Protein AF-W4HCH1-F1 (afdb_monomer)

Sequence (502 aa):
MLKAWDEATKHQRKALLDEFAGRYRDAHMFETTVDLDEDLGSSAGLYLSRIVSWLRLNCTDGDGLTQHIHAVAVFLRGHYVQEFVEMEGVPVLLYVLSFPTHAVTDADCAAVIHLLQTLGRCGRSFKEYISHCGGERSVVQCCIARSPRVSCDSELLLTSHAMLLEQCSGNPNSTTATFAALHLLLDSNHVSLVRMASQIVCELVSTKSPHYDARVIERIWDLVPTAITLLGNDSVKVQYDALELVHILLHDSSNHHALCTELLRWLRDAAVKPDHNLPKTADEFYEVECFMHAKSHVVRICHCLDSILLHCPPFAATIIGLHGVDALVYVVLASTEGSVKWQAACFTLLRLCVTHEGTYGVLAETCQHSTSFVRDILSDTAQLTTTKDTHEIELDTCMEMLVGDAAHQSTIWRHLYNQKWPLRPVVMLERDDEYDDHTLETLAAQVEATITPVRQDFAFEDGLLADETSPPQHGDHYYIQKLHTHFQKYRRPVQEAAHNHA

Radius of gyration: 29.83 Å; Cα contacts (8 Å, |Δi|>4): 568; chains: 1; bounding box: 70×62×85 Å

Nearest PDB structures (foldseek):
  4kzg-assembly7_G  TM=6.104E-01  e=8.241E-02  Danio rerio
  3zhp-assembly2_B  TM=6.450E-01  e=1.754E-01  Homo sapiens
  4kzg-assembly8_H  TM=5.974E-01  e=1.179E-01  Danio rerio
  4kzg-assembly4_D  TM=3.892E-01  e=1.976E-01  Danio rerio
  8uib-assembly1_T  TM=3.611E-01  e=1.976E-01  Homo sapiens

Mean predicted aligned error: 9.73 Å

InterPro domains:
  IPR011989 Armadillo-like helical [G3DSA:1.25.10.10] (49-387)
  IPR016024 Armadillo-type fold [SSF48371] (79-367)
  IPR041090 Protein of unknown function DUF5578 [PF17741] (1-263)
  IPR041090 Protein of unknown function DUF5578 [PTHR34258] (1-282)

Secondary structure (DSSP, 8-state):
-HHHHHH--HHHHHHHHHHHHHHTSGGGSSS----HHHHHTTHHHHHHHHHHHHHHHH-TT-TTHHHHHHHHHHHHHTTTHHHHHHTTHHHHHHHHHTS-TTTS-HHHHHHHHHHHHHHHHT-HHHHHHHHHTTHHHHHHHHHHHHTTSS-TTSHHHHHHHHHHHHHHTT-TTTHHHHHHHHHHHHT-S-HHHHHHHHHHHHHHH-TTSTT--HHHHHHT--HHHHHHHHHHSS-HHHHHHHHHHHHHHTTSTHHHHHHHHHHHHHHHHHHTS--B--BGGGTTSHHHHHHHHHH-HHHHHHHHHHHHHHH-TTHHHHHHHTTHHHHHHHHHHHSPTTBHHHHHHHHHHHHHHHH-THHHHHHHHHTTS-HHHHHHHHHHHHHHTTSS-GGG--HHHHHHHHH-SHHHHHHHHHHHHHTT--SS---PPP--S-HHHHHHHHHHHHHHHHHHHHHS-B---TTSS--TTSPPPHHHHHHHHHHHHHHHHTTS-GGGGGGS--

Organism: Aphanomyces astaci (NCBI:txid112090)

pLDDT: mean 82.39, std 16.44, range [30.38, 98.06]

Solvent-accessible surface area (backbone atoms only — not comparable to full-atom values): 27487 Å² total; per-residue (Å²): 108,66,70,60,51,76,74,39,51,78,69,53,43,41,52,52,28,45,52,54,31,56,74,60,57,64,47,75,84,45,97,52,76,54,61,46,55,81,79,46,38,89,49,42,66,58,46,50,52,50,52,52,52,44,53,70,74,63,27,85,71,29,68,55,41,64,35,50,53,46,35,51,54,53,41,57,64,39,71,41,51,65,63,39,50,78,67,50,39,60,59,47,52,48,50,58,42,68,48,56,76,89,34,51,53,62,65,52,46,26,52,48,48,50,52,53,41,57,47,34,70,75,34,54,72,45,35,45,50,41,41,73,70,40,42,47,49,37,54,47,52,36,51,58,72,45,53,82,79,55,53,62,85,33,63,42,47,50,46,47,47,54,40,53,50,51,42,57,49,80,22,85,80,28,43,68,52,46,48,57,31,37,48,58,26,53,73,40,95,43,67,46,44,26,36,47,32,42,50,49,51,40,36,30,67,26,86,87,35,97,50,44,38,72,64,51,66,77,72,75,48,74,59,55,66,49,29,52,53,32,48,65,42,72,45,57,65,34,26,44,44,16,52,54,38,47,59,50,46,62,75,42,74,84,44,49,61,61,44,47,51,53,52,51,52,48,41,57,65,37,50,59,43,62,50,79,50,47,59,62,84,54,57,84,37,74,66,42,47,49,46,40,44,47,68,28,65,46,30,35,49,29,55,50,50,41,35,44,41,64,76,39,44,75,54,41,60,52,36,55,76,67,48,41,59,58,53,33,52,48,34,42,72,37,34,46,84,62,21,53,56,21,47,32,30,51,52,38,51,29,46,39,43,65,57,30,74,67,41,34,50,55,48,8,61,49,47,74,49,52,42,66,59,46,38,73,60,38,52,67,60,16,52,41,64,57,39,91,58,67,85,76,58,69,57,66,67,47,47,48,72,51,47,52,54,76,71,50,37,51,52,30,51,51,47,42,45,74,72,69,50,61,94,63,89,76,87,80,80,93,83,68,92,72,44,67,66,57,50,47,53,52,46,51,52,50,52,46,69,46,27,53,61,27,51,46,73,44,73,74,60,90,68,73,61,71,56,89,89,53,78,74,59,74,69,56,58,54,37,47,51,48,44,51,48,48,53,51,63,44,48,51,59,74,78,67,69,72,73,80,76,122

Structure (mmCIF, N/CA/C/O backbone):
data_AF-W4HCH1-F1
#
_entry.id   AF-W4HCH1-F1
#
loop_
_atom_site.group_PDB
_atom_site.id
_atom_site.type_symbol
_atom_site.label_atom_id
_atom_site.label_alt_id
_atom_site.label_comp_id
_atom_site.label_asym_id
_atom_site.label_entity_id
_atom_site.label_seq_id
_atom_site.pdbx_PDB_ins_code
_atom_site.Cartn_x
_atom_site.Cartn_y
_atom_site.Cartn_z
_atom_site.occupancy
_atom_site.B_iso_or_equiv
_atom_site.auth_seq_id
_atom_site.auth_comp_id
_atom_site.auth_asym_id
_atom_site.auth_atom_id
_atom_site.pdbx_PDB_model_num
ATOM 1 N N . MET A 1 1 ? -29.973 1.447 40.983 1.00 81.12 1 MET A N 1
ATOM 2 C CA . MET A 1 1 ? -29.424 0.908 39.720 1.00 81.12 1 MET A CA 1
ATOM 3 C C . MET A 1 1 ? -29.035 -0.566 39.845 1.00 81.12 1 MET A C 1
ATOM 5 O O . MET A 1 1 ? -29.702 -1.381 39.229 1.00 81.12 1 MET A O 1
ATOM 9 N N . LEU A 1 2 ? -28.066 -0.943 40.694 1.00 88.19 2 LEU A N 1
ATOM 10 C CA . LEU A 1 2 ? -27.588 -2.339 40.819 1.00 88.19 2 LEU A CA 1
ATOM 11 C C . LEU A 1 2 ? -28.685 -3.374 41.113 1.00 88.19 2 LEU A C 1
ATOM 13 O O . LEU A 1 2 ? -28.795 -4.366 40.405 1.00 88.19 2 LEU A O 1
ATOM 17 N N . LYS A 1 3 ? -29.561 -3.107 42.091 1.00 89.19 3 LYS A N 1
ATOM 18 C CA . LYS A 1 3 ? -30.692 -4.001 42.393 1.00 89.19 3 LYS A CA 1
ATOM 19 C C . LYS A 1 3 ? -31.605 -4.220 41.178 1.00 89.19 3 LYS A C 1
ATOM 21 O O . LYS A 1 3 ? -31.991 -5.346 40.894 1.00 89.19 3 LYS A O 1
ATOM 26 N N . ALA A 1 4 ? -31.896 -3.148 40.437 1.00 89.94 4 ALA A N 1
ATOM 27 C CA . ALA A 1 4 ? -32.710 -3.226 39.226 1.00 89.94 4 ALA A CA 1
ATOM 28 C C . ALA A 1 4 ? -32.014 -4.040 38.125 1.00 89.94 4 ALA A C 1
ATOM 30 O O . ALA A 1 4 ? -32.678 -4.779 37.414 1.00 89.94 4 ALA A O 1
ATOM 31 N N . TRP A 1 5 ? -30.686 -3.951 38.009 1.00 93.19 5 TRP A N 1
ATOM 32 C CA . TRP A 1 5 ? -29.909 -4.770 37.079 1.00 93.19 5 TRP A CA 1
ATOM 33 C C . TRP A 1 5 ? -29.951 -6.263 37.420 1.00 93.19 5 TRP A C 1
ATOM 35 O O . TRP A 1 5 ? -30.164 -7.103 36.539 1.00 93.19 5 TRP A O 1
ATOM 45 N N . ASP A 1 6 ? -29.734 -6.604 38.690 1.00 91.88 6 ASP A N 1
ATOM 46 C CA . ASP A 1 6 ? -29.678 -7.996 39.137 1.00 91.88 6 ASP A CA 1
ATOM 47 C C . ASP A 1 6 ? -31.043 -8.690 38.984 1.00 91.88 6 ASP A C 1
ATOM 49 O O . ASP A 1 6 ? -31.094 -9.839 38.548 1.00 91.88 6 ASP A O 1
ATOM 53 N N . GLU A 1 7 ? -32.141 -7.971 39.237 1.00 94.12 7 GLU A N 1
ATOM 54 C CA . GLU A 1 7 ? -33.520 -8.468 39.101 1.00 94.12 7 GLU A CA 1
ATOM 55 C C . GLU A 1 7 ? -34.061 -8.410 37.653 1.00 94.12 7 GLU A C 1
ATOM 57 O O . GLU A 1 7 ? -35.110 -8.985 37.360 1.00 94.12 7 GLU A O 1
ATOM 62 N N . ALA A 1 8 ? -33.361 -7.737 36.733 1.00 92.31 8 ALA A N 1
ATOM 63 C CA . ALA A 1 8 ? -33.826 -7.514 35.365 1.00 92.31 8 ALA A CA 1
ATOM 64 C C . ALA A 1 8 ? -33.662 -8.729 34.433 1.00 92.31 8 ALA A C 1
ATOM 66 O O . ALA A 1 8 ? -32.647 -9.430 34.417 1.00 92.31 8 ALA A O 1
ATOM 67 N N . THR A 1 9 ? -34.648 -8.903 33.552 1.00 92.31 9 THR A N 1
ATOM 68 C CA . THR A 1 9 ? -34.584 -9.774 32.366 1.00 92.31 9 THR A CA 1
ATOM 69 C C . THR A 1 9 ? -33.605 -9.239 31.309 1.00 92.31 9 THR A C 1
ATOM 71 O O . THR A 1 9 ? -33.215 -8.071 31.345 1.00 92.31 9 THR A O 1
ATOM 74 N N . LYS A 1 10 ? -33.256 -10.059 30.297 1.00 89.00 10 LYS A N 1
ATOM 75 C CA . LYS A 1 10 ? -32.377 -9.658 29.170 1.00 89.00 10 LYS A CA 1
ATOM 76 C C . LYS A 1 10 ? -32.836 -8.340 28.523 1.00 89.00 10 LYS A C 1
ATOM 78 O O . LYS A 1 10 ? -32.034 -7.439 28.312 1.00 89.00 10 LYS A O 1
ATOM 83 N N . HIS A 1 11 ? -34.139 -8.210 28.262 1.00 90.94 11 HIS A N 1
ATOM 84 C CA . HIS A 1 11 ? -34.725 -7.016 27.640 1.00 90.94 11 HIS A CA 1
ATOM 85 C C . HIS A 1 11 ? -34.699 -5.797 28.569 1.00 90.94 11 HIS A C 1
ATOM 87 O O . HIS A 1 11 ? -34.380 -4.697 28.130 1.00 90.94 11 HIS A O 1
ATOM 93 N N . GLN A 1 12 ? -34.984 -5.986 29.860 1.00 94.12 12 GLN A N 1
ATOM 94 C CA . GLN A 1 12 ? -34.913 -4.897 30.837 1.00 94.12 12 GLN A CA 1
ATOM 95 C C . GLN A 1 12 ? -33.478 -4.389 31.012 1.00 94.12 12 GLN A C 1
ATOM 97 O O . GLN A 1 12 ? -33.278 -3.183 31.073 1.00 94.12 12 GLN A O 1
ATOM 102 N N . ARG A 1 13 ? -32.470 -5.272 31.019 1.00 94.00 13 ARG A N 1
ATOM 103 C CA . ARG A 1 13 ? -31.059 -4.854 31.086 1.00 94.00 13 ARG A CA 1
ATOM 104 C C . ARG A 1 13 ? -30.646 -4.016 29.882 1.00 94.00 13 ARG A C 1
ATOM 106 O O . ARG A 1 13 ? -29.982 -3.006 30.069 1.00 94.00 13 ARG A O 1
ATOM 113 N N . LYS A 1 14 ? -31.093 -4.365 28.672 1.00 93.19 14 LYS A N 1
ATOM 114 C CA . LYS A 1 14 ? -30.885 -3.521 27.481 1.00 93.19 14 LYS A CA 1
ATOM 115 C C . LYS A 1 14 ? -31.473 -2.123 27.662 1.00 93.19 14 LYS A C 1
ATOM 117 O O . LYS A 1 14 ? -30.768 -1.147 27.448 1.00 93.19 14 LYS A O 1
ATOM 122 N N . ALA A 1 15 ? -32.724 -2.035 28.117 1.00 94.31 15 ALA A N 1
ATOM 123 C CA . ALA A 1 15 ? -33.372 -0.750 28.371 1.00 94.31 15 ALA A CA 1
ATOM 124 C C . ALA A 1 15 ? -32.631 0.073 29.442 1.00 94.31 15 ALA A C 1
ATOM 126 O O . ALA A 1 15 ? -32.468 1.277 29.277 1.00 94.31 15 ALA A O 1
ATOM 127 N N . LEU A 1 16 ? -32.125 -0.577 30.498 1.00 95.25 16 LEU A N 1
ATOM 128 C CA . LEU A 1 16 ? -31.301 0.073 31.523 1.00 95.25 16 LEU A CA 1
ATOM 129 C C . LEU A 1 16 ? -29.974 0.606 30.959 1.00 95.25 16 LEU A C 1
ATOM 131 O O . LEU A 1 16 ? -29.537 1.683 31.357 1.00 95.25 16 LEU A O 1
ATOM 135 N N . LEU A 1 17 ? -29.329 -0.129 30.046 1.00 94.81 17 LEU A N 1
ATOM 136 C CA . LEU A 1 17 ? -28.116 0.334 29.365 1.00 94.81 17 LEU A CA 1
ATOM 137 C C . LEU A 1 17 ? -28.397 1.523 28.441 1.00 94.81 17 LEU A C 1
ATOM 139 O O . LEU A 1 17 ? -27.627 2.479 28.450 1.00 94.81 17 LEU A O 1
ATOM 143 N N . ASP A 1 18 ? -29.494 1.483 27.682 1.00 93.56 18 ASP A N 1
ATOM 144 C CA . ASP A 1 18 ? -29.909 2.589 26.812 1.00 93.56 18 ASP A CA 1
ATOM 145 C C . ASP A 1 18 ? -30.239 3.852 27.620 1.00 93.56 18 ASP A C 1
ATOM 147 O O . ASP A 1 18 ? -29.797 4.944 27.263 1.00 93.56 18 ASP A O 1
ATOM 151 N N . GLU A 1 19 ? -30.963 3.716 28.737 1.00 93.19 19 GLU A N 1
ATOM 152 C CA . GLU A 1 19 ? -31.255 4.830 29.647 1.00 93.19 19 GLU A CA 1
ATOM 153 C C . GLU A 1 19 ? -29.965 5.407 30.243 1.00 93.19 19 GLU A C 1
ATOM 155 O O . GLU A 1 19 ? -29.774 6.625 30.254 1.00 93.19 19 GLU A O 1
ATOM 160 N N . PHE A 1 20 ? -29.056 4.537 30.695 1.00 92.31 20 PHE A N 1
ATOM 161 C CA . PHE A 1 20 ? -27.763 4.941 31.238 1.00 92.31 20 PHE A CA 1
ATOM 162 C C . PHE A 1 20 ? -26.929 5.694 30.195 1.00 92.31 20 PHE A C 1
ATOM 164 O O . PHE A 1 20 ? -26.532 6.830 30.436 1.00 92.31 20 PHE A O 1
ATOM 171 N N . ALA A 1 21 ? -26.716 5.117 29.012 1.00 91.06 21 ALA A N 1
ATOM 172 C CA . ALA A 1 21 ? -25.963 5.770 27.945 1.00 91.06 21 ALA A CA 1
ATOM 173 C C . ALA A 1 21 ? -26.634 7.071 27.469 1.00 91.06 21 ALA A C 1
ATOM 175 O O . ALA A 1 21 ? -25.949 8.045 27.160 1.00 91.06 21 ALA A O 1
ATOM 176 N N . GLY A 1 22 ? -27.970 7.106 27.433 1.00 89.75 22 GLY A N 1
ATOM 177 C CA . GLY A 1 22 ? -28.753 8.294 27.104 1.00 89.75 22 GLY A CA 1
ATOM 178 C C . GLY A 1 22 ? -28.551 9.436 28.098 1.00 89.75 22 GLY A C 1
ATOM 179 O O . GLY A 1 22 ? -28.378 10.574 27.670 1.00 89.75 22 GLY A O 1
ATOM 180 N N . ARG A 1 23 ? -28.497 9.137 29.404 1.00 88.06 23 ARG A N 1
ATOM 181 C CA . ARG A 1 23 ? -28.284 10.139 30.463 1.00 88.06 23 ARG A CA 1
ATOM 182 C C . ARG A 1 23 ? -26.966 10.902 30.305 1.00 88.06 23 ARG A C 1
ATOM 184 O O . ARG A 1 23 ? -26.931 12.092 30.586 1.00 88.06 23 ARG A O 1
ATOM 191 N N . TYR A 1 24 ? -25.915 10.239 29.825 1.00 85.31 24 TYR A N 1
ATOM 192 C CA . TYR A 1 24 ? -24.573 10.824 29.692 1.00 85.31 24 TYR A CA 1
ATOM 193 C C . TYR A 1 24 ? -24.196 11.183 28.247 1.00 85.31 24 TYR A C 1
ATOM 195 O O . TYR A 1 24 ? -23.031 11.452 27.957 1.00 85.31 24 TYR A O 1
ATOM 203 N N . ARG A 1 25 ? -25.164 11.187 27.319 1.00 74.19 25 ARG A N 1
ATOM 204 C CA . ARG A 1 25 ? -24.916 11.439 25.891 1.00 74.19 25 ARG A CA 1
ATOM 205 C C . ARG A 1 25 ? -24.466 12.876 25.611 1.00 74.19 25 ARG A C 1
ATOM 207 O O . ARG A 1 25 ? -23.531 13.067 24.839 1.00 74.19 25 ARG A O 1
ATOM 214 N N . ASP A 1 26 ? -25.101 13.858 26.248 1.00 63.50 26 ASP A N 1
ATOM 215 C CA . ASP A 1 26 ? -24.908 15.290 25.957 1.00 63.50 26 ASP A CA 1
ATOM 216 C C . ASP A 1 26 ? -23.792 15.949 26.779 1.00 63.50 26 ASP A C 1
ATOM 218 O O . ASP A 1 26 ? -23.466 17.115 26.555 1.00 63.50 26 ASP A O 1
ATOM 222 N N . ALA A 1 27 ? -23.134 15.198 27.670 1.00 58.28 27 ALA A N 1
ATOM 223 C CA . ALA A 1 27 ? -21.950 15.658 28.400 1.00 58.28 27 ALA A CA 1
ATOM 224 C C . ALA A 1 27 ? -20.761 16.019 27.473 1.00 58.28 27 ALA A C 1
ATOM 226 O O . ALA A 1 27 ? -19.747 16.512 27.940 1.00 58.28 27 ALA A O 1
ATOM 227 N N . HIS A 1 28 ? -20.890 15.797 26.157 1.00 45.00 28 HIS A N 1
ATOM 228 C CA . HIS A 1 28 ? -19.959 16.254 25.114 1.00 45.00 28 HIS A CA 1
ATOM 229 C C . HIS A 1 28 ? -20.124 17.718 24.700 1.00 45.00 28 HIS A C 1
ATOM 231 O O . HIS A 1 28 ? -19.184 18.302 24.172 1.00 45.00 28 HIS A O 1
ATOM 237 N N . MET A 1 29 ? -21.311 18.306 24.866 1.00 44.91 29 MET A N 1
ATOM 238 C CA . MET A 1 29 ? -21.609 19.650 24.340 1.00 44.91 29 MET A CA 1
ATOM 239 C C . MET A 1 29 ? -21.152 20.778 25.270 1.00 44.91 29 MET A C 1
ATOM 241 O O . MET A 1 29 ? -21.073 21.936 24.865 1.00 44.91 29 MET A O 1
ATOM 245 N N . PHE A 1 30 ? -20.844 20.432 26.512 1.00 42.16 30 PHE A N 1
ATOM 246 C CA . PHE A 1 30 ? -20.340 21.318 27.546 1.00 42.16 30 PHE A CA 1
ATOM 247 C C . PHE A 1 30 ? -19.138 20.583 28.132 1.00 42.16 30 PHE A C 1
ATOM 249 O O . PHE A 1 30 ? -19.280 19.404 28.422 1.00 42.16 30 PHE A O 1
ATOM 256 N N . GLU A 1 31 ? -17.971 21.213 28.273 1.00 45.78 31 GLU A N 1
ATOM 257 C CA . GLU A 1 31 ? -16.690 20.623 28.732 1.00 45.78 31 GLU A CA 1
ATOM 258 C C . GLU A 1 31 ? -16.708 20.056 30.179 1.00 45.78 31 GLU A C 1
ATOM 260 O O . GLU A 1 31 ? -15.713 20.073 30.897 1.00 45.78 31 GLU A O 1
ATOM 265 N N . THR A 1 32 ? -17.851 19.572 30.649 1.00 52.59 32 THR A N 1
ATOM 266 C CA . THR A 1 32 ? -18.063 18.836 31.888 1.00 52.59 32 THR A CA 1
ATOM 267 C C . THR A 1 32 ? -17.662 17.376 31.708 1.00 52.59 32 THR A C 1
ATOM 269 O O . THR A 1 32 ? -18.321 16.608 31.008 1.00 52.59 32 THR A O 1
ATOM 272 N N . THR A 1 33 ? -16.580 16.980 32.376 1.00 60.12 33 THR A N 1
ATOM 273 C CA . THR A 1 33 ? -16.224 15.576 32.602 1.00 60.12 33 THR A CA 1
ATOM 274 C C . THR A 1 33 ? -17.406 14.823 33.213 1.00 60.12 33 THR A C 1
ATOM 276 O O . THR A 1 33 ? -18.056 15.331 34.125 1.00 60.12 33 THR A O 1
ATOM 279 N N . VAL A 1 34 ? -17.692 13.616 32.716 1.00 69.94 34 VAL A N 1
ATOM 280 C CA . VAL A 1 34 ? -18.748 12.755 33.267 1.00 69.94 34 VAL A CA 1
ATOM 281 C C . VAL A 1 34 ? -18.304 12.258 34.646 1.00 69.94 34 VAL A C 1
ATOM 283 O O . VAL A 1 34 ? -17.482 11.348 34.730 1.00 69.94 34 VAL A O 1
ATOM 286 N N . ASP A 1 35 ? -18.828 12.859 35.713 1.00 78.19 35 ASP A N 1
ATOM 287 C CA . ASP A 1 35 ? -18.553 12.448 37.093 1.00 78.19 35 ASP A CA 1
ATOM 288 C C . ASP A 1 35 ? -19.563 11.376 37.539 1.00 78.19 35 ASP A C 1
ATOM 290 O O . ASP A 1 35 ? -20.640 11.658 38.065 1.00 78.19 35 ASP A O 1
ATOM 294 N N . LEU A 1 36 ? -19.237 10.108 37.268 1.00 85.81 36 LEU A N 1
ATOM 295 C CA . LEU A 1 36 ? -20.080 8.987 37.700 1.00 85.81 36 LEU A CA 1
ATOM 296 C C . LEU A 1 36 ? -20.010 8.761 39.213 1.00 85.81 36 LEU A C 1
ATOM 298 O O . LEU A 1 36 ? -20.916 8.125 39.755 1.00 85.81 36 LEU A O 1
ATOM 302 N N . ASP A 1 37 ? -18.975 9.255 39.894 1.00 83.94 37 ASP A N 1
ATOM 303 C CA . ASP A 1 37 ? -18.867 9.133 41.345 1.00 83.94 37 ASP A CA 1
ATOM 304 C C . ASP A 1 37 ? -19.861 10.075 42.040 1.00 83.94 37 ASP A C 1
ATOM 306 O O . ASP A 1 37 ? -20.446 9.689 43.053 1.00 83.94 37 ASP A O 1
ATOM 310 N N . GLU A 1 38 ? -20.140 11.256 41.479 1.00 82.56 38 GLU A N 1
ATOM 311 C CA . GLU A 1 38 ? -21.216 12.130 41.969 1.00 82.56 38 GLU A CA 1
ATOM 312 C C . GLU A 1 38 ? -22.595 11.455 41.842 1.00 82.56 38 GLU A C 1
ATOM 314 O O . GLU A 1 38 ? -23.376 11.420 42.798 1.00 82.56 38 GLU A O 1
ATOM 319 N N . ASP A 1 39 ? -22.878 10.852 40.685 1.00 82.88 39 ASP A N 1
ATOM 320 C CA . ASP A 1 39 ? -24.202 10.300 40.378 1.00 82.88 39 ASP A CA 1
ATOM 321 C C . ASP A 1 39 ? -24.463 8.905 40.969 1.00 82.88 39 ASP A C 1
ATOM 323 O O . ASP A 1 39 ? -25.601 8.558 41.313 1.00 82.88 39 ASP A O 1
ATOM 327 N N . LEU A 1 40 ? -23.435 8.056 41.036 1.00 84.94 40 LEU A N 1
ATOM 328 C CA . LEU A 1 40 ? -23.552 6.640 41.406 1.00 84.94 40 LEU A CA 1
ATOM 329 C C . LEU A 1 40 ? -22.743 6.278 42.657 1.00 84.94 40 LEU A C 1
ATOM 331 O O . LEU A 1 40 ? -22.950 5.192 43.219 1.00 84.94 40 LEU A O 1
ATOM 335 N N . GLY A 1 41 ? -21.839 7.151 43.105 1.00 85.25 41 GLY A N 1
ATOM 336 C CA . GLY A 1 41 ? -20.917 6.881 44.202 1.00 85.25 41 GLY A CA 1
ATOM 337 C C . GLY A 1 41 ? -20.123 5.593 43.992 1.00 85.25 41 GLY A C 1
ATOM 338 O O . GLY A 1 41 ? -19.855 5.148 42.877 1.00 85.25 41 GLY A O 1
ATOM 339 N N . SER A 1 42 ? -19.856 4.890 45.093 1.00 81.50 42 SER A N 1
ATOM 340 C CA . SER A 1 42 ? -19.132 3.610 45.092 1.00 81.50 42 SER A CA 1
ATOM 341 C C . SER A 1 42 ? -19.806 2.478 44.297 1.00 81.50 42 SER A C 1
ATOM 343 O O . SER A 1 42 ? -19.224 1.405 44.133 1.00 81.50 42 SER A O 1
ATOM 345 N N . SER A 1 43 ? -21.030 2.682 43.797 1.00 88.50 43 SER A N 1
ATOM 346 C CA . SER A 1 43 ? -21.738 1.689 42.984 1.00 88.50 43 SER A CA 1
ATOM 347 C C . SER A 1 43 ? -21.327 1.701 41.510 1.00 88.50 43 SER A C 1
ATOM 349 O O . SER A 1 43 ? -21.641 0.738 40.809 1.00 88.50 43 SER A O 1
ATOM 351 N N . ALA A 1 44 ? -20.634 2.740 41.032 1.00 90.69 44 ALA A N 1
ATOM 352 C CA . ALA A 1 44 ? -20.236 2.868 39.631 1.00 90.69 44 ALA A CA 1
ATOM 353 C C . ALA A 1 44 ? -19.349 1.700 39.165 1.00 90.69 44 ALA A C 1
ATOM 355 O O . ALA A 1 44 ? -19.700 0.999 38.215 1.00 90.69 44 ALA A O 1
ATOM 356 N N . GLY A 1 45 ? -18.265 1.409 39.894 1.00 91.12 45 GLY A N 1
ATOM 357 C CA . GLY A 1 45 ? -17.360 0.298 39.570 1.00 91.12 45 GLY A CA 1
ATOM 358 C C . GLY A 1 45 ? -18.040 -1.077 39.627 1.00 91.12 45 GLY A C 1
ATOM 359 O O . GLY A 1 45 ? -17.786 -1.946 38.792 1.00 91.12 45 GLY A O 1
ATOM 360 N N . LEU A 1 46 ? -18.982 -1.275 40.558 1.00 92.75 46 LEU A N 1
ATOM 361 C CA . LEU A 1 46 ? -19.789 -2.500 40.611 1.00 92.75 46 LEU A CA 1
ATOM 362 C C . LEU A 1 46 ? -20.709 -2.622 39.395 1.00 92.75 46 LEU A C 1
ATOM 364 O O . LEU A 1 46 ? -20.890 -3.724 38.873 1.00 92.75 46 LEU A O 1
ATOM 368 N N . TYR A 1 47 ? -21.286 -1.509 38.939 1.00 93.88 47 TYR A N 1
ATOM 369 C CA . TYR A 1 47 ? -22.124 -1.505 37.749 1.00 93.88 47 TYR A CA 1
ATOM 370 C C . TYR A 1 47 ? -21.305 -1.834 36.501 1.00 93.88 47 TYR A C 1
ATOM 372 O O . TYR A 1 47 ? -21.685 -2.745 35.764 1.00 93.88 47 TYR A O 1
ATOM 380 N N . LEU A 1 48 ? -20.132 -1.213 36.339 1.00 95.00 48 LEU A N 1
ATOM 381 C CA . LEU A 1 48 ? -19.177 -1.552 35.284 1.00 95.00 48 LEU A CA 1
ATOM 382 C C . LEU A 1 48 ? -18.838 -3.049 35.285 1.00 95.00 48 LEU A C 1
ATOM 384 O O . LEU A 1 48 ? -18.954 -3.709 34.253 1.00 95.00 48 LEU A O 1
ATOM 388 N N . SER A 1 49 ? -18.525 -3.617 36.453 1.00 94.75 49 SER A N 1
ATOM 389 C CA . SER A 1 49 ? -18.241 -5.050 36.597 1.00 94.75 49 SER A CA 1
ATOM 390 C C . SER A 1 49 ? -19.383 -5.936 36.089 1.00 94.75 49 SER A C 1
ATOM 392 O O . SER A 1 49 ? -19.142 -6.953 35.425 1.00 94.75 49 SER A O 1
ATOM 394 N N . ARG A 1 50 ? -20.644 -5.554 36.340 1.00 94.62 50 ARG A N 1
ATOM 395 C CA . ARG A 1 50 ? -21.804 -6.312 35.847 1.00 94.62 50 ARG A CA 1
ATOM 396 C C . ARG A 1 50 ? -22.017 -6.165 34.348 1.00 94.62 50 ARG A C 1
ATOM 398 O O . ARG A 1 50 ? -22.373 -7.158 33.714 1.00 94.62 50 ARG A O 1
ATOM 405 N N . ILE A 1 51 ? -21.750 -4.989 33.787 1.00 94.31 51 ILE A N 1
ATOM 406 C CA . ILE A 1 51 ? -21.807 -4.746 32.340 1.00 94.31 51 ILE A CA 1
ATOM 407 C C . ILE A 1 51 ? -20.749 -5.592 31.621 1.00 94.31 51 ILE A C 1
ATOM 409 O O . ILE A 1 51 ? -21.090 -6.335 30.703 1.00 94.31 51 ILE A O 1
ATOM 413 N N . VAL A 1 52 ? -19.492 -5.559 32.077 1.00 94.44 52 VAL A N 1
ATOM 414 C CA . VAL A 1 52 ? -18.390 -6.338 31.479 1.00 94.44 52 VAL A CA 1
ATOM 415 C C . VAL A 1 52 ? -18.647 -7.842 31.592 1.00 94.44 52 VAL A C 1
ATOM 417 O O . VAL A 1 52 ? -18.496 -8.581 30.617 1.00 94.44 52 VAL A O 1
ATOM 420 N N . SER A 1 53 ? -19.111 -8.308 32.756 1.00 93.56 53 SER A N 1
ATOM 421 C CA . SER A 1 53 ? -19.452 -9.722 32.961 1.00 93.56 53 SER A CA 1
ATOM 422 C C . SER A 1 53 ? -20.592 -10.183 32.049 1.00 93.56 53 SER A C 1
ATOM 424 O O . SER A 1 53 ? -20.562 -11.300 31.529 1.00 93.56 53 SER A O 1
ATOM 426 N N . TRP A 1 54 ? -21.605 -9.335 31.839 1.00 92.38 54 TRP A N 1
ATOM 427 C CA . TRP A 1 54 ? -22.731 -9.668 30.972 1.00 92.38 54 TRP A CA 1
ATOM 428 C C . TRP A 1 54 ? -22.316 -9.693 29.497 1.00 92.38 54 TRP A C 1
ATOM 430 O O . TRP A 1 54 ? -22.629 -10.673 28.813 1.00 92.38 54 TRP A O 1
ATOM 440 N N . LEU A 1 55 ? -21.520 -8.713 29.052 1.00 91.12 55 LEU A N 1
ATOM 441 C CA . LEU A 1 55 ? -20.924 -8.671 27.713 1.00 91.12 55 LEU A CA 1
ATOM 442 C C . LEU A 1 55 ? -20.145 -9.957 27.405 1.00 91.12 55 LEU A C 1
ATOM 444 O O . LEU A 1 55 ? -20.380 -10.595 26.380 1.00 91.12 55 LEU A O 1
ATOM 448 N N . ARG A 1 56 ? -19.286 -10.386 28.338 1.00 89.81 56 ARG A N 1
ATOM 449 C CA . ARG A 1 56 ? -18.461 -11.596 28.207 1.00 89.81 56 ARG A CA 1
ATOM 450 C C . ARG A 1 56 ? -19.278 -12.880 28.042 1.00 89.81 56 ARG A C 1
ATOM 452 O O . ARG A 1 56 ? -18.853 -13.783 27.328 1.00 89.81 56 ARG A O 1
ATOM 459 N N . LEU A 1 57 ? -20.405 -12.993 28.743 1.00 88.44 57 LEU A N 1
ATOM 460 C CA . LEU A 1 57 ? -21.131 -14.260 28.883 1.00 88.44 57 LEU A CA 1
ATOM 461 C C . LEU A 1 57 ? -22.381 -14.377 28.001 1.00 88.44 57 LEU A C 1
ATOM 463 O O . LEU A 1 57 ? -22.837 -15.492 27.772 1.00 88.44 57 LEU A O 1
ATOM 467 N N . ASN A 1 58 ? -22.978 -13.263 27.564 1.00 83.12 58 ASN A N 1
ATOM 468 C CA . ASN A 1 58 ? -24.355 -13.276 27.045 1.00 83.12 58 ASN A CA 1
ATOM 469 C C . ASN A 1 58 ? -24.576 -12.497 25.744 1.00 83.12 58 ASN A C 1
ATOM 471 O O . ASN A 1 58 ? -25.708 -12.482 25.266 1.00 83.12 58 ASN A O 1
ATOM 475 N N . CYS A 1 59 ? -23.546 -11.855 25.187 1.00 79.44 59 CYS A N 1
ATOM 476 C CA . CYS A 1 59 ? -23.670 -11.075 23.949 1.00 79.44 59 CYS A CA 1
ATOM 477 C C . CYS A 1 59 ? -23.063 -11.772 22.724 1.00 79.44 59 CYS A C 1
ATOM 479 O O . CYS A 1 59 ? -22.865 -11.129 21.701 1.00 79.44 59 CYS A O 1
ATOM 481 N N . THR A 1 60 ? -22.754 -13.070 22.798 1.00 78.56 60 THR A N 1
ATOM 482 C CA . THR A 1 60 ? -22.130 -13.821 21.690 1.00 78.56 60 THR A CA 1
ATOM 483 C C . THR A 1 60 ? -23.025 -13.960 20.456 1.00 78.56 60 THR A C 1
ATOM 485 O O . THR A 1 60 ? -22.526 -14.241 19.371 1.00 78.56 60 THR A O 1
ATOM 488 N N . ASP A 1 61 ? -24.333 -13.748 20.612 1.00 82.44 61 ASP A N 1
ATOM 489 C CA . ASP A 1 61 ? -25.334 -13.674 19.544 1.00 82.44 61 ASP A CA 1
ATOM 490 C C . ASP A 1 61 ? -25.529 -12.245 18.998 1.00 82.44 61 ASP A C 1
ATOM 492 O O . ASP A 1 61 ? -26.372 -12.040 18.127 1.00 82.44 61 ASP A O 1
ATOM 496 N N . GLY A 1 62 ? -24.776 -11.261 19.508 1.00 83.19 62 GLY A N 1
ATOM 497 C CA . GLY A 1 62 ? -24.910 -9.843 19.159 1.00 83.19 62 GLY A CA 1
ATOM 498 C C . GLY A 1 62 ? -25.997 -9.088 19.914 1.00 83.19 62 GLY A C 1
ATOM 499 O O . GLY A 1 62 ? -26.090 -7.860 19.839 1.00 83.19 62 GLY A O 1
ATOM 500 N N . ASP A 1 63 ? -26.847 -9.796 20.651 1.00 87.75 63 ASP A N 1
ATOM 501 C CA . ASP A 1 63 ? -28.089 -9.237 21.150 1.00 87.75 63 ASP A CA 1
ATOM 502 C C . ASP A 1 63 ? -27.850 -8.288 22.333 1.00 87.75 63 ASP A C 1
ATOM 504 O O . ASP A 1 63 ? -27.692 -8.699 23.482 1.00 87.75 63 ASP A O 1
ATOM 508 N N . GLY A 1 64 ? -27.896 -6.984 22.055 1.00 88.31 64 GLY A N 1
ATOM 509 C CA . GLY A 1 64 ? -27.630 -5.931 23.041 1.00 88.31 64 GLY A CA 1
ATOM 510 C C . GLY A 1 64 ? -26.204 -5.416 23.045 1.00 88.31 64 GLY A C 1
ATOM 511 O O . GLY A 1 64 ? -25.834 -4.677 23.955 1.00 88.31 64 GLY A O 1
ATOM 512 N N . LEU A 1 65 ? -25.402 -5.802 22.056 1.00 92.38 65 LEU A N 1
ATOM 513 C CA . LEU A 1 65 ? -24.008 -5.405 21.969 1.00 92.38 65 LEU A CA 1
ATOM 514 C C . LEU A 1 65 ? -23.841 -3.880 21.873 1.00 92.38 65 LEU A C 1
ATOM 516 O O . LEU A 1 65 ? -23.086 -3.309 22.657 1.00 92.38 65 LEU A O 1
ATOM 520 N N . THR A 1 66 ? -24.607 -3.214 21.006 1.00 92.88 66 THR A N 1
ATOM 521 C CA . THR A 1 66 ? -24.589 -1.749 20.851 1.00 92.88 66 THR A CA 1
ATOM 522 C C . THR A 1 66 ? -24.824 -1.028 22.182 1.00 92.88 66 THR A C 1
ATOM 524 O O . THR A 1 66 ? -24.086 -0.112 22.544 1.00 92.88 66 THR A O 1
ATOM 527 N N . GLN A 1 67 ? -25.804 -1.486 22.968 1.00 93.94 67 GLN A N 1
ATOM 528 C CA . GLN A 1 67 ? -26.094 -0.948 24.299 1.00 93.94 67 GLN A CA 1
ATOM 529 C C . GLN A 1 67 ? -24.903 -1.072 25.253 1.00 93.94 67 GLN A C 1
ATOM 531 O O . GLN A 1 67 ? -24.596 -0.136 25.993 1.00 93.94 67 GLN A O 1
ATOM 536 N N . HIS A 1 68 ? -24.221 -2.220 25.241 1.00 94.38 68 HIS A N 1
ATOM 537 C CA . HIS A 1 68 ? -23.040 -2.429 26.077 1.00 94.38 68 HIS A CA 1
ATOM 538 C C . HIS A 1 68 ? -21.890 -1.527 25.659 1.00 94.38 68 HIS A C 1
ATOM 540 O O . HIS A 1 68 ? -21.268 -0.916 26.522 1.00 94.38 68 HIS A O 1
ATOM 546 N N . ILE A 1 69 ? -21.624 -1.423 24.356 1.00 94.81 69 ILE A N 1
ATOM 547 C CA . ILE A 1 69 ? -20.554 -0.580 23.820 1.00 94.81 69 ILE A CA 1
ATOM 548 C C . ILE A 1 69 ? -20.774 0.874 24.245 1.00 94.81 69 ILE A C 1
ATOM 550 O O . ILE A 1 69 ? -19.860 1.501 24.780 1.00 94.81 69 ILE A O 1
ATOM 554 N N . HIS A 1 70 ? -21.996 1.392 24.095 1.00 93.75 70 HIS A N 1
ATOM 555 C CA . HIS A 1 70 ? -22.327 2.749 24.526 1.00 93.75 70 HIS A CA 1
ATOM 556 C C . HIS A 1 70 ? -22.167 2.947 26.036 1.00 93.75 70 HIS A C 1
ATOM 558 O O . HIS A 1 70 ? -21.618 3.962 26.460 1.00 93.75 70 HIS A O 1
ATOM 564 N N . ALA A 1 71 ? -22.603 1.989 26.855 1.00 93.62 71 ALA A N 1
ATOM 565 C CA . ALA A 1 71 ? -22.441 2.086 28.301 1.00 93.62 71 ALA A CA 1
ATOM 566 C C . ALA A 1 71 ? -20.962 2.040 28.722 1.00 93.62 71 ALA A C 1
ATOM 568 O O . ALA A 1 71 ? -20.536 2.865 29.527 1.00 93.62 71 ALA A O 1
ATOM 569 N N . VAL A 1 72 ? -20.155 1.143 28.144 1.00 94.69 72 VAL A N 1
ATOM 570 C CA . VAL A 1 72 ? -18.701 1.088 28.381 1.00 94.69 72 VAL A CA 1
ATOM 571 C C . VAL A 1 72 ? -18.036 2.402 27.966 1.00 94.69 72 VAL A C 1
ATOM 573 O O . VAL A 1 72 ? -17.192 2.911 28.700 1.00 94.69 72 VAL A O 1
ATOM 576 N N . ALA A 1 73 ? -18.458 3.008 26.851 1.00 92.88 73 ALA A N 1
ATOM 577 C CA . ALA A 1 73 ? -17.947 4.305 26.411 1.00 92.88 73 ALA A CA 1
ATOM 578 C C . ALA A 1 73 ? -18.131 5.408 27.465 1.00 92.88 73 ALA A C 1
ATOM 580 O O . ALA A 1 73 ? -17.255 6.256 27.615 1.00 92.88 73 ALA A O 1
ATOM 581 N N . VAL A 1 74 ? -19.245 5.403 28.205 1.00 91.69 74 VAL A N 1
ATOM 582 C CA . VAL A 1 74 ? -19.482 6.353 29.305 1.00 91.69 74 VAL A CA 1
ATOM 583 C C . VAL A 1 74 ? -18.466 6.143 30.431 1.00 91.69 74 VAL A C 1
ATOM 585 O O . VAL A 1 74 ? -17.843 7.104 30.874 1.00 91.69 74 VAL A O 1
ATOM 588 N N . PHE A 1 75 ? -18.231 4.895 30.845 1.00 92.62 75 PHE A N 1
ATOM 589 C CA . PHE A 1 75 ? -17.271 4.579 31.910 1.00 92.62 75 PHE A CA 1
ATOM 590 C C . PHE A 1 75 ? -15.831 4.960 31.562 1.00 92.62 75 PHE A C 1
ATOM 592 O O . PHE A 1 75 ? -15.138 5.549 32.390 1.00 92.62 75 PHE A O 1
ATOM 599 N N . LEU A 1 76 ? -15.385 4.679 30.334 1.00 90.38 76 LEU A N 1
ATOM 600 C CA . LEU A 1 76 ? -14.024 5.028 29.912 1.00 90.38 76 LEU A CA 1
ATOM 601 C C . LEU A 1 76 ? -13.798 6.545 29.827 1.00 90.38 76 LEU A C 1
ATOM 603 O O . LEU A 1 76 ? -12.661 6.998 29.933 1.00 90.38 76 LEU A O 1
ATOM 607 N N . ARG A 1 77 ? -14.867 7.336 29.673 1.00 84.38 77 ARG A N 1
ATOM 608 C CA . ARG A 1 77 ? -14.811 8.806 29.728 1.00 84.38 77 ARG A CA 1
ATOM 609 C C . ARG A 1 77 ? -14.792 9.343 31.161 1.00 84.38 77 ARG A C 1
ATOM 611 O O . ARG A 1 77 ? -14.165 10.367 31.395 1.00 84.38 77 ARG A O 1
ATOM 618 N N . GLY A 1 78 ? -15.449 8.660 32.098 1.00 73.00 78 GLY A N 1
ATOM 619 C CA . GLY A 1 78 ? -15.555 9.047 33.512 1.00 73.00 78 GLY A CA 1
ATOM 620 C C . GLY A 1 78 ? -14.435 8.518 34.413 1.00 73.00 78 GLY A C 1
ATOM 621 O O . GLY A 1 78 ? -14.677 8.289 35.587 1.00 73.00 78 GLY A O 1
ATOM 622 N N . HIS A 1 79 ? -13.234 8.286 33.872 1.00 80.25 79 HIS A N 1
ATOM 623 C CA . HIS A 1 79 ? -12.027 7.835 34.591 1.00 80.25 79 HIS A CA 1
ATOM 624 C C . HIS A 1 79 ? -11.953 6.361 35.053 1.00 80.25 79 HIS A C 1
ATOM 626 O O . HIS A 1 79 ? -10.946 5.993 35.650 1.00 80.25 79 HIS A O 1
ATOM 632 N N . TYR A 1 80 ? -12.884 5.472 34.676 1.00 91.50 80 TYR A N 1
ATOM 633 C CA . TYR A 1 80 ? -12.855 4.039 35.073 1.00 91.50 80 TYR A CA 1
ATOM 634 C C . TYR A 1 80 ? -11.974 3.148 34.180 1.00 91.50 80 TYR A C 1
ATOM 636 O O . TYR A 1 80 ? -12.247 1.964 33.962 1.00 91.50 80 TYR A O 1
ATOM 644 N N . VAL A 1 81 ? -10.937 3.728 33.579 1.00 91.94 81 VAL A N 1
ATOM 645 C CA . VAL A 1 81 ? -10.055 3.033 32.631 1.00 91.94 81 VAL A CA 1
ATOM 646 C C . VAL A 1 81 ? -9.267 1.923 33.328 1.00 91.94 81 VAL A C 1
ATOM 648 O O . VAL A 1 81 ? -9.121 0.830 32.778 1.00 91.94 81 VAL A O 1
ATOM 651 N N . GLN A 1 82 ? -8.790 2.187 34.545 1.00 92.19 82 GLN A N 1
ATOM 652 C CA . GLN A 1 82 ? -7.990 1.243 35.317 1.00 92.19 82 GLN A CA 1
ATOM 653 C C . GLN A 1 82 ? -8.836 0.043 35.764 1.00 92.19 82 GLN A C 1
ATOM 655 O O . GLN A 1 82 ? -8.465 -1.102 35.516 1.00 92.19 82 GLN A O 1
ATOM 660 N N . GLU A 1 83 ? -10.016 0.298 36.327 1.00 94.25 83 GLU A N 1
ATOM 661 C CA . GLU A 1 83 ? -10.973 -0.719 36.763 1.00 94.25 83 GLU A CA 1
ATOM 662 C C . GLU A 1 83 ? -11.424 -1.591 35.592 1.00 94.25 83 GLU A C 1
ATOM 664 O O . GLU A 1 83 ? -11.523 -2.810 35.719 1.00 94.25 83 GLU A O 1
ATOM 669 N N . PHE A 1 84 ? -11.670 -0.983 34.427 1.00 95.81 84 PHE A N 1
ATOM 670 C CA . PHE A 1 84 ? -12.028 -1.725 33.223 1.00 95.81 84 PHE A CA 1
ATOM 671 C C . PHE A 1 84 ? -10.931 -2.713 32.807 1.00 95.81 84 PHE A C 1
ATOM 673 O O . PHE A 1 84 ? -11.225 -3.855 32.446 1.00 95.81 84 PHE A O 1
ATOM 680 N N . VAL A 1 85 ? -9.667 -2.289 32.871 1.00 94.88 85 VAL A N 1
ATOM 681 C CA . VAL A 1 85 ? -8.510 -3.136 32.554 1.00 94.88 85 VAL A CA 1
ATOM 682 C C . VAL A 1 85 ? -8.339 -4.252 33.584 1.00 94.88 85 VAL A C 1
ATOM 684 O O . VAL A 1 85 ? -8.182 -5.405 33.194 1.00 94.88 85 VAL A O 1
ATOM 687 N N . GLU A 1 86 ? -8.457 -3.950 34.878 1.00 93.88 86 GLU A N 1
ATOM 688 C CA . GLU A 1 86 ? -8.380 -4.939 35.967 1.00 93.88 86 GLU A CA 1
ATOM 689 C C . GLU A 1 86 ? -9.480 -6.009 35.888 1.00 93.88 86 GLU A C 1
ATOM 691 O O . GLU A 1 86 ? -9.302 -7.135 36.354 1.00 93.88 86 GLU A O 1
ATOM 696 N N . MET A 1 87 ? -10.610 -5.686 35.257 1.00 94.56 87 MET A N 1
ATOM 697 C CA . MET A 1 87 ? -11.710 -6.616 34.993 1.00 94.56 87 MET A CA 1
ATOM 698 C C . MET A 1 87 ? -11.542 -7.420 33.692 1.00 94.56 87 MET A C 1
ATOM 700 O O . MET A 1 87 ? -12.506 -8.042 33.239 1.00 94.56 87 MET A O 1
ATOM 704 N N . GLU A 1 88 ? -10.350 -7.423 33.083 1.00 94.88 88 GLU A N 1
ATOM 705 C CA . GLU A 1 88 ? -10.069 -8.061 31.786 1.00 94.88 88 GLU A CA 1
ATOM 706 C C . GLU A 1 88 ? -10.967 -7.512 30.659 1.00 94.88 88 GLU A C 1
ATOM 708 O O . GLU A 1 88 ? -11.355 -8.223 29.726 1.00 94.88 88 GLU A O 1
ATOM 713 N N . GLY A 1 89 ? -11.323 -6.225 30.733 1.00 96.69 89 GLY A N 1
ATOM 714 C CA . GLY A 1 89 ? -12.207 -5.580 29.766 1.00 96.69 89 GLY A CA 1
ATOM 715 C C . GLY A 1 89 ? -11.624 -5.529 28.350 1.00 96.69 89 GLY A C 1
ATOM 716 O O . GLY A 1 89 ? -12.364 -5.689 27.379 1.00 96.69 89 GLY A O 1
ATOM 717 N N . VAL A 1 90 ? -10.300 -5.382 28.207 1.00 97.12 90 VAL A N 1
ATOM 718 C CA . VAL A 1 90 ? -9.627 -5.361 26.892 1.00 97.12 90 VAL A CA 1
ATOM 719 C C . VAL A 1 90 ? -9.799 -6.694 26.151 1.00 97.12 90 VAL A C 1
ATOM 721 O O . VAL A 1 90 ? -10.343 -6.660 25.046 1.00 97.12 90 VAL A O 1
ATOM 724 N N . PRO A 1 91 ? -9.449 -7.869 26.717 1.00 97.19 91 PRO A N 1
ATOM 725 C CA . PRO A 1 91 ? -9.757 -9.154 26.087 1.00 97.19 91 PRO A CA 1
ATOM 726 C C . PRO A 1 91 ? -11.230 -9.341 25.713 1.00 97.19 91 PRO A C 1
ATOM 728 O O . PRO A 1 91 ? -11.522 -9.931 24.676 1.00 97.19 91 PRO A O 1
ATOM 731 N N . VAL A 1 92 ? -12.167 -8.826 26.519 1.00 96.12 92 VAL A N 1
ATOM 732 C CA . VAL A 1 92 ? -13.603 -8.893 26.199 1.00 96.12 92 VAL A CA 1
ATOM 733 C C . VAL A 1 92 ? -13.930 -8.071 24.947 1.00 96.12 92 VAL A C 1
ATOM 735 O O . VAL A 1 92 ? -14.635 -8.572 24.073 1.00 96.12 92 VAL A O 1
ATOM 738 N N . LEU A 1 93 ? -13.388 -6.856 24.810 1.00 96.94 93 LEU A N 1
ATOM 739 C CA . LEU A 1 93 ? -13.544 -6.044 23.594 1.00 96.94 93 LEU A CA 1
ATOM 740 C C . LEU A 1 93 ? -12.927 -6.726 22.368 1.00 96.94 93 LEU A C 1
ATOM 742 O O . LEU A 1 93 ? -13.556 -6.781 21.313 1.00 96.94 93 LEU A O 1
ATOM 746 N N . LEU A 1 94 ? -11.729 -7.298 22.501 1.00 96.81 94 LEU A N 1
ATOM 747 C CA . LEU A 1 94 ? -11.088 -8.033 21.405 1.00 96.81 94 LEU A CA 1
ATOM 748 C C . LEU A 1 94 ? -11.893 -9.274 20.999 1.00 96.81 94 LEU A C 1
ATOM 750 O O . LEU A 1 94 ? -12.020 -9.571 19.812 1.00 96.81 94 LEU A O 1
ATOM 754 N N . TYR A 1 95 ? -12.505 -9.963 21.963 1.00 94.50 95 TYR A N 1
ATOM 755 C CA . TYR A 1 95 ? -13.373 -11.104 21.692 1.00 94.50 95 TYR A CA 1
ATOM 756 C C . TYR A 1 95 ? -14.628 -10.707 20.899 1.00 94.50 95 TYR A C 1
ATOM 758 O O . TYR A 1 95 ? -15.013 -11.437 19.986 1.00 94.50 95 TYR A O 1
ATOM 766 N N . VAL A 1 96 ? -15.213 -9.530 21.151 1.00 94.69 96 VAL A N 1
ATOM 767 C CA . VAL A 1 96 ? -16.333 -9.004 20.345 1.00 94.69 96 VAL A CA 1
ATOM 768 C C . VAL A 1 96 ? -15.946 -8.855 18.869 1.00 94.69 96 VAL A C 1
ATOM 770 O O . VAL A 1 96 ? -16.731 -9.207 17.991 1.00 94.69 96 VAL A O 1
ATOM 773 N N . LEU A 1 97 ? -14.723 -8.402 18.570 1.00 95.88 97 LEU A N 1
ATOM 774 C CA . LEU A 1 97 ? -14.239 -8.271 17.187 1.00 95.88 97 LEU A CA 1
ATOM 775 C C . LEU A 1 97 ? -14.141 -9.621 16.452 1.00 95.88 97 LEU A C 1
ATOM 777 O O . LEU A 1 97 ? -14.191 -9.659 15.221 1.00 95.88 97 LEU A O 1
ATOM 781 N N . SER A 1 98 ? -14.048 -10.725 17.200 1.00 93.56 98 SER A N 1
ATOM 782 C CA . SER A 1 98 ? -14.017 -12.090 16.664 1.00 93.56 98 SER A CA 1
ATOM 783 C C . SER A 1 98 ? -15.401 -12.709 16.434 1.00 93.56 98 SER A C 1
ATOM 785 O O . SER A 1 98 ? -15.493 -13.830 15.927 1.00 93.56 98 SER A O 1
ATOM 787 N N . PHE A 1 99 ? -16.485 -12.010 16.793 1.00 93.06 99 PHE A N 1
ATOM 788 C CA . PHE A 1 99 ? -17.836 -12.524 16.582 1.00 93.06 99 PHE A CA 1
ATOM 789 C C . PHE A 1 99 ? -18.139 -12.731 15.092 1.00 93.06 99 PHE A C 1
ATOM 791 O O . PHE A 1 99 ? -17.648 -11.978 14.241 1.00 93.06 99 PHE A O 1
ATOM 798 N N . PRO A 1 100 ? -18.985 -13.725 14.754 1.00 90.62 100 PRO A N 1
ATOM 799 C CA . PRO A 1 100 ? -19.419 -13.936 13.382 1.00 90.62 100 PRO A CA 1
ATOM 800 C C . PRO A 1 100 ? -20.031 -12.670 12.776 1.00 90.62 100 PRO A C 1
ATOM 802 O O . PRO A 1 100 ? -20.789 -11.959 13.432 1.00 90.62 100 PRO A O 1
ATOM 805 N N . THR A 1 101 ? -19.787 -12.426 11.489 1.00 90.75 101 THR A N 1
ATOM 806 C CA . THR A 1 101 ? -20.230 -11.198 10.796 1.00 90.75 101 THR A CA 1
ATOM 807 C C . THR A 1 101 ? -21.747 -11.003 10.722 1.00 90.75 101 THR A C 1
ATOM 809 O O . THR A 1 101 ? -22.201 -9.920 10.382 1.00 90.75 101 THR A O 1
ATOM 812 N N . HIS A 1 102 ? -22.545 -12.030 11.021 1.00 89.00 102 HIS A N 1
ATOM 813 C CA . HIS A 1 102 ? -24.004 -11.920 11.122 1.00 89.00 102 HIS A CA 1
ATOM 814 C C . HIS A 1 102 ? -24.490 -11.538 12.529 1.00 89.00 102 HIS A C 1
ATOM 816 O O . HIS A 1 102 ? -25.647 -11.161 12.678 1.00 89.00 102 HIS A O 1
ATOM 822 N N . ALA A 1 103 ? -23.636 -11.669 13.547 1.00 90.19 103 ALA A N 1
ATOM 823 C CA . ALA A 1 103 ? -23.960 -11.362 14.937 1.00 90.19 103 ALA A CA 1
ATOM 824 C C . ALA A 1 103 ? -23.593 -9.918 15.311 1.00 90.19 103 ALA A C 1
ATOM 826 O O . ALA A 1 103 ? -24.178 -9.351 16.219 1.00 90.19 103 ALA A O 1
ATOM 827 N N . VAL A 1 104 ? -22.635 -9.295 14.627 1.00 92.38 104 VAL A N 1
ATOM 828 C CA . VAL A 1 104 ? -22.131 -7.962 14.986 1.00 92.38 104 VAL A CA 1
ATOM 829 C C . VAL A 1 104 ? -22.048 -7.066 13.756 1.00 92.38 104 VAL A C 1
ATOM 831 O O . VAL A 1 104 ? -21.606 -7.499 12.691 1.00 92.38 104 VAL A O 1
ATOM 834 N N . THR A 1 105 ? -22.477 -5.813 13.905 1.00 93.25 105 THR A N 1
ATOM 835 C CA . THR A 1 105 ? -22.465 -4.833 12.815 1.00 93.25 105 THR A CA 1
ATOM 836 C C . THR A 1 105 ? -21.084 -4.198 12.636 1.00 93.25 105 THR A C 1
ATOM 838 O O . THR A 1 105 ? -20.265 -4.181 13.556 1.00 93.25 105 THR A O 1
ATOM 841 N N . ASP A 1 106 ? -20.819 -3.631 11.457 1.00 94.94 106 ASP A N 1
ATOM 842 C CA . ASP A 1 106 ? -19.562 -2.911 11.203 1.00 94.94 106 ASP A CA 1
ATOM 843 C C . ASP A 1 106 ? -19.430 -1.661 12.090 1.00 94.94 106 ASP A C 1
ATOM 845 O O . ASP A 1 106 ? -18.326 -1.340 12.528 1.00 94.94 106 ASP A O 1
ATOM 849 N N . ALA A 1 107 ? -20.554 -1.011 12.419 1.00 94.75 107 ALA A N 1
ATOM 850 C CA . ALA A 1 107 ? -20.608 0.127 13.336 1.00 94.75 107 ALA A CA 1
ATOM 851 C C . ALA A 1 107 ? -20.254 -0.276 14.776 1.00 94.75 107 ALA A C 1
ATOM 853 O O . ALA A 1 107 ? -19.475 0.411 15.433 1.00 94.75 107 ALA A O 1
ATOM 854 N N . ASP A 1 108 ? -20.755 -1.420 15.257 1.00 95.19 108 ASP A N 1
ATOM 855 C CA . ASP A 1 108 ? -20.376 -1.945 16.574 1.00 95.19 108 ASP A CA 1
ATOM 856 C C . ASP A 1 108 ? -18.878 -2.275 16.623 1.00 95.19 108 ASP A C 1
ATOM 858 O O . ASP A 1 108 ? -18.200 -1.950 17.596 1.00 95.19 108 ASP A O 1
ATOM 862 N N . CYS A 1 109 ? -18.326 -2.874 15.562 1.00 97.00 109 CYS A N 1
ATOM 863 C CA . CYS A 1 109 ? -16.887 -3.120 15.470 1.00 97.00 109 CYS A CA 1
ATOM 864 C C . CYS A 1 109 ? -16.077 -1.822 15.473 1.00 97.00 109 CYS A C 1
ATOM 866 O O . CYS A 1 109 ? -15.114 -1.721 16.231 1.00 97.00 109 CYS A O 1
ATOM 868 N N . ALA A 1 110 ? -16.473 -0.823 14.682 1.00 97.25 110 ALA A N 1
ATOM 869 C CA . ALA A 1 110 ? -15.817 0.482 14.671 1.00 97.25 110 ALA A CA 1
ATOM 870 C C . ALA A 1 110 ? -15.852 1.132 16.065 1.00 97.25 110 ALA A C 1
ATOM 872 O O . ALA A 1 110 ? -14.828 1.605 16.558 1.00 97.25 110 ALA A O 1
ATOM 873 N N . ALA A 1 111 ? -16.994 1.065 16.751 1.00 96.62 111 ALA A N 1
ATOM 874 C CA . ALA A 1 111 ? -17.148 1.585 18.102 1.00 96.62 111 ALA A CA 1
ATOM 875 C C . ALA A 1 111 ? -16.275 0.835 19.126 1.00 96.62 111 ALA A C 1
ATOM 877 O O . ALA A 1 111 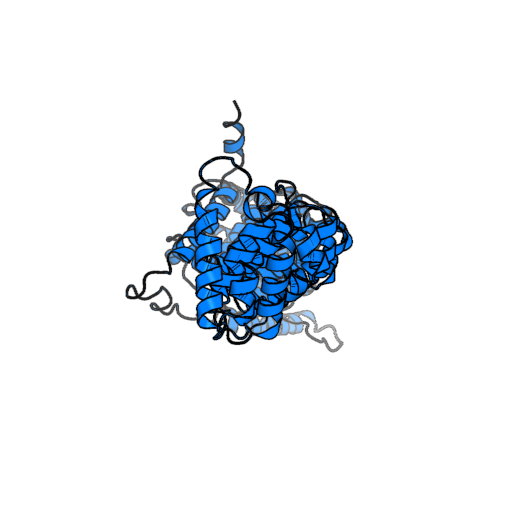? -15.639 1.469 19.967 1.00 96.62 111 ALA A O 1
ATOM 878 N N . VAL A 1 112 ? -16.156 -0.494 19.032 1.00 97.56 112 VAL A N 1
ATOM 879 C CA . VAL A 1 112 ? -15.223 -1.281 19.862 1.00 97.56 112 VAL A CA 1
ATOM 880 C C . VAL A 1 112 ? -13.771 -0.864 19.622 1.00 97.56 112 VAL A C 1
ATOM 882 O O . VAL A 1 112 ? -13.016 -0.690 20.579 1.00 97.56 112 VAL A O 1
ATOM 885 N N . ILE A 1 113 ? -13.371 -0.658 18.366 1.00 98.06 113 ILE A N 1
ATOM 886 C CA . ILE A 1 113 ? -12.013 -0.207 18.034 1.00 98.06 113 ILE A CA 1
ATOM 887 C C . ILE A 1 113 ? -11.772 1.212 18.564 1.00 98.06 113 ILE A C 1
ATOM 889 O O . ILE A 1 113 ? -10.699 1.483 19.104 1.00 98.06 113 ILE A O 1
ATOM 893 N N . HIS A 1 114 ? -12.772 2.094 18.517 1.00 96.25 114 HIS A N 1
ATOM 894 C CA . HIS A 1 114 ? -12.699 3.403 19.165 1.00 96.25 114 HIS A CA 1
ATOM 895 C C . HIS A 1 114 ? -12.502 3.308 20.682 1.00 96.25 114 HIS A C 1
ATOM 897 O O . HIS A 1 114 ? -11.703 4.067 21.226 1.00 96.25 114 HIS A O 1
ATOM 903 N N . LEU A 1 115 ? -13.153 2.364 21.373 1.00 96.12 115 LEU A N 1
ATOM 904 C CA . LEU A 1 115 ? -12.904 2.142 22.804 1.00 96.12 115 LEU A CA 1
ATOM 905 C C . LEU A 1 115 ? -11.451 1.717 23.063 1.00 96.12 115 LEU A C 1
ATOM 907 O O . LEU A 1 115 ? -10.817 2.233 23.982 1.00 96.12 115 LEU A O 1
ATOM 911 N N . LEU A 1 116 ? -10.892 0.833 22.228 1.00 96.69 116 LEU A N 1
ATOM 912 C CA . LEU A 1 116 ? -9.479 0.441 22.315 1.00 96.69 116 LEU A CA 1
ATOM 913 C C . LEU A 1 116 ? -8.541 1.633 22.077 1.00 96.69 116 LEU A C 1
ATOM 915 O O . LEU A 1 116 ? -7.538 1.769 22.777 1.00 96.69 116 LEU A O 1
ATOM 919 N N . GLN A 1 117 ? -8.871 2.522 21.136 1.00 94.31 117 GLN A N 1
ATOM 920 C CA . GLN A 1 117 ? -8.133 3.773 20.942 1.00 94.31 117 GLN A CA 1
ATOM 921 C C . GLN A 1 117 ? -8.217 4.668 22.179 1.00 94.31 117 GLN A C 1
ATOM 923 O O . GLN A 1 117 ? -7.191 5.156 22.635 1.00 94.31 117 GLN A O 1
ATOM 928 N N . THR A 1 118 ? -9.405 4.859 22.766 1.00 92.81 118 THR A N 1
ATOM 929 C CA . THR A 1 118 ? -9.563 5.639 24.004 1.00 92.81 118 THR A CA 1
ATOM 930 C C . THR A 1 118 ? -8.644 5.116 25.106 1.00 92.81 118 THR A C 1
ATOM 932 O O . THR A 1 118 ? -7.923 5.908 25.707 1.00 92.81 118 THR A O 1
ATOM 935 N N . LEU A 1 119 ? -8.594 3.796 25.307 1.00 93.75 119 LEU A N 1
ATOM 936 C CA . LEU A 1 119 ? -7.678 3.163 26.260 1.00 93.75 119 LEU A CA 1
ATOM 937 C C . LEU A 1 119 ? -6.208 3.423 25.901 1.00 93.75 119 LEU A C 1
ATOM 939 O O . LEU A 1 119 ? -5.422 3.815 26.760 1.00 93.75 119 LEU A O 1
ATOM 943 N N . GLY A 1 120 ? -5.827 3.253 24.632 1.00 92.19 120 GLY A N 1
ATOM 944 C CA . GLY A 1 120 ? -4.464 3.509 24.159 1.00 92.19 120 GLY A CA 1
ATOM 945 C C . GLY A 1 120 ? -3.999 4.955 24.379 1.00 92.19 120 GLY A C 1
ATOM 946 O O . GLY A 1 120 ? -2.836 5.184 24.724 1.00 92.19 120 GLY A O 1
ATOM 947 N N . ARG A 1 121 ? -4.907 5.930 24.259 1.00 91.19 121 ARG A N 1
ATOM 948 C CA . ARG A 1 121 ? -4.629 7.359 24.499 1.00 91.19 121 ARG A CA 1
ATOM 949 C C . ARG A 1 121 ? -4.384 7.688 25.965 1.00 91.19 121 ARG A C 1
ATOM 951 O O . ARG A 1 121 ? -3.723 8.684 26.244 1.00 91.19 121 ARG A O 1
ATOM 958 N N . CYS A 1 122 ? -4.851 6.856 26.897 1.00 91.19 122 CYS A N 1
ATOM 959 C CA . CYS A 1 122 ? -4.608 7.050 28.327 1.00 91.19 122 CYS A CA 1
ATOM 960 C C . CYS A 1 122 ? -3.138 6.846 28.718 1.00 91.19 122 CYS A C 1
ATOM 962 O O . CYS A 1 122 ? -2.721 7.297 29.783 1.00 91.19 122 CYS A O 1
ATOM 964 N N . GLY A 1 123 ? -2.335 6.187 27.878 1.00 90.75 123 GLY A N 1
ATOM 965 C CA . GLY A 1 123 ? -0.897 6.091 28.089 1.00 90.75 123 GLY A CA 1
ATOM 966 C C . GLY A 1 123 ? -0.264 4.835 27.509 1.00 90.75 123 GLY A C 1
ATOM 967 O O . GLY A 1 123 ? -0.923 3.877 27.106 1.00 90.75 123 GLY A O 1
ATOM 968 N N . ARG A 1 124 ? 1.070 4.829 27.510 1.00 91.31 124 ARG A N 1
ATOM 969 C CA . ARG A 1 124 ? 1.881 3.750 26.937 1.00 91.31 124 ARG A CA 1
ATOM 970 C C . ARG A 1 124 ? 1.595 2.376 27.554 1.00 91.31 124 ARG A C 1
ATOM 972 O O . ARG A 1 124 ? 1.540 1.404 26.810 1.00 91.31 124 ARG A O 1
ATOM 979 N N . SER A 1 125 ? 1.384 2.288 28.868 1.00 91.62 125 SER A N 1
ATOM 980 C CA . SER A 1 125 ? 1.076 1.021 29.552 1.00 91.62 125 SER A CA 1
ATOM 981 C C . SER A 1 125 ? -0.192 0.355 29.008 1.00 91.62 125 SER A C 1
ATOM 983 O O . SER A 1 125 ? -0.228 -0.863 28.852 1.00 91.62 125 SER A O 1
ATOM 985 N N . PHE A 1 126 ? -1.211 1.144 28.655 1.00 92.88 126 PHE A N 1
ATOM 986 C CA . PHE A 1 126 ? -2.447 0.632 28.064 1.00 92.88 126 PHE A CA 1
ATOM 987 C C . PHE A 1 126 ? -2.238 0.148 26.631 1.00 92.88 126 PHE A C 1
ATOM 989 O O . PHE A 1 126 ? -2.741 -0.914 26.276 1.00 92.88 126 PHE A O 1
ATOM 996 N N . LYS A 1 127 ? -1.445 0.865 25.822 1.00 93.19 127 LYS A N 1
ATOM 997 C CA . LYS A 1 127 ? -1.049 0.390 24.484 1.00 93.19 127 LYS A CA 1
ATOM 998 C C . LYS A 1 127 ? -0.295 -0.939 24.563 1.00 93.19 127 LYS A C 1
ATOM 1000 O O . LYS A 1 127 ? -0.611 -1.876 23.836 1.00 93.19 127 LYS A O 1
ATOM 1005 N N . GLU A 1 128 ? 0.667 -1.043 25.479 1.00 92.62 128 GLU A N 1
ATOM 1006 C CA . GLU A 1 128 ? 1.433 -2.274 25.703 1.00 92.62 128 GLU A CA 1
ATOM 1007 C C . GLU A 1 128 ? 0.523 -3.438 26.117 1.00 92.62 128 GLU A C 1
ATOM 1009 O O . GLU A 1 128 ? 0.678 -4.541 25.597 1.00 92.62 128 GLU A O 1
ATOM 1014 N N . TYR A 1 129 ? -0.467 -3.190 26.980 1.00 94.12 129 TYR A N 1
ATOM 1015 C CA . TYR A 1 129 ? -1.446 -4.204 27.370 1.00 94.12 129 TYR A CA 1
ATOM 1016 C C . TYR A 1 129 ? -2.369 -4.617 26.212 1.00 94.12 129 TYR A C 1
ATOM 1018 O O . TYR A 1 129 ? -2.549 -5.810 25.980 1.00 94.12 129 TYR A O 1
ATOM 1026 N N . ILE A 1 130 ? -2.887 -3.667 25.421 1.00 95.19 130 ILE A N 1
ATOM 1027 C CA . ILE A 1 130 ? -3.682 -3.964 24.213 1.00 95.19 130 ILE A CA 1
ATOM 1028 C C . ILE A 1 130 ? -2.891 -4.863 23.256 1.00 95.19 130 ILE A C 1
ATOM 1030 O O . ILE A 1 130 ? -3.420 -5.865 22.773 1.00 95.19 130 ILE A O 1
ATOM 1034 N N . SER A 1 131 ? -1.621 -4.535 23.019 1.00 93.75 131 SER A N 1
ATOM 1035 C CA . SER A 1 131 ? -0.741 -5.320 22.154 1.00 93.75 131 SER A CA 1
ATOM 1036 C C . SER A 1 131 ? -0.458 -6.713 22.729 1.00 93.75 131 SER A C 1
ATOM 1038 O O . SER A 1 131 ? -0.555 -7.717 22.022 1.00 93.75 131 SER A O 1
ATOM 1040 N N . HIS A 1 132 ? -0.221 -6.812 24.043 1.00 93.19 132 HIS A N 1
ATOM 1041 C CA . HIS A 1 132 ? -0.056 -8.091 24.740 1.00 93.19 132 HIS A CA 1
ATOM 1042 C C . HIS A 1 132 ? -1.285 -9.003 24.599 1.00 93.19 132 HIS A C 1
ATOM 1044 O O . HIS A 1 132 ? -1.143 -10.216 24.441 1.00 93.19 132 HIS A O 1
ATOM 1050 N N . CYS A 1 133 ? -2.487 -8.426 24.595 1.00 94.81 133 CYS A N 1
ATOM 1051 C CA . CYS A 1 133 ? -3.735 -9.149 24.360 1.00 94.81 133 CYS A CA 1
ATOM 1052 C C . CYS A 1 133 ? -3.993 -9.484 22.875 1.00 94.81 133 CYS A C 1
ATOM 1054 O O . CYS A 1 133 ? -5.004 -10.114 22.567 1.00 94.81 133 CYS A O 1
ATOM 1056 N N . GLY A 1 134 ? -3.113 -9.087 21.949 1.00 94.06 134 GLY A N 1
ATOM 1057 C CA . GLY A 1 134 ? -3.262 -9.330 20.512 1.00 94.06 134 GLY A CA 1
ATOM 1058 C C . GLY A 1 134 ? -4.196 -8.341 19.810 1.00 94.06 134 GLY A C 1
ATOM 1059 O O . GLY A 1 134 ? -4.934 -8.733 18.899 1.00 94.06 134 GLY A O 1
ATOM 1060 N N . GLY A 1 135 ? -4.199 -7.076 20.237 1.00 95.62 135 GLY A N 1
ATOM 1061 C CA . GLY A 1 135 ? -5.087 -6.035 19.723 1.00 95.62 135 GLY A CA 1
ATOM 1062 C C . GLY A 1 135 ? -4.991 -5.827 18.212 1.00 95.62 135 GLY A C 1
ATOM 1063 O O . GLY A 1 135 ? -6.003 -5.894 17.518 1.00 95.62 135 GLY A O 1
ATOM 1064 N N . GLU A 1 136 ? -3.781 -5.656 17.685 1.00 94.75 136 GLU A N 1
ATOM 1065 C CA . GLU A 1 136 ? -3.521 -5.403 16.264 1.00 94.75 136 GLU A CA 1
ATOM 1066 C C . GLU A 1 136 ? -4.009 -6.571 15.405 1.00 94.75 136 GLU A C 1
ATOM 1068 O O . GLU A 1 136 ? -4.737 -6.389 14.428 1.00 94.75 136 GLU A O 1
ATOM 1073 N N . ARG A 1 137 ? -3.682 -7.800 15.824 1.00 94.81 137 ARG A N 1
ATOM 1074 C CA . ARG A 1 137 ? -4.127 -9.021 15.145 1.00 94.81 137 ARG A CA 1
ATOM 1075 C C . ARG A 1 137 ? -5.650 -9.140 15.135 1.00 94.81 137 ARG A C 1
ATOM 1077 O O . ARG A 1 137 ? -6.212 -9.500 14.105 1.00 94.81 137 ARG A O 1
ATOM 1084 N N . SER A 1 138 ? -6.309 -8.848 16.254 1.00 96.75 138 SER A N 1
ATOM 1085 C CA . SER A 1 138 ? -7.769 -8.949 16.375 1.00 96.75 138 SER A CA 1
ATOM 1086 C C . SER A 1 138 ? -8.480 -7.935 15.475 1.00 96.75 138 SER A C 1
ATOM 1088 O O . SER A 1 138 ? -9.441 -8.285 14.791 1.00 96.75 138 SER A O 1
ATOM 1090 N N . VAL A 1 139 ? -7.969 -6.699 15.413 1.00 96.69 139 VAL A N 1
ATOM 1091 C CA . VAL A 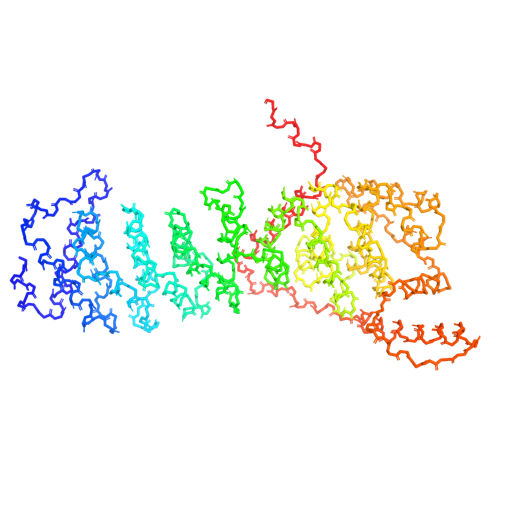1 139 ? -8.474 -5.647 14.516 1.00 96.69 139 VAL A CA 1
ATOM 1092 C C . VAL A 1 139 ? -8.327 -6.060 13.053 1.00 96.69 139 VAL A C 1
ATOM 1094 O O . VAL A 1 139 ? -9.297 -6.007 12.294 1.00 96.69 139 VAL A O 1
ATOM 1097 N N . VAL A 1 140 ? -7.151 -6.551 12.657 1.00 95.75 140 VAL A N 1
ATOM 1098 C CA . VAL A 1 140 ? -6.914 -6.996 11.279 1.00 95.75 140 VAL A CA 1
ATOM 1099 C C . VAL A 1 140 ? -7.784 -8.198 10.909 1.00 95.75 140 VAL A C 1
ATOM 1101 O O . VAL A 1 140 ? -8.402 -8.200 9.846 1.00 95.75 140 VAL A O 1
ATOM 1104 N N . GLN A 1 141 ? -7.907 -9.198 11.784 1.00 95.69 141 GLN A N 1
ATOM 1105 C CA . GLN A 1 141 ? -8.781 -10.351 11.544 1.00 95.69 141 GLN A CA 1
ATOM 1106 C C . GLN A 1 141 ? -10.253 -9.942 11.410 1.00 95.69 141 GLN A C 1
ATOM 1108 O O . GLN A 1 141 ? -10.960 -10.469 10.551 1.00 95.69 141 GLN A O 1
ATOM 1113 N N . CYS A 1 142 ? -10.701 -8.972 12.209 1.00 96.25 142 CYS A N 1
ATOM 1114 C CA . CYS A 1 142 ? -12.036 -8.396 12.106 1.00 96.25 142 CYS A CA 1
ATOM 1115 C C . CYS A 1 142 ? -12.275 -7.732 10.744 1.00 96.25 142 CYS A C 1
ATOM 1117 O O . CYS A 1 142 ? -13.339 -7.943 10.153 1.00 96.25 142 CYS A O 1
ATOM 1119 N N . CYS A 1 143 ? -11.292 -6.985 10.231 1.00 95.88 143 CYS A N 1
ATOM 1120 C CA . CYS A 1 143 ? -11.351 -6.372 8.903 1.00 95.88 143 CYS A CA 1
ATOM 1121 C C . CYS A 1 143 ? -11.390 -7.436 7.795 1.00 95.88 143 CYS A C 1
ATOM 1123 O O . CYS A 1 143 ? -12.277 -7.400 6.944 1.00 95.88 143 CYS A O 1
ATOM 1125 N N . ILE A 1 144 ? -10.498 -8.433 7.853 1.00 95.00 144 ILE A N 1
ATOM 1126 C CA . ILE A 1 144 ? -10.429 -9.539 6.882 1.00 95.00 144 ILE A CA 1
ATOM 1127 C C . ILE A 1 144 ? -11.743 -10.314 6.819 1.00 95.00 144 ILE A C 1
ATOM 1129 O O . ILE A 1 144 ? -12.242 -10.575 5.729 1.00 95.00 144 ILE A O 1
ATOM 1133 N N . ALA A 1 145 ? -12.341 -10.640 7.967 1.00 94.06 145 ALA A N 1
ATOM 1134 C CA . ALA A 1 145 ? -13.598 -11.385 8.023 1.00 94.06 145 ALA A CA 1
ATOM 1135 C C . ALA A 1 145 ? -14.775 -10.657 7.346 1.00 94.06 145 ALA A C 1
ATOM 1137 O O . ALA A 1 145 ? -15.776 -11.291 7.006 1.00 94.06 145 ALA A O 1
ATOM 1138 N N . ARG A 1 146 ? -14.675 -9.334 7.173 1.00 93.50 146 ARG A N 1
ATOM 1139 C CA . ARG A 1 146 ? -15.729 -8.478 6.611 1.00 93.50 146 ARG A CA 1
ATOM 1140 C C . ARG A 1 146 ? -15.456 -8.052 5.174 1.00 93.50 146 ARG A C 1
ATOM 1142 O O . ARG A 1 146 ? -16.387 -7.663 4.468 1.00 9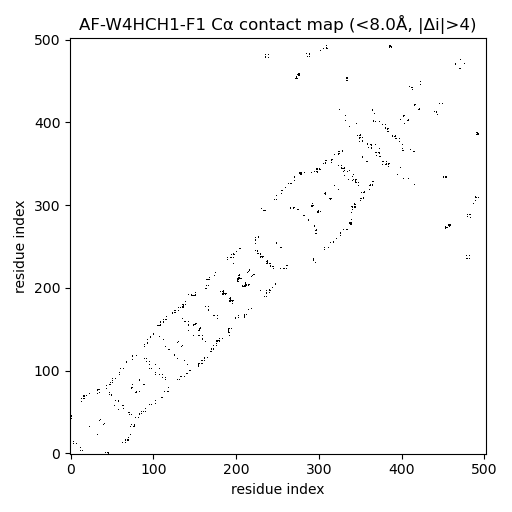3.50 146 ARG A O 1
ATOM 1149 N N . SER A 1 147 ? -14.222 -8.156 4.699 1.00 88.88 147 SER A N 1
ATOM 1150 C CA . SER A 1 147 ? -13.915 -7.967 3.283 1.00 88.88 147 SER A CA 1
ATOM 1151 C C . SER A 1 147 ? -14.584 -9.053 2.416 1.00 88.88 147 SER A C 1
ATOM 1153 O O . SER A 1 147 ? -14.730 -10.191 2.860 1.00 88.88 147 SER A O 1
ATOM 1155 N N . PRO A 1 148 ? -15.058 -8.725 1.195 1.00 85.00 148 PRO A N 1
ATOM 1156 C CA . PRO A 1 148 ? -14.942 -7.445 0.483 1.00 85.00 148 PRO A CA 1
ATOM 1157 C C . PRO A 1 148 ? -16.066 -6.432 0.782 1.00 85.00 148 PRO A C 1
ATOM 1159 O O . PRO A 1 148 ? -16.155 -5.422 0.094 1.00 85.00 148 PRO A O 1
ATOM 1162 N N . ARG A 1 149 ? -16.951 -6.676 1.762 1.00 85.88 149 ARG A N 1
ATOM 1163 C CA . ARG A 1 149 ? -18.154 -5.839 1.991 1.00 85.88 149 ARG A CA 1
ATOM 1164 C C . ARG A 1 149 ? -17.826 -4.412 2.427 1.00 85.88 149 ARG A C 1
ATOM 1166 O O . ARG A 1 149 ? -18.654 -3.519 2.288 1.00 85.88 149 ARG A O 1
ATOM 1173 N N . VAL A 1 150 ? -16.626 -4.225 2.960 1.00 85.69 150 VAL A N 1
ATOM 1174 C CA . VAL A 1 150 ? -16.175 -2.990 3.581 1.00 85.69 150 VAL A CA 1
ATOM 1175 C C . VAL A 1 150 ? -15.247 -2.234 2.626 1.00 85.69 150 VAL A C 1
ATOM 1177 O O . VAL A 1 150 ? -14.209 -2.751 2.195 1.00 85.69 150 VAL A O 1
ATOM 1180 N N . SER A 1 151 ? -15.634 -1.000 2.296 1.00 85.81 151 SER A N 1
ATOM 1181 C CA . SER A 1 151 ? -14.876 -0.093 1.429 1.00 85.81 151 SER A CA 1
ATOM 1182 C C . SER A 1 151 ? -13.770 0.644 2.193 1.00 85.81 151 SER A C 1
ATOM 1184 O O . SER A 1 151 ? -13.805 0.741 3.421 1.00 85.81 151 SER A O 1
ATOM 1186 N N . CYS A 1 152 ? -12.802 1.200 1.450 1.00 80.00 152 CYS A N 1
ATOM 1187 C CA . CYS A 1 152 ? -11.676 1.973 1.998 1.00 80.00 152 CYS A CA 1
ATOM 1188 C C . CYS A 1 152 ? -12.133 3.137 2.894 1.00 80.00 152 CYS A C 1
ATOM 1190 O O . CYS A 1 152 ? -11.490 3.418 3.896 1.00 80.00 152 CYS A O 1
ATOM 1192 N N . ASP A 1 153 ? -13.257 3.765 2.543 1.00 83.81 153 ASP A N 1
ATOM 1193 C CA . ASP A 1 153 ? -13.780 4.965 3.209 1.00 83.81 153 ASP A CA 1
ATOM 1194 C C . ASP A 1 153 ? -14.808 4.637 4.304 1.00 83.81 153 ASP A C 1
ATOM 1196 O O . ASP A 1 153 ? -15.447 5.527 4.862 1.00 83.81 153 ASP A O 1
ATOM 1200 N N . SER A 1 154 ? -15.017 3.350 4.595 1.00 92.00 154 SER A N 1
ATOM 1201 C CA . SER A 1 154 ? -15.890 2.939 5.690 1.00 92.00 154 SER A CA 1
ATOM 1202 C C . SER A 1 154 ? -15.321 3.371 7.041 1.00 92.00 154 SER A C 1
ATOM 1204 O O . SER A 1 154 ? -14.112 3.322 7.275 1.00 92.00 154 SER A O 1
ATOM 1206 N N . GLU A 1 155 ? -16.211 3.706 7.972 1.00 94.31 155 GLU A N 1
ATOM 1207 C CA . GLU A 1 155 ? -15.838 4.038 9.349 1.00 94.31 155 GLU A CA 1
ATOM 1208 C C . GLU A 1 155 ? -14.998 2.924 9.994 1.00 94.31 155 GLU A C 1
ATOM 1210 O O . GLU A 1 155 ? -13.986 3.203 10.630 1.00 94.31 155 GLU A O 1
ATOM 1215 N N . LEU A 1 156 ? -15.341 1.652 9.751 1.00 95.38 156 LEU A N 1
ATOM 1216 C CA . LEU A 1 156 ? -14.586 0.516 10.277 1.00 95.38 156 LEU A CA 1
ATOM 1217 C C . LEU A 1 156 ? -13.118 0.530 9.829 1.00 95.38 156 LEU A C 1
ATOM 1219 O O . LEU A 1 156 ? -12.232 0.365 10.671 1.00 95.38 156 LEU A O 1
ATOM 1223 N N . LEU A 1 157 ? -12.840 0.712 8.532 1.00 94.75 157 LEU A N 1
ATOM 1224 C CA . LEU A 1 157 ? -11.457 0.724 8.050 1.00 94.75 157 LEU A CA 1
ATOM 1225 C C . LEU A 1 157 ? -10.723 1.997 8.469 1.00 94.75 157 LEU A C 1
ATOM 1227 O O . LEU A 1 157 ? -9.578 1.894 8.900 1.00 94.75 157 LEU A O 1
ATOM 1231 N N . LEU A 1 158 ? -11.368 3.164 8.437 1.00 94.94 158 LEU A N 1
ATOM 1232 C CA . LEU A 1 158 ? -10.754 4.418 8.891 1.00 94.94 158 LEU A CA 1
ATOM 1233 C C . LEU A 1 158 ? -10.374 4.362 10.380 1.00 94.94 158 LEU A C 1
ATOM 1235 O O . LEU A 1 158 ? -9.270 4.753 10.767 1.00 94.94 158 LEU A O 1
ATOM 1239 N N . THR A 1 159 ? -11.247 3.808 11.219 1.00 95.94 159 THR A N 1
ATOM 1240 C CA . THR A 1 159 ? -10.978 3.645 12.651 1.00 95.94 159 THR A CA 1
ATOM 1241 C C . THR A 1 159 ? -9.917 2.575 12.910 1.00 95.94 159 THR A C 1
ATOM 1243 O O . THR A 1 159 ? -9.048 2.771 13.762 1.00 95.94 159 THR A O 1
ATOM 1246 N N . SER A 1 160 ? -9.914 1.482 12.140 1.00 96.19 160 SER A N 1
ATOM 1247 C CA . SER A 1 160 ? -8.864 0.451 12.205 1.00 96.19 160 SER A CA 1
ATOM 1248 C C . SER A 1 160 ? -7.497 1.007 11.804 1.00 96.19 160 SER A C 1
ATOM 1250 O O . SER A 1 160 ? -6.520 0.798 12.520 1.00 96.19 160 SER A O 1
ATOM 1252 N N . HIS A 1 161 ? -7.444 1.780 10.718 1.00 94.94 161 HIS A N 1
ATOM 1253 C CA . HIS A 1 161 ? -6.254 2.481 10.242 1.00 94.94 161 HIS A CA 1
ATOM 1254 C C . HIS A 1 161 ? -5.660 3.375 11.336 1.00 94.94 161 HIS A C 1
ATOM 1256 O O . HIS A 1 161 ? -4.505 3.209 11.732 1.00 94.94 161 HIS A O 1
ATOM 1262 N N . ALA A 1 162 ? -6.483 4.265 11.900 1.00 93.62 162 ALA A N 1
ATOM 1263 C CA . ALA A 1 162 ? -6.061 5.158 12.971 1.00 93.62 162 ALA A CA 1
ATOM 1264 C C . ALA A 1 162 ? -5.601 4.392 14.224 1.00 93.62 162 ALA A C 1
ATOM 1266 O O . ALA A 1 162 ? -4.641 4.798 14.873 1.00 93.62 162 ALA A O 1
ATOM 1267 N N . MET A 1 163 ? -6.252 3.274 14.571 1.00 93.50 163 MET A N 1
ATOM 1268 C CA . MET A 1 163 ? -5.862 2.460 15.728 1.00 93.50 163 MET A CA 1
ATOM 1269 C C . MET A 1 163 ? -4.489 1.814 15.523 1.00 93.50 163 MET A C 1
ATOM 1271 O O . MET A 1 163 ? -3.653 1.894 16.421 1.00 93.50 163 MET A O 1
ATOM 1275 N N . LEU A 1 164 ? -4.238 1.224 14.351 1.00 93.06 164 LEU A N 1
ATOM 1276 C CA . LEU A 1 164 ? -2.964 0.573 14.038 1.00 93.06 164 LEU A CA 1
ATOM 1277 C C . LEU A 1 164 ? -1.801 1.580 14.008 1.00 93.06 164 LEU A C 1
ATOM 1279 O O . LEU A 1 164 ? -0.752 1.314 14.598 1.00 93.06 164 LEU A O 1
ATOM 1283 N N . LEU A 1 165 ? -1.996 2.765 13.417 1.00 90.75 165 LEU A N 1
ATOM 1284 C CA . LEU A 1 165 ? -1.011 3.858 13.473 1.00 90.75 165 LEU A CA 1
ATOM 1285 C C . LEU A 1 165 ? -0.732 4.322 14.898 1.00 90.75 165 LEU A C 1
ATOM 1287 O O . LEU A 1 165 ? 0.417 4.553 15.290 1.00 90.75 165 LEU A O 1
ATOM 1291 N N . GLU A 1 166 ? -1.792 4.456 15.690 1.00 88.44 166 GLU A N 1
ATOM 1292 C CA . GLU A 1 166 ? -1.673 4.877 17.073 1.00 88.44 166 GLU A CA 1
ATOM 1293 C C . GLU A 1 166 ? -0.942 3.828 17.922 1.00 88.44 166 GLU A C 1
ATOM 1295 O O . GLU A 1 166 ? -0.180 4.210 18.815 1.00 88.44 166 GLU A O 1
ATOM 1300 N N . GLN A 1 167 ? -1.119 2.531 17.638 1.00 88.94 167 GLN A N 1
ATOM 1301 C CA . GLN A 1 167 ? -0.329 1.474 18.271 1.00 88.94 167 GLN A CA 1
ATOM 1302 C C . GLN A 1 167 ? 1.146 1.594 17.900 1.00 88.94 167 GLN A C 1
ATOM 1304 O O . GLN A 1 167 ? 1.972 1.619 18.801 1.00 88.94 167 GLN A O 1
ATOM 1309 N N . CYS A 1 168 ? 1.505 1.808 16.634 1.00 82.44 168 CYS A N 1
ATOM 1310 C CA . CYS A 1 168 ? 2.909 2.044 16.271 1.00 82.44 168 CYS A CA 1
ATOM 1311 C C . CYS A 1 168 ? 3.519 3.276 16.966 1.00 82.44 168 CYS A C 1
ATOM 1313 O O . CYS A 1 168 ? 4.692 3.282 17.348 1.00 82.44 168 CYS A O 1
ATOM 1315 N N . SER A 1 169 ? 2.716 4.319 17.176 1.00 80.12 169 SER A N 1
ATOM 1316 C CA . SER A 1 169 ? 3.171 5.588 17.742 1.00 80.12 169 SER A CA 1
ATOM 1317 C C . SER A 1 169 ? 3.319 5.518 19.269 1.00 80.12 169 SER A C 1
ATOM 1319 O O . SER A 1 169 ? 2.346 5.559 20.027 1.00 80.12 169 SER A O 1
ATOM 1321 N N . GLY A 1 170 ? 4.560 5.470 19.760 1.00 75.44 170 GLY A N 1
ATOM 1322 C CA . GLY A 1 170 ? 4.859 5.544 21.199 1.00 75.44 170 GLY A CA 1
ATOM 1323 C C . GLY A 1 170 ? 4.715 4.226 21.975 1.00 75.44 170 GLY A C 1
ATOM 1324 O O . GLY A 1 170 ? 4.796 4.246 23.204 1.00 75.44 170 GLY A O 1
ATOM 1325 N N . ASN A 1 171 ? 4.560 3.087 21.289 1.00 80.31 171 ASN A N 1
ATOM 1326 C CA . ASN A 1 171 ? 4.580 1.747 21.887 1.00 80.31 171 ASN A CA 1
ATOM 1327 C C . ASN A 1 171 ? 5.659 0.856 21.222 1.00 80.31 171 ASN A C 1
ATOM 1329 O O . ASN A 1 171 ? 5.343 0.088 20.312 1.00 80.31 171 ASN A O 1
ATOM 1333 N N . PRO A 1 172 ? 6.931 0.913 21.676 1.00 74.62 172 PRO A N 1
ATOM 1334 C CA . PRO A 1 172 ? 8.021 0.074 21.148 1.00 74.62 172 PRO A CA 1
ATOM 1335 C C . PRO A 1 172 ? 7.744 -1.434 21.165 1.00 74.62 172 PRO A C 1
ATOM 1337 O O . PRO A 1 172 ? 8.376 -2.168 20.412 1.00 74.62 172 PRO A O 1
ATOM 1340 N N . ASN A 1 173 ? 6.863 -1.910 22.048 1.00 77.38 173 ASN A N 1
ATOM 1341 C CA . ASN A 1 173 ? 6.598 -3.339 22.204 1.00 77.38 173 ASN A CA 1
ATOM 1342 C C . ASN A 1 173 ? 5.536 -3.844 21.217 1.00 77.38 173 ASN A C 1
ATOM 1344 O O . ASN A 1 173 ? 5.500 -5.040 20.942 1.00 77.38 173 ASN A O 1
ATOM 1348 N N . SER A 1 174 ? 4.712 -2.949 20.657 1.00 76.94 174 SER A N 1
ATOM 1349 C CA . SER A 1 174 ? 3.733 -3.315 19.621 1.00 76.94 174 SER A CA 1
ATOM 1350 C C . SER A 1 174 ? 4.341 -3.526 18.253 1.00 76.94 174 SER A C 1
ATOM 1352 O O . SER A 1 174 ? 3.736 -4.185 17.418 1.00 76.94 174 SER A O 1
ATOM 1354 N N . THR A 1 175 ? 5.539 -2.996 18.016 1.00 75.94 175 THR A N 1
ATOM 1355 C CA . THR A 1 175 ? 6.104 -2.871 16.681 1.00 75.94 175 THR A CA 1
ATOM 1356 C C . THR A 1 175 ? 6.072 -4.205 15.919 1.00 75.94 175 THR A C 1
ATOM 1358 O O . THR A 1 175 ? 5.491 -4.277 14.841 1.00 75.94 175 THR A O 1
ATOM 1361 N N . THR A 1 176 ? 6.560 -5.299 16.512 1.00 82.19 176 THR A N 1
ATOM 1362 C CA . THR A 1 176 ? 6.505 -6.639 15.897 1.00 82.19 176 THR A CA 1
ATOM 1363 C C . THR A 1 176 ? 5.076 -7.119 15.612 1.00 82.19 176 THR A C 1
ATOM 1365 O O . THR A 1 176 ? 4.824 -7.703 14.559 1.00 82.19 176 THR A O 1
ATOM 1368 N N . ALA A 1 177 ? 4.139 -6.891 16.537 1.00 84.81 177 ALA A N 1
ATOM 1369 C CA . ALA A 1 177 ? 2.748 -7.314 16.389 1.00 84.81 177 ALA A CA 1
ATOM 1370 C C . ALA A 1 177 ? 2.036 -6.522 15.287 1.00 84.81 177 ALA A C 1
ATOM 1372 O O . ALA A 1 177 ? 1.376 -7.120 14.435 1.00 84.81 177 ALA A O 1
ATOM 1373 N N . THR A 1 178 ? 2.230 -5.201 15.247 1.00 82.62 178 THR A N 1
ATOM 1374 C CA . THR A 1 178 ? 1.674 -4.353 14.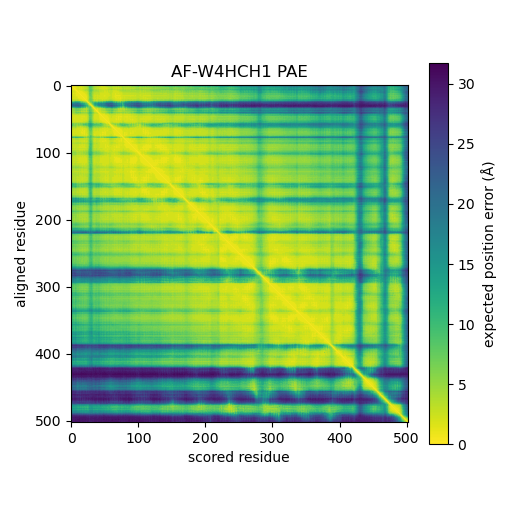194 1.00 82.62 178 THR A CA 1
ATOM 1375 C C . THR A 1 178 ? 2.242 -4.722 12.836 1.00 82.62 178 THR A C 1
ATOM 1377 O O . THR A 1 178 ? 1.492 -4.815 11.875 1.00 82.62 178 THR A O 1
ATOM 1380 N N . PHE A 1 179 ? 3.535 -5.022 12.739 1.00 83.38 179 PHE A N 1
ATOM 1381 C CA . PHE A 1 179 ? 4.125 -5.455 11.477 1.00 83.38 179 PHE A CA 1
ATOM 1382 C C . PHE A 1 179 ? 3.605 -6.805 10.996 1.00 83.38 179 PHE A C 1
ATOM 1384 O O . PHE A 1 179 ? 3.238 -6.935 9.831 1.00 83.38 179 PHE A O 1
ATOM 1391 N N . ALA A 1 180 ? 3.484 -7.794 11.881 1.00 88.25 180 ALA A N 1
ATOM 1392 C CA . ALA A 1 180 ? 2.834 -9.051 11.523 1.00 88.25 180 ALA A CA 1
ATOM 1393 C C . ALA A 1 180 ? 1.388 -8.823 11.034 1.00 88.25 180 ALA A C 1
ATOM 1395 O O . ALA A 1 180 ? 0.931 -9.489 10.106 1.00 88.25 180 ALA A O 1
ATOM 1396 N N . ALA A 1 181 ? 0.681 -7.858 11.629 1.00 90.81 181 ALA A N 1
ATOM 1397 C CA . ALA A 1 181 ? -0.662 -7.470 11.216 1.00 90.81 181 ALA A CA 1
ATOM 1398 C C . ALA A 1 181 ? -0.675 -6.750 9.850 1.00 90.81 181 ALA A C 1
ATOM 1400 O O . ALA A 1 181 ? -1.519 -7.060 9.011 1.00 90.81 181 ALA A O 1
ATOM 1401 N N . LEU A 1 182 ? 0.281 -5.852 9.587 1.00 90.75 182 LEU A N 1
ATOM 1402 C CA . LEU A 1 182 ? 0.442 -5.173 8.298 1.00 90.75 182 LEU A CA 1
ATOM 1403 C C . LEU A 1 182 ? 0.809 -6.150 7.179 1.00 90.75 182 LEU A C 1
ATOM 1405 O O . LEU A 1 182 ? 0.255 -6.036 6.093 1.00 90.75 182 LEU A O 1
ATOM 1409 N N . HIS A 1 183 ? 1.664 -7.144 7.439 1.00 90.38 183 HIS A N 1
ATOM 1410 C CA . HIS A 1 183 ? 1.987 -8.183 6.452 1.00 90.38 183 HIS A CA 1
ATOM 1411 C C . HIS A 1 183 ? 0.728 -8.942 6.043 1.00 90.38 183 HIS A C 1
ATOM 1413 O O . HIS A 1 183 ? 0.448 -9.088 4.860 1.00 90.38 183 HIS A O 1
ATOM 1419 N N . LEU A 1 184 ? -0.091 -9.333 7.024 1.00 93.12 184 LEU A N 1
ATOM 1420 C CA . LEU A 1 184 ? -1.353 -10.019 6.764 1.00 93.12 184 LEU A CA 1
ATOM 1421 C C . LEU A 1 184 ? -2.326 -9.171 5.920 1.00 93.12 184 LEU A C 1
ATOM 1423 O O . LEU A 1 184 ? -3.085 -9.720 5.123 1.00 93.12 184 LEU A O 1
ATOM 1427 N N . LEU A 1 185 ? -2.321 -7.846 6.094 1.00 94.31 185 LEU A N 1
ATOM 1428 C CA . LEU A 1 185 ? -3.123 -6.930 5.280 1.00 94.31 185 LEU A CA 1
ATOM 1429 C C . LEU A 1 185 ? -2.558 -6.749 3.863 1.00 94.31 185 LEU A C 1
ATOM 1431 O O . LEU A 1 185 ? -3.338 -6.704 2.914 1.00 94.31 185 LEU A O 1
ATOM 1435 N N . LEU A 1 186 ? -1.234 -6.651 3.715 1.00 93.56 186 LEU A N 1
ATOM 1436 C CA . LEU A 1 186 ? -0.554 -6.500 2.422 1.00 93.56 186 LEU A CA 1
ATOM 1437 C C . LEU A 1 186 ? -0.661 -7.764 1.560 1.00 93.56 186 LEU A C 1
ATOM 1439 O O . LEU A 1 186 ? -0.822 -7.652 0.349 1.00 93.56 186 LEU A O 1
ATOM 1443 N N . ASP A 1 187 ? -0.663 -8.944 2.185 1.00 92.44 187 ASP A N 1
ATOM 1444 C CA . ASP A 1 187 ? -0.856 -10.245 1.526 1.00 92.44 187 ASP A CA 1
ATOM 1445 C C . ASP A 1 187 ? -2.335 -10.536 1.183 1.00 92.44 187 ASP A C 1
ATOM 1447 O O . ASP A 1 187 ? -2.680 -11.608 0.680 1.00 92.44 187 ASP A O 1
ATOM 1451 N N . SER A 1 188 ? -3.247 -9.606 1.482 1.00 93.50 188 SER A N 1
ATOM 1452 C CA . SER A 1 188 ? -4.676 -9.778 1.236 1.00 93.50 188 SER A CA 1
ATOM 1453 C C . SER A 1 188 ? -5.036 -9.641 -0.244 1.00 93.50 188 SER A C 1
ATOM 1455 O O . SER A 1 188 ? -4.577 -8.743 -0.943 1.00 93.50 188 SER A O 1
ATOM 1457 N N . ASN A 1 189 ? -6.001 -10.442 -0.700 1.00 90.62 189 ASN A N 1
ATOM 1458 C CA . ASN A 1 189 ? -6.596 -10.301 -2.036 1.00 90.62 189 ASN A CA 1
ATOM 1459 C C . ASN A 1 189 ? -7.608 -9.140 -2.131 1.00 90.62 189 ASN A C 1
ATOM 1461 O O . ASN A 1 189 ? -8.227 -8.931 -3.175 1.00 90.62 189 ASN A O 1
ATOM 1465 N N . HIS A 1 190 ? -7.835 -8.405 -1.039 1.00 92.25 190 HIS A N 1
ATOM 1466 C CA . HIS A 1 190 ? -8.790 -7.303 -0.993 1.00 92.25 190 HIS A CA 1
ATOM 1467 C C . HIS A 1 190 ? -8.081 -5.952 -1.038 1.00 92.25 190 HIS A C 1
ATOM 1469 O O . HIS A 1 190 ? -7.415 -5.554 -0.084 1.00 92.25 190 HIS A O 1
ATOM 1475 N N . VAL A 1 191 ? -8.321 -5.203 -2.118 1.00 91.62 191 VAL A N 1
ATOM 1476 C CA . VAL A 1 191 ? -7.733 -3.876 -2.372 1.00 91.62 191 VAL A CA 1
ATOM 1477 C C . VAL A 1 191 ? -7.891 -2.916 -1.191 1.00 91.62 191 VAL A C 1
ATOM 1479 O O . VAL A 1 191 ? -6.961 -2.175 -0.897 1.00 91.62 191 VAL A O 1
ATOM 1482 N N . SER A 1 192 ? -9.033 -2.922 -0.496 1.00 92.62 192 SER A N 1
ATOM 1483 C CA . SER A 1 192 ? -9.256 -2.024 0.645 1.00 92.62 192 SER A CA 1
ATOM 1484 C C . SER A 1 192 ? -8.331 -2.301 1.831 1.00 92.62 192 SER A C 1
ATOM 1486 O O . SER A 1 192 ? -7.933 -1.366 2.522 1.00 92.62 192 SER A O 1
ATOM 1488 N N . LEU A 1 193 ? -7.944 -3.561 2.035 1.00 95.25 193 LEU A N 1
ATOM 1489 C CA . LEU A 1 193 ? -7.021 -3.963 3.094 1.00 95.25 193 LEU A CA 1
ATOM 1490 C C . LEU A 1 193 ? -5.570 -3.673 2.718 1.00 95.25 193 LEU A C 1
ATOM 1492 O O . LEU A 1 193 ? -4.841 -3.103 3.527 1.00 95.25 193 LEU A O 1
ATOM 1496 N N . VAL A 1 194 ? -5.185 -3.989 1.478 1.00 95.44 194 VAL A N 1
ATOM 1497 C CA . VAL A 1 194 ? -3.851 -3.664 0.953 1.00 95.44 194 VAL A CA 1
ATOM 1498 C C . VAL A 1 194 ? -3.620 -2.155 1.011 1.00 95.44 194 VAL A C 1
ATOM 1500 O O . VAL A 1 194 ? -2.584 -1.720 1.500 1.00 95.44 194 VAL A O 1
ATOM 1503 N N . ARG A 1 195 ? -4.621 -1.362 0.600 1.00 92.94 195 ARG A N 1
ATOM 1504 C CA . ARG A 1 195 ? -4.579 0.104 0.642 1.00 92.94 195 ARG A CA 1
ATOM 1505 C C . ARG A 1 195 ? -4.420 0.643 2.065 1.00 92.94 195 ARG A C 1
ATOM 1507 O O . ARG A 1 195 ? -3.594 1.513 2.309 1.00 92.94 195 ARG A O 1
ATOM 1514 N N . MET A 1 196 ? -5.197 0.128 3.021 1.00 94.62 196 MET A N 1
ATOM 1515 C CA . MET A 1 196 ? -5.037 0.527 4.421 1.00 94.62 196 MET A CA 1
ATOM 1516 C C . MET A 1 196 ? -3.595 0.303 4.881 1.00 94.62 196 MET A C 1
ATOM 1518 O O . MET A 1 196 ? -2.995 1.188 5.481 1.00 94.62 196 MET A O 1
ATOM 1522 N N . ALA A 1 197 ? -3.031 -0.870 4.595 1.00 94.44 197 ALA A N 1
ATOM 1523 C CA . ALA A 1 197 ? -1.678 -1.179 5.021 1.00 94.44 197 ALA A CA 1
ATOM 1524 C C . ALA A 1 197 ? -0.615 -0.343 4.301 1.00 94.44 197 ALA A C 1
ATOM 1526 O O . ALA A 1 197 ? 0.318 0.106 4.962 1.00 94.44 197 ALA A O 1
ATOM 1527 N N . SER A 1 198 ? -0.754 -0.077 2.996 1.00 94.44 198 SER A N 1
ATOM 1528 C CA . SER A 1 198 ? 0.176 0.798 2.268 1.00 94.44 198 SER A CA 1
ATOM 1529 C C . SER A 1 198 ? 0.178 2.219 2.824 1.00 94.44 198 SER A C 1
ATOM 1531 O O . SER A 1 198 ? 1.252 2.783 3.017 1.00 94.44 198 SER A O 1
ATOM 1533 N N . GLN A 1 199 ? -0.990 2.772 3.167 1.00 93.88 199 GLN A N 1
ATOM 1534 C CA . GLN A 1 199 ? -1.093 4.094 3.797 1.00 93.88 199 GLN A CA 1
ATOM 1535 C C . GLN A 1 199 ? -0.412 4.126 5.169 1.00 93.88 199 GLN A C 1
ATOM 1537 O O . GLN A 1 199 ? 0.414 5.006 5.415 1.00 93.88 199 GLN A O 1
ATOM 1542 N N . ILE A 1 200 ? -0.658 3.117 6.014 1.00 93.06 200 ILE A N 1
ATOM 1543 C CA . ILE A 1 200 ? 0.016 2.999 7.314 1.00 93.06 200 ILE A CA 1
ATOM 1544 C C . ILE A 1 200 ? 1.536 2.932 7.122 1.00 93.06 200 ILE A C 1
ATOM 1546 O O . ILE A 1 200 ? 2.269 3.649 7.796 1.00 93.06 200 ILE A O 1
ATOM 1550 N N . VAL A 1 201 ? 2.028 2.109 6.189 1.00 92.75 201 VAL A N 1
ATOM 1551 C CA . VAL A 1 201 ? 3.468 2.002 5.903 1.00 92.75 201 VAL A CA 1
ATOM 1552 C C . VAL A 1 201 ? 4.042 3.356 5.479 1.00 92.75 201 VAL A C 1
ATOM 1554 O O . VAL A 1 201 ? 5.039 3.786 6.058 1.00 92.75 201 VAL A O 1
ATOM 1557 N N . CYS A 1 202 ? 3.403 4.061 4.540 1.00 93.19 202 CYS A N 1
ATOM 1558 C CA . CYS A 1 202 ? 3.826 5.397 4.110 1.00 93.19 202 CYS A CA 1
ATOM 1559 C C . CYS A 1 202 ? 3.889 6.392 5.279 1.00 93.19 202 CYS A C 1
ATOM 1561 O O . CYS A 1 202 ? 4.854 7.149 5.400 1.00 93.19 202 CYS A O 1
ATOM 1563 N N . GLU A 1 203 ? 2.899 6.378 6.169 1.00 93.00 203 GLU A N 1
ATOM 1564 C CA . GLU A 1 203 ? 2.860 7.257 7.338 1.00 93.00 203 GLU A CA 1
ATOM 1565 C C . GLU A 1 203 ? 3.923 6.919 8.390 1.00 93.00 203 GLU A C 1
ATOM 1567 O O . GLU A 1 203 ? 4.416 7.824 9.060 1.00 93.00 203 GLU A O 1
ATOM 1572 N N . LEU A 1 204 ? 4.316 5.654 8.529 1.00 90.25 204 LEU A N 1
ATOM 1573 C CA . LEU A 1 204 ? 5.357 5.241 9.475 1.00 90.25 204 LEU A CA 1
ATOM 1574 C C . LEU A 1 204 ? 6.776 5.538 8.974 1.00 90.25 204 LEU A C 1
ATOM 1576 O O . LEU A 1 204 ? 7.679 5.752 9.782 1.00 90.25 204 LEU A O 1
ATOM 1580 N N . VAL A 1 205 ? 6.985 5.556 7.654 1.00 90.94 205 VAL A N 1
ATOM 1581 C CA . VAL A 1 205 ? 8.321 5.721 7.044 1.00 90.94 205 VAL A CA 1
ATOM 1582 C C . VAL A 1 205 ? 8.591 7.130 6.520 1.00 90.94 205 VAL A C 1
ATOM 1584 O O . VAL A 1 205 ? 9.746 7.519 6.360 1.00 90.94 205 VAL A O 1
ATOM 1587 N N . SER A 1 206 ? 7.555 7.936 6.284 1.00 91.88 206 SER A N 1
ATOM 1588 C CA . SER A 1 206 ? 7.711 9.319 5.832 1.00 91.88 206 SER A CA 1
ATOM 1589 C C . SER A 1 206 ? 8.177 10.229 6.963 1.00 91.88 206 SER A C 1
ATOM 1591 O O . SER A 1 206 ? 7.438 10.468 7.911 1.00 91.88 206 SER A O 1
ATOM 1593 N N . THR A 1 207 ? 9.349 10.853 6.825 1.00 90.75 207 THR A N 1
ATOM 1594 C CA . THR A 1 207 ? 9.888 11.821 7.806 1.00 90.75 207 THR A CA 1
ATOM 1595 C C . THR A 1 207 ? 9.020 13.069 8.002 1.00 90.75 207 THR A C 1
ATOM 1597 O O . THR A 1 207 ? 9.216 13.819 8.956 1.00 90.75 207 THR A O 1
ATOM 1600 N N . LYS A 1 208 ? 8.060 13.310 7.102 1.00 90.25 208 LYS A N 1
ATOM 1601 C CA . LYS A 1 208 ? 7.087 14.411 7.189 1.00 90.25 208 LYS A CA 1
ATOM 1602 C C . LYS A 1 208 ? 5.833 14.033 7.978 1.00 90.25 208 LYS A C 1
ATOM 1604 O O . LYS A 1 208 ? 5.033 14.911 8.292 1.00 90.25 208 LYS A O 1
ATOM 1609 N N . SER A 1 209 ? 5.636 12.746 8.245 1.00 91.00 209 SER A N 1
ATOM 1610 C CA . SER A 1 209 ? 4.480 12.240 8.971 1.00 91.00 209 SER A CA 1
ATOM 1611 C C . SER A 1 209 ? 4.656 12.433 10.480 1.00 91.00 209 SER A C 1
ATOM 1613 O O . SER A 1 209 ? 5.745 12.184 11.003 1.00 91.00 209 SER A O 1
ATOM 1615 N N . PRO A 1 210 ? 3.592 12.800 11.221 1.00 89.31 210 PRO A N 1
ATOM 1616 C CA . PRO A 1 210 ? 3.624 12.802 12.684 1.00 89.31 210 PRO A CA 1
ATOM 1617 C C . PRO A 1 210 ? 3.793 11.392 13.280 1.00 89.31 210 PRO A C 1
ATOM 1619 O O . PRO A 1 210 ? 4.120 11.268 14.459 1.00 89.31 210 PRO A O 1
ATOM 1622 N N . HIS A 1 211 ? 3.578 10.346 12.477 1.00 88.50 211 HIS A N 1
ATOM 1623 C CA . HIS A 1 211 ? 3.704 8.939 12.862 1.00 88.50 211 HIS A CA 1
ATOM 1624 C C . HIS A 1 211 ? 5.054 8.317 12.475 1.00 88.50 211 HIS A C 1
ATOM 1626 O O . HIS A 1 211 ? 5.236 7.115 12.658 1.00 88.50 211 HIS A O 1
ATOM 1632 N N . TYR A 1 212 ? 6.000 9.117 11.967 1.00 88.56 212 TYR A N 1
ATOM 1633 C CA . TYR A 1 212 ? 7.329 8.643 11.592 1.00 88.56 212 TYR A CA 1
ATOM 1634 C C . TYR A 1 212 ? 8.028 7.886 12.730 1.00 88.56 212 TYR A C 1
ATOM 1636 O O . TYR A 1 212 ? 8.141 8.388 13.853 1.00 88.56 212 TYR A O 1
ATOM 1644 N N . ASP A 1 213 ? 8.579 6.714 12.415 1.00 83.00 213 ASP A N 1
ATOM 1645 C CA . ASP A 1 213 ? 9.380 5.921 13.342 1.00 83.00 213 ASP A CA 1
ATOM 1646 C C . ASP A 1 213 ? 10.590 5.294 12.636 1.00 83.00 213 ASP A C 1
ATOM 1648 O O . ASP A 1 213 ? 10.477 4.299 11.923 1.00 83.00 213 ASP A O 1
ATOM 1652 N N . ALA A 1 214 ? 11.784 5.835 12.899 1.00 82.50 214 ALA A N 1
ATOM 1653 C CA . ALA A 1 214 ? 13.043 5.361 12.314 1.00 82.50 214 ALA A CA 1
ATOM 1654 C C . ALA A 1 214 ? 13.298 3.853 12.530 1.00 82.50 214 ALA A C 1
ATOM 1656 O O . ALA A 1 214 ? 13.937 3.202 11.705 1.00 82.50 214 ALA A O 1
ATOM 1657 N N . ARG A 1 215 ? 12.759 3.261 13.607 1.00 78.56 215 ARG A N 1
ATOM 1658 C CA . ARG A 1 215 ? 12.930 1.829 13.907 1.00 78.56 215 ARG A CA 1
ATOM 1659 C C . ARG A 1 215 ? 12.238 0.931 12.884 1.00 78.56 215 ARG A C 1
ATOM 1661 O O . ARG A 1 215 ? 12.674 -0.204 12.706 1.00 78.56 215 ARG A O 1
ATOM 1668 N N . VAL A 1 216 ? 11.175 1.423 12.240 1.00 76.81 216 VAL A N 1
ATOM 1669 C CA . VAL A 1 216 ? 10.472 0.725 11.153 1.00 76.81 216 VAL A CA 1
ATOM 1670 C C . VAL A 1 216 ? 11.441 0.455 10.007 1.00 76.81 216 VAL A C 1
ATOM 1672 O O . VAL A 1 216 ? 11.544 -0.678 9.541 1.00 76.81 216 VAL A O 1
ATOM 1675 N N . ILE A 1 217 ? 12.180 1.495 9.614 1.00 76.19 217 ILE A N 1
ATOM 1676 C CA . ILE A 1 217 ? 13.102 1.487 8.477 1.00 76.19 217 ILE A CA 1
ATOM 1677 C C . ILE A 1 217 ? 14.337 0.640 8.793 1.00 76.19 217 ILE A C 1
ATOM 1679 O O . ILE A 1 217 ? 14.725 -0.213 8.006 1.00 76.19 217 ILE A O 1
ATOM 1683 N N . GLU A 1 218 ? 14.956 0.846 9.957 1.00 72.19 218 GLU A N 1
ATOM 1684 C CA . GLU A 1 218 ? 16.280 0.277 10.245 1.00 72.19 218 GLU A CA 1
ATOM 1685 C C . GLU A 1 218 ? 16.280 -1.222 10.574 1.00 72.19 218 GLU A C 1
ATOM 1687 O O . GLU A 1 218 ? 17.327 -1.866 10.495 1.00 72.19 218 GLU A O 1
ATOM 1692 N N . ARG A 1 219 ? 15.163 -1.775 11.061 1.00 65.56 219 ARG A N 1
ATOM 1693 C CA . ARG A 1 219 ? 15.211 -3.050 11.799 1.00 65.56 219 ARG A CA 1
ATOM 1694 C C . ARG A 1 219 ? 14.207 -4.104 11.381 1.00 65.56 219 ARG A C 1
ATOM 1696 O O . ARG A 1 219 ? 14.379 -5.246 11.804 1.00 65.56 219 ARG A O 1
ATOM 1703 N N . ILE A 1 220 ? 13.136 -3.741 10.679 1.00 63.53 220 ILE A N 1
ATOM 1704 C CA . ILE A 1 220 ? 11.938 -4.590 10.711 1.00 63.53 220 ILE A CA 1
ATOM 1705 C C . ILE A 1 220 ? 11.344 -4.852 9.339 1.00 63.53 220 ILE A C 1
ATOM 1707 O O . ILE A 1 220 ? 10.817 -5.944 9.132 1.00 63.53 220 ILE A O 1
ATOM 1711 N N . TRP A 1 221 ? 11.459 -3.914 8.400 1.00 73.25 221 TRP A N 1
ATOM 1712 C CA . TRP A 1 221 ? 10.763 -4.040 7.129 1.00 73.25 221 TRP A CA 1
ATOM 1713 C C . TRP A 1 221 ? 11.672 -3.855 5.922 1.00 73.25 221 TRP A C 1
ATOM 1715 O O . TRP A 1 221 ? 12.358 -2.842 5.804 1.00 73.25 221 TRP A O 1
ATOM 1725 N N . ASP A 1 222 ? 11.617 -4.804 4.986 1.00 85.38 222 ASP A N 1
ATOM 1726 C CA . ASP A 1 222 ? 12.239 -4.631 3.677 1.00 85.38 222 ASP A CA 1
ATOM 1727 C C . ASP A 1 222 ? 11.298 -3.830 2.763 1.00 85.38 222 ASP A C 1
ATOM 1729 O O . ASP A 1 222 ? 10.344 -4.341 2.160 1.00 85.38 222 ASP A O 1
ATOM 1733 N N . LEU A 1 223 ? 11.499 -2.513 2.762 1.00 90.69 223 LEU A N 1
ATOM 1734 C CA . LEU A 1 223 ? 10.585 -1.568 2.124 1.00 90.69 223 LEU A CA 1
ATOM 1735 C C . LEU A 1 223 ? 10.697 -1.578 0.597 1.00 90.69 223 LEU A C 1
ATOM 1737 O O . LEU A 1 223 ? 9.707 -1.278 -0.067 1.00 90.69 223 LEU A O 1
ATOM 1741 N N . VAL A 1 224 ? 11.849 -1.955 0.030 1.00 93.62 224 VAL A N 1
ATOM 1742 C CA . VAL A 1 224 ? 12.039 -1.969 -1.429 1.00 93.62 224 VAL A CA 1
ATOM 1743 C C . VAL A 1 224 ? 11.170 -3.048 -2.094 1.00 93.62 224 VAL A C 1
ATOM 1745 O O . VAL A 1 224 ? 10.330 -2.678 -2.916 1.00 93.62 224 VAL A O 1
ATOM 1748 N N . PRO A 1 225 ? 11.240 -4.345 -1.730 1.00 92.94 225 PRO A N 1
ATOM 1749 C CA . PRO A 1 225 ? 10.344 -5.363 -2.281 1.00 92.94 225 PRO A CA 1
ATOM 1750 C C . PRO A 1 225 ? 8.869 -5.061 -2.020 1.00 92.94 225 PRO A C 1
ATOM 1752 O O . PRO A 1 225 ? 8.018 -5.357 -2.858 1.00 92.94 225 PRO A O 1
ATOM 1755 N N . THR A 1 226 ? 8.561 -4.435 -0.882 1.00 92.94 226 THR A N 1
ATOM 1756 C CA . THR A 1 226 ? 7.196 -4.012 -0.547 1.00 92.94 226 THR A CA 1
ATOM 1757 C C . THR A 1 226 ? 6.692 -2.954 -1.525 1.00 92.94 226 THR A C 1
ATOM 1759 O O . THR A 1 226 ? 5.615 -3.117 -2.093 1.00 92.94 226 THR A O 1
ATOM 1762 N N . ALA A 1 227 ? 7.485 -1.912 -1.790 1.00 95.31 227 ALA A N 1
ATOM 1763 C CA . ALA A 1 227 ? 7.150 -0.878 -2.763 1.00 95.31 227 ALA A CA 1
ATOM 1764 C C . ALA A 1 227 ? 6.955 -1.462 -4.169 1.00 95.31 227 ALA A C 1
ATOM 1766 O O . ALA A 1 227 ? 5.985 -1.126 -4.842 1.00 95.31 227 ALA A O 1
ATOM 1767 N N . ILE A 1 228 ? 7.822 -2.389 -4.585 1.00 95.25 228 ILE A N 1
ATOM 1768 C CA . ILE A 1 228 ? 7.742 -3.055 -5.894 1.00 95.25 228 ILE A CA 1
ATOM 1769 C C . ILE A 1 228 ? 6.491 -3.935 -5.996 1.00 95.25 228 ILE A C 1
ATOM 1771 O O . ILE A 1 228 ? 5.789 -3.896 -7.005 1.00 95.25 228 ILE A O 1
ATOM 1775 N N . THR A 1 229 ? 6.161 -4.678 -4.938 1.00 94.25 229 THR A N 1
ATOM 1776 C CA . THR A 1 229 ? 4.950 -5.513 -4.879 1.00 94.25 229 THR A CA 1
ATOM 1777 C C . THR A 1 229 ? 3.683 -4.660 -4.953 1.00 94.25 229 THR A C 1
ATOM 1779 O O . THR A 1 229 ? 2.771 -4.972 -5.720 1.00 94.25 229 THR A O 1
ATOM 1782 N N . LEU A 1 230 ? 3.635 -3.548 -4.211 1.00 95.00 230 LEU A N 1
ATOM 1783 C CA . LEU A 1 230 ? 2.508 -2.612 -4.235 1.00 95.00 230 LEU A CA 1
ATOM 1784 C C . LEU A 1 230 ? 2.377 -1.908 -5.589 1.00 95.00 230 LEU A C 1
ATOM 1786 O O . LEU A 1 230 ? 1.271 -1.796 -6.116 1.00 95.00 230 LEU A O 1
ATOM 1790 N N . LEU A 1 231 ? 3.495 -1.498 -6.191 1.00 93.69 231 LEU A N 1
ATOM 1791 C CA . LEU A 1 231 ? 3.513 -0.914 -7.532 1.00 93.69 231 LEU A CA 1
ATOM 1792 C C . LEU A 1 231 ? 3.048 -1.939 -8.578 1.00 93.69 231 LEU A C 1
ATOM 1794 O O . LEU A 1 231 ? 2.427 -1.578 -9.573 1.00 93.69 231 LEU A O 1
ATOM 1798 N N . GLY A 1 232 ? 3.290 -3.229 -8.338 1.00 91.38 232 GLY A N 1
ATOM 1799 C CA . GLY A 1 232 ? 2.805 -4.349 -9.140 1.00 91.38 232 GLY A CA 1
ATOM 1800 C C . GLY A 1 232 ? 1.288 -4.566 -9.115 1.00 91.38 232 GLY A C 1
ATOM 1801 O O . GLY A 1 232 ? 0.773 -5.168 -10.056 1.00 91.38 232 GLY A O 1
ATOM 1802 N N . ASN A 1 233 ? 0.573 -4.048 -8.112 1.00 92.00 233 ASN A N 1
ATOM 1803 C CA . ASN A 1 233 ? -0.860 -4.282 -7.908 1.00 92.00 233 ASN A CA 1
ATOM 1804 C C . ASN A 1 233 ? -1.721 -3.728 -9.059 1.00 92.00 233 ASN A C 1
ATOM 1806 O O . ASN A 1 233 ? -1.384 -2.703 -9.643 1.00 92.00 233 ASN A O 1
ATOM 1810 N N . ASP A 1 234 ? -2.861 -4.357 -9.355 1.00 85.81 234 ASP A N 1
ATOM 1811 C CA . ASP A 1 234 ? -3.776 -3.921 -10.427 1.00 85.81 234 ASP A CA 1
ATOM 1812 C C . ASP A 1 234 ? -4.616 -2.690 -10.053 1.00 85.81 234 ASP A C 1
ATOM 1814 O O . ASP A 1 234 ? -5.210 -2.037 -10.912 1.00 85.81 234 ASP A O 1
ATOM 1818 N N . SER A 1 235 ? -4.685 -2.359 -8.764 1.00 86.31 235 SER A N 1
ATOM 1819 C CA . SER A 1 235 ? -5.463 -1.233 -8.270 1.00 86.31 235 SER A CA 1
ATOM 1820 C C . SER A 1 235 ? -4.678 0.074 -8.329 1.00 86.31 235 SER A C 1
ATOM 1822 O O . SER A 1 235 ? -3.690 0.244 -7.613 1.00 86.31 235 SER A O 1
ATOM 1824 N N . VAL A 1 236 ? -5.190 1.059 -9.074 1.00 83.19 236 VAL A N 1
ATOM 1825 C CA . VAL A 1 236 ? -4.632 2.429 -9.136 1.00 83.19 236 VAL A CA 1
ATOM 1826 C C . VAL A 1 236 ? -4.507 3.087 -7.758 1.00 83.19 236 VAL A C 1
ATOM 1828 O O . VAL A 1 236 ? -3.609 3.890 -7.520 1.00 83.19 236 VAL A O 1
ATOM 1831 N N . LYS A 1 237 ? -5.380 2.701 -6.819 1.00 86.75 237 LYS A N 1
ATOM 1832 C CA . LYS A 1 237 ? -5.351 3.133 -5.417 1.00 86.75 237 LYS A CA 1
ATOM 1833 C C . LYS A 1 237 ? -4.061 2.709 -4.722 1.00 86.75 237 LYS A C 1
ATOM 1835 O O . LYS A 1 237 ? -3.422 3.532 -4.081 1.00 86.75 237 LYS A O 1
ATOM 1840 N N . VAL A 1 238 ? -3.704 1.437 -4.877 1.00 91.44 238 VAL A N 1
ATOM 1841 C CA . VAL A 1 238 ? -2.508 0.837 -4.276 1.00 91.44 238 VAL A CA 1
ATOM 1842 C C . VAL A 1 238 ? -1.255 1.312 -5.009 1.00 91.44 238 VAL A C 1
ATOM 1844 O O . VAL A 1 238 ? -0.259 1.626 -4.370 1.00 91.44 238 VAL A O 1
ATOM 1847 N N . GLN A 1 239 ? -1.322 1.443 -6.338 1.00 90.00 239 GLN A N 1
ATOM 1848 C CA . GLN A 1 239 ? -0.228 1.987 -7.146 1.00 90.00 239 GLN A CA 1
ATOM 1849 C C . GLN A 1 239 ? 0.137 3.421 -6.738 1.00 90.00 239 GLN A C 1
ATOM 1851 O O . GLN A 1 239 ? 1.319 3.745 -6.661 1.00 90.00 239 GLN A O 1
ATOM 1856 N N . TYR A 1 240 ? -0.853 4.276 -6.451 1.00 88.19 240 TYR A N 1
ATOM 1857 C CA . TYR A 1 240 ? -0.602 5.633 -5.958 1.00 88.19 240 TYR A CA 1
ATOM 1858 C C . TYR A 1 240 ? 0.177 5.613 -4.635 1.00 88.19 240 TYR A C 1
ATOM 1860 O O . TYR A 1 240 ? 1.222 6.257 -4.533 1.00 88.19 240 TYR A O 1
ATOM 1868 N N . ASP A 1 241 ? -0.284 4.827 -3.659 1.00 91.06 241 ASP A N 1
ATOM 1869 C CA . ASP A 1 241 ? 0.396 4.705 -2.366 1.00 91.06 241 ASP A CA 1
ATOM 1870 C C . ASP A 1 241 ? 1.813 4.104 -2.541 1.00 91.06 241 ASP A C 1
ATOM 1872 O O . ASP A 1 241 ? 2.761 4.514 -1.873 1.00 91.06 241 ASP A O 1
ATOM 1876 N N . ALA A 1 242 ? 1.995 3.174 -3.489 1.00 94.06 242 ALA A N 1
ATOM 1877 C CA . ALA A 1 242 ? 3.297 2.599 -3.829 1.00 94.06 242 ALA A CA 1
ATOM 1878 C C . ALA A 1 242 ? 4.275 3.644 -4.379 1.00 94.06 242 ALA A C 1
ATOM 1880 O O . ALA A 1 242 ? 5.444 3.655 -3.997 1.00 94.06 242 ALA A O 1
ATOM 1881 N N . LEU A 1 243 ? 3.810 4.538 -5.257 1.00 92.75 243 LEU A N 1
ATOM 1882 C CA . LEU A 1 243 ? 4.628 5.636 -5.768 1.00 92.75 243 LEU A CA 1
ATOM 1883 C C . LEU A 1 243 ? 5.012 6.607 -4.649 1.00 92.75 243 LEU A C 1
ATOM 1885 O O . LEU A 1 243 ? 6.144 7.089 -4.632 1.00 92.75 243 LEU A O 1
ATOM 1889 N N . GLU A 1 244 ? 4.121 6.883 -3.694 1.00 92.19 244 GLU A N 1
ATOM 1890 C CA . GLU A 1 244 ? 4.482 7.659 -2.502 1.00 92.19 244 GLU A CA 1
ATOM 1891 C C . GLU A 1 244 ? 5.585 6.959 -1.697 1.00 92.19 244 GLU A C 1
ATOM 1893 O O . GLU A 1 244 ? 6.584 7.600 -1.363 1.00 92.19 244 GLU A O 1
ATOM 1898 N N . LEU A 1 245 ? 5.465 5.645 -1.474 1.00 94.81 245 LEU A N 1
ATOM 1899 C CA . LEU A 1 245 ? 6.490 4.854 -0.792 1.00 94.81 245 LEU A CA 1
ATOM 1900 C C . LEU A 1 245 ? 7.834 4.891 -1.529 1.00 94.81 245 LEU A C 1
ATOM 1902 O O . LEU A 1 245 ? 8.861 5.143 -0.902 1.00 94.81 245 LEU A O 1
ATOM 1906 N N . VAL A 1 246 ? 7.840 4.717 -2.854 1.00 95.38 246 VAL A N 1
ATOM 1907 C CA . VAL A 1 246 ? 9.051 4.834 -3.682 1.00 95.38 246 VAL A CA 1
ATOM 1908 C C . VAL A 1 246 ? 9.733 6.182 -3.451 1.00 95.38 246 VAL A C 1
ATOM 1910 O O . VAL A 1 246 ? 10.926 6.219 -3.162 1.00 95.38 246 VAL A O 1
ATOM 1913 N N . HIS A 1 247 ? 8.990 7.290 -3.505 1.00 93.50 247 HIS A N 1
ATOM 1914 C CA . HIS A 1 247 ? 9.566 8.621 -3.303 1.00 93.50 247 HIS A CA 1
ATOM 1915 C C . HIS A 1 247 ? 10.064 8.852 -1.874 1.00 93.50 247 HIS A C 1
ATOM 1917 O O . HIS A 1 247 ? 11.048 9.569 -1.692 1.00 93.50 247 HIS A O 1
ATOM 1923 N N . ILE A 1 248 ? 9.437 8.234 -0.868 1.00 93.12 248 ILE A N 1
ATOM 1924 C CA . ILE A 1 248 ? 9.961 8.250 0.501 1.00 93.12 248 ILE A CA 1
ATOM 1925 C C . ILE A 1 248 ? 11.322 7.540 0.552 1.00 93.12 248 ILE A C 1
ATOM 1927 O O . ILE A 1 248 ? 12.265 8.080 1.127 1.00 93.12 248 ILE A O 1
ATOM 1931 N N . LEU A 1 249 ? 11.455 6.378 -0.099 1.00 92.62 249 LEU A N 1
ATOM 1932 C CA . LEU A 1 249 ? 12.701 5.603 -0.122 1.00 92.62 249 LEU A CA 1
ATOM 1933 C C . LEU A 1 249 ? 13.852 6.323 -0.827 1.00 92.62 249 LEU A C 1
ATOM 1935 O O . LEU A 1 249 ? 15.004 6.136 -0.437 1.00 92.62 249 LEU A O 1
ATOM 1939 N N . LEU A 1 250 ? 13.561 7.182 -1.811 1.00 92.75 250 LEU A N 1
ATOM 1940 C CA . LEU A 1 250 ? 14.577 7.980 -2.510 1.00 92.75 250 LEU A CA 1
ATOM 1941 C C . LEU A 1 250 ? 15.301 8.984 -1.606 1.00 92.75 250 LEU A C 1
ATOM 1943 O O . LEU A 1 250 ? 16.389 9.432 -1.976 1.00 92.75 250 LEU A O 1
ATOM 1947 N N . HIS A 1 251 ? 14.724 9.356 -0.458 1.00 90.38 251 HIS A N 1
ATOM 1948 C CA . HIS A 1 251 ? 15.369 10.276 0.480 1.00 90.38 251 HIS A CA 1
ATOM 1949 C C . HIS A 1 251 ? 16.658 9.707 1.087 1.00 90.38 251 HIS A C 1
ATOM 1951 O O . HIS A 1 251 ? 17.525 10.490 1.474 1.00 90.38 251 HIS A O 1
ATOM 1957 N N . ASP A 1 252 ? 16.803 8.381 1.133 1.00 88.69 252 ASP A N 1
ATOM 1958 C CA . ASP A 1 252 ? 18.037 7.710 1.530 1.00 88.69 252 ASP A CA 1
ATOM 1959 C C . ASP A 1 252 ? 18.693 7.042 0.313 1.00 88.69 252 ASP A C 1
ATOM 1961 O O . ASP A 1 252 ? 18.134 6.138 -0.313 1.00 88.69 252 ASP A O 1
ATOM 1965 N N . SER A 1 253 ? 19.909 7.483 -0.016 1.00 90.94 253 SER A N 1
ATOM 1966 C CA . SER A 1 253 ? 20.673 6.956 -1.148 1.00 90.94 253 SER A CA 1
ATOM 1967 C C . SER A 1 253 ? 21.079 5.494 -0.983 1.00 90.94 253 SER A C 1
ATOM 1969 O O . SER A 1 253 ? 21.360 4.832 -1.984 1.00 90.94 253 SER A O 1
ATOM 1971 N N . SER A 1 254 ? 21.054 4.955 0.241 1.00 90.88 254 SER A N 1
ATOM 1972 C CA . SER A 1 254 ? 21.304 3.534 0.497 1.00 90.88 254 SER A CA 1
ATOM 1973 C C . SER A 1 254 ? 20.293 2.623 -0.220 1.00 90.88 254 SER A C 1
ATOM 1975 O O . SER A 1 254 ? 20.654 1.537 -0.678 1.00 90.88 254 SER A O 1
ATOM 1977 N N . ASN A 1 255 ? 19.058 3.101 -0.422 1.00 91.88 255 ASN A N 1
ATOM 1978 C CA . ASN A 1 255 ? 17.995 2.358 -1.100 1.00 91.88 255 ASN A CA 1
ATOM 1979 C C . ASN A 1 255 ? 18.111 2.392 -2.627 1.00 91.88 255 ASN A C 1
ATOM 1981 O O . ASN A 1 255 ? 17.487 1.573 -3.302 1.00 91.88 255 ASN A O 1
ATOM 1985 N N . HIS A 1 256 ? 18.878 3.331 -3.198 1.00 94.69 256 HIS A N 1
ATOM 1986 C CA . HIS A 1 256 ? 18.850 3.598 -4.641 1.00 94.69 256 HIS A CA 1
ATOM 1987 C C . HIS A 1 256 ? 19.255 2.379 -5.465 1.00 94.69 256 HIS A C 1
ATOM 1989 O O . HIS A 1 256 ? 18.591 2.050 -6.445 1.00 94.69 256 HIS A O 1
ATOM 1995 N N . HIS A 1 257 ? 20.317 1.686 -5.052 1.00 95.62 257 HIS A N 1
ATOM 1996 C CA . HIS A 1 257 ? 20.811 0.508 -5.760 1.00 95.62 257 HIS A CA 1
ATOM 1997 C C . HIS A 1 257 ? 19.807 -0.651 -5.723 1.00 95.62 257 HIS A C 1
ATOM 1999 O O . HIS A 1 257 ? 19.511 -1.235 -6.765 1.00 95.62 257 HIS A O 1
ATOM 2005 N N . ALA A 1 258 ? 19.249 -0.958 -4.547 1.00 95.56 258 ALA A N 1
ATOM 2006 C CA . ALA A 1 258 ? 18.268 -2.030 -4.382 1.00 95.56 258 ALA A CA 1
ATOM 2007 C C . ALA A 1 258 ? 16.976 -1.733 -5.158 1.00 95.56 258 ALA A C 1
ATOM 2009 O O . ALA A 1 258 ? 16.498 -2.579 -5.911 1.00 95.56 258 ALA A O 1
ATOM 2010 N N . LEU A 1 259 ? 16.458 -0.505 -5.043 1.00 96.44 259 LEU A N 1
ATOM 2011 C CA . LEU A 1 259 ? 15.266 -0.063 -5.764 1.00 96.44 259 LEU A CA 1
ATOM 2012 C C . LEU A 1 259 ? 15.464 -0.133 -7.282 1.00 96.44 259 LEU A C 1
ATOM 2014 O O . LEU A 1 259 ? 14.614 -0.667 -7.991 1.00 96.44 259 LEU A O 1
ATOM 2018 N N . CYS A 1 260 ? 16.593 0.374 -7.785 1.00 96.88 260 CYS A N 1
ATOM 2019 C CA . CYS A 1 260 ? 16.907 0.330 -9.210 1.00 96.88 260 CYS A CA 1
ATOM 2020 C C . CYS A 1 260 ? 17.049 -1.113 -9.711 1.00 96.88 260 CYS A C 1
ATOM 2022 O O . CYS A 1 260 ? 16.504 -1.451 -10.759 1.00 96.88 260 CYS A O 1
ATOM 2024 N N . THR A 1 261 ? 17.704 -1.980 -8.935 1.00 95.50 261 THR A N 1
ATOM 2025 C CA . THR A 1 261 ? 17.853 -3.404 -9.263 1.00 95.50 261 THR A CA 1
ATOM 2026 C C . THR A 1 261 ? 16.494 -4.080 -9.431 1.00 95.50 261 THR A C 1
ATOM 2028 O O . THR A 1 261 ? 16.265 -4.742 -10.442 1.00 95.50 261 THR A O 1
ATOM 2031 N N . GLU A 1 262 ? 15.568 -3.882 -8.489 1.00 95.94 262 GLU A N 1
ATOM 2032 C CA . GLU A 1 262 ? 14.237 -4.488 -8.568 1.00 95.94 262 GLU A CA 1
ATOM 2033 C C . GLU A 1 262 ? 13.377 -3.901 -9.696 1.00 95.94 262 GLU A C 1
ATOM 2035 O O . GLU A 1 262 ? 12.711 -4.660 -10.402 1.00 95.94 262 GLU A O 1
ATOM 2040 N N . LEU A 1 263 ? 13.426 -2.582 -9.929 1.00 96.06 263 LEU A N 1
ATOM 2041 C CA . LEU A 1 263 ? 12.724 -1.948 -11.053 1.00 96.06 263 LEU A CA 1
ATOM 2042 C C . LEU A 1 263 ? 13.230 -2.472 -12.402 1.00 96.06 263 LEU A C 1
ATOM 2044 O O . LEU A 1 263 ? 12.422 -2.807 -13.265 1.00 96.06 263 LEU A O 1
ATOM 2048 N N . LEU A 1 264 ? 14.548 -2.593 -12.585 1.00 93.44 264 LEU A N 1
ATOM 2049 C CA . LEU A 1 264 ? 15.138 -3.101 -13.828 1.00 93.44 264 LEU A CA 1
ATOM 2050 C C . LEU A 1 264 ? 14.904 -4.605 -14.010 1.00 93.44 264 LEU A C 1
ATOM 2052 O O . LEU A 1 264 ? 14.653 -5.055 -15.130 1.00 93.44 264 LEU A O 1
ATOM 2056 N N . ARG A 1 265 ? 14.925 -5.388 -12.922 1.00 91.69 265 ARG A N 1
ATOM 2057 C CA . ARG A 1 265 ? 14.526 -6.802 -12.947 1.00 91.69 265 ARG A CA 1
ATOM 2058 C C . ARG A 1 265 ? 13.076 -6.935 -13.406 1.00 91.69 265 ARG A C 1
ATOM 2060 O O . ARG A 1 265 ? 12.788 -7.717 -14.308 1.00 91.69 265 ARG A O 1
ATOM 2067 N N . TRP A 1 266 ? 12.176 -6.143 -12.826 1.00 92.94 266 TRP A N 1
ATOM 2068 C CA . TRP A 1 266 ? 10.767 -6.155 -13.196 1.00 92.94 266 TRP A CA 1
ATOM 2069 C C . TRP A 1 266 ? 10.534 -5.665 -14.630 1.00 92.94 266 TRP A C 1
ATOM 2071 O O . TRP A 1 266 ? 9.742 -6.274 -15.348 1.00 92.94 266 TRP A O 1
ATOM 2081 N N . LEU A 1 267 ? 11.268 -4.641 -15.082 1.00 91.50 267 LEU A N 1
ATOM 2082 C CA . LEU A 1 267 ? 11.206 -4.137 -16.458 1.00 91.50 267 LEU A CA 1
ATOM 2083 C C . LEU A 1 267 ? 11.559 -5.242 -17.444 1.00 91.50 267 LEU A C 1
ATOM 2085 O O . LEU A 1 267 ? 10.825 -5.468 -18.402 1.00 91.50 267 LEU A O 1
ATOM 2089 N N . ARG A 1 268 ? 12.640 -5.976 -17.167 1.00 85.62 268 ARG A N 1
ATOM 2090 C CA . ARG A 1 268 ? 13.067 -7.118 -17.975 1.00 85.62 268 ARG A CA 1
ATOM 2091 C C . ARG A 1 268 ? 11.997 -8.206 -18.018 1.00 85.62 268 ARG A C 1
ATOM 2093 O O . ARG A 1 268 ? 11.673 -8.682 -19.098 1.00 85.62 268 ARG A O 1
ATOM 2100 N N . ASP A 1 269 ? 11.411 -8.564 -16.878 1.00 86.38 269 ASP A N 1
ATOM 2101 C CA . ASP A 1 269 ? 10.351 -9.579 -16.815 1.00 86.38 269 ASP A CA 1
ATOM 2102 C C . ASP A 1 269 ? 9.063 -9.136 -17.537 1.00 86.38 269 ASP A C 1
ATOM 2104 O O . ASP A 1 269 ? 8.322 -9.972 -18.058 1.00 86.38 269 ASP A O 1
ATOM 2108 N N . ALA A 1 270 ? 8.770 -7.834 -17.555 1.00 86.62 270 ALA A N 1
ATOM 2109 C CA . ALA A 1 270 ? 7.605 -7.249 -18.218 1.00 86.62 270 ALA A CA 1
ATOM 2110 C C . ALA A 1 270 ? 7.820 -7.034 -19.726 1.00 86.62 270 ALA A C 1
ATOM 2112 O O . ALA A 1 270 ? 6.875 -7.141 -20.507 1.00 86.62 270 ALA A O 1
ATOM 2113 N N . ALA A 1 271 ? 9.057 -6.788 -20.161 1.00 82.88 271 ALA A N 1
ATOM 2114 C CA . ALA A 1 271 ? 9.398 -6.513 -21.555 1.00 82.88 271 ALA A CA 1
ATOM 2115 C C . ALA A 1 271 ? 9.052 -7.670 -22.509 1.00 82.88 271 ALA A C 1
ATOM 2117 O O . ALA A 1 271 ? 8.850 -7.445 -23.699 1.00 82.88 271 ALA A O 1
ATOM 2118 N N . VAL A 1 272 ? 8.931 -8.884 -21.981 1.00 77.94 272 VAL A N 1
ATOM 2119 C CA . VAL A 1 272 ? 8.773 -10.135 -22.741 1.00 77.94 272 VAL A CA 1
ATOM 2120 C C . VAL A 1 272 ? 7.353 -10.692 -22.665 1.00 77.94 272 VAL A C 1
ATOM 2122 O O . VAL A 1 272 ? 7.065 -11.765 -23.191 1.00 77.94 272 VAL A O 1
ATOM 2125 N N . LYS A 1 273 ? 6.473 -9.996 -21.941 1.00 78.12 273 LYS A N 1
ATOM 2126 C CA . LYS A 1 273 ? 5.071 -10.366 -21.793 1.00 78.12 273 LYS A CA 1
ATOM 2127 C C . LYS A 1 273 ? 4.235 -9.617 -22.830 1.00 78.12 273 LYS A C 1
ATOM 2129 O O . LYS A 1 273 ? 4.553 -8.459 -23.122 1.00 78.12 273 LYS A O 1
ATOM 2134 N N . PRO A 1 274 ? 3.185 -10.258 -23.369 1.00 71.81 274 PRO A N 1
ATOM 2135 C CA . PRO A 1 274 ? 2.179 -9.545 -24.135 1.00 71.81 274 PRO A CA 1
ATOM 2136 C C . PRO A 1 274 ? 1.530 -8.469 -23.266 1.00 71.81 274 PRO A C 1
ATOM 2138 O O . PRO A 1 274 ? 1.352 -8.658 -22.060 1.00 71.81 274 PRO A O 1
ATOM 2141 N N . ASP A 1 275 ? 1.190 -7.354 -23.895 1.00 67.38 275 ASP A N 1
ATOM 2142 C CA . ASP A 1 275 ? 0.562 -6.203 -23.261 1.00 67.38 275 ASP A CA 1
ATOM 2143 C C . ASP A 1 275 ? -0.615 -5.733 -24.121 1.00 67.38 275 ASP A C 1
ATOM 2145 O O . ASP A 1 275 ? -0.756 -6.137 -25.279 1.00 67.38 275 ASP A O 1
ATOM 2149 N N . HIS A 1 276 ? -1.478 -4.893 -23.561 1.00 66.00 276 HIS A N 1
ATOM 2150 C CA . HIS A 1 276 ? -2.536 -4.269 -24.342 1.00 66.00 276 HIS A CA 1
ATOM 2151 C C . HIS A 1 276 ? -1.915 -3.240 -25.295 1.00 66.00 276 HIS A C 1
ATOM 2153 O O . HIS A 1 276 ? -1.402 -2.207 -24.865 1.00 66.00 276 HIS A O 1
ATOM 2159 N N . ASN A 1 277 ? -1.964 -3.523 -26.597 1.00 57.94 277 ASN A N 1
ATOM 2160 C CA . ASN A 1 277 ? -1.478 -2.607 -27.622 1.00 57.94 277 ASN A CA 1
ATOM 2161 C C . ASN A 1 277 ? -2.577 -1.590 -27.939 1.00 57.94 277 ASN A C 1
ATOM 2163 O O . ASN A 1 277 ? -3.522 -1.875 -28.671 1.00 57.94 277 ASN A O 1
ATOM 2167 N N . LEU A 1 278 ? -2.449 -0.394 -27.372 1.00 61.22 278 LEU A N 1
ATOM 2168 C CA . LEU A 1 278 ? -3.206 0.777 -27.800 1.00 61.22 278 LEU A CA 1
ATOM 2169 C C . LEU A 1 278 ? -2.333 1.619 -28.750 1.00 61.22 278 LEU A C 1
ATOM 2171 O O . LEU A 1 278 ? -1.139 1.797 -28.481 1.00 61.22 278 LEU A O 1
ATOM 2175 N N . PRO A 1 279 ? -2.879 2.101 -29.882 1.00 60.38 279 PRO A N 1
ATOM 2176 C CA . PRO A 1 279 ? -2.152 2.994 -30.777 1.00 60.38 279 PRO A CA 1
ATOM 2177 C C . PRO A 1 279 ? -1.891 4.348 -30.101 1.00 60.38 279 PRO A C 1
ATOM 2179 O O . PRO A 1 279 ? -2.693 4.788 -29.281 1.00 60.38 279 PRO A O 1
ATOM 2182 N N . LYS A 1 280 ? -0.817 5.042 -30.507 1.00 57.22 280 LYS A N 1
ATOM 2183 C CA . LYS A 1 280 ? -0.405 6.387 -30.034 1.00 57.22 280 LYS A CA 1
ATOM 2184 C C . LYS A 1 280 ? -1.549 7.393 -29.872 1.00 57.22 280 LYS A C 1
ATOM 2186 O O . LYS A 1 280 ? -1.539 8.205 -28.960 1.00 57.22 280 LYS A O 1
ATOM 2191 N N . THR A 1 281 ? -2.542 7.338 -30.756 1.00 58.22 281 THR A N 1
ATOM 2192 C CA . THR A 1 281 ? -3.701 8.243 -30.756 1.00 58.22 281 THR A CA 1
ATOM 2193 C C . THR A 1 281 ? -4.646 8.034 -29.572 1.00 58.22 281 THR A C 1
ATOM 2195 O O . THR A 1 281 ? -5.548 8.836 -29.368 1.00 58.22 281 THR A O 1
ATOM 2198 N N . ALA A 1 282 ? -4.495 6.946 -28.815 1.00 55.06 282 ALA A N 1
ATOM 2199 C CA . ALA A 1 282 ? -5.320 6.676 -27.648 1.00 55.06 282 ALA A CA 1
ATOM 2200 C C . ALA A 1 282 ? -4.862 7.457 -26.404 1.00 55.06 282 ALA A C 1
ATOM 2202 O O . ALA A 1 282 ? -5.694 7.764 -25.557 1.00 55.06 282 ALA A O 1
ATOM 2203 N N . ASP A 1 283 ? -3.581 7.832 -26.308 1.00 52.19 283 ASP A N 1
ATOM 2204 C CA . ASP A 1 283 ? -2.999 8.483 -25.121 1.00 52.19 283 ASP A CA 1
ATOM 2205 C C . ASP A 1 283 ? -3.506 9.919 -24.877 1.00 52.19 283 ASP A C 1
ATOM 2207 O O . ASP A 1 283 ? -3.231 10.508 -23.831 1.00 52.19 283 ASP A O 1
ATOM 2211 N N . GLU A 1 284 ? -4.286 10.486 -25.804 1.00 54.41 284 GLU A N 1
ATOM 2212 C CA . GLU A 1 284 ? -4.787 11.866 -25.724 1.00 54.41 284 GLU A CA 1
ATOM 2213 C C . GLU A 1 284 ? -5.775 12.101 -24.561 1.00 54.41 284 GLU A C 1
ATOM 2215 O O . GLU A 1 284 ? -6.042 13.246 -24.189 1.00 54.41 284 GLU A O 1
ATOM 2220 N N . PHE A 1 285 ? -6.288 11.041 -23.924 1.00 55.88 285 PHE A N 1
ATOM 2221 C CA . PHE A 1 285 ? -7.154 11.147 -22.749 1.00 55.88 285 PHE A CA 1
ATOM 2222 C C . PHE A 1 285 ? -6.407 10.759 -21.465 1.00 55.88 285 PHE A C 1
ATOM 2224 O O . PHE A 1 285 ? -5.839 9.675 -21.365 1.00 55.88 285 PHE A O 1
ATOM 2231 N N . TYR A 1 286 ? -6.488 11.592 -20.417 1.00 58.47 286 TYR A N 1
ATOM 2232 C CA . TYR A 1 286 ? -5.910 11.283 -19.092 1.00 58.47 286 TYR A CA 1
ATOM 2233 C C . TYR A 1 286 ? -6.419 9.946 -18.514 1.00 58.47 286 TYR A C 1
ATOM 2235 O O . TYR A 1 286 ? -5.732 9.296 -17.725 1.00 58.47 286 TYR A O 1
ATOM 2243 N N . GLU A 1 287 ? -7.628 9.531 -18.906 1.00 60.44 287 GLU A N 1
ATOM 2244 C CA . GLU A 1 287 ? -8.217 8.237 -18.553 1.00 60.44 287 GLU A CA 1
ATOM 2245 C C . GLU A 1 287 ? -7.484 7.082 -19.232 1.00 60.44 287 GLU A C 1
ATOM 2247 O O . GLU A 1 287 ? -7.263 6.057 -18.593 1.00 60.44 287 GLU A O 1
ATOM 2252 N N . VAL A 1 288 ? -7.033 7.275 -20.474 1.00 63.47 288 VAL A N 1
ATOM 2253 C CA . VAL A 1 288 ? -6.233 6.296 -21.213 1.00 63.47 288 VAL A CA 1
ATOM 2254 C C . VAL A 1 288 ? -4.824 6.219 -20.645 1.00 63.47 288 VAL A C 1
ATOM 2256 O O . VAL A 1 288 ? -4.358 5.122 -20.371 1.00 63.47 288 VAL A O 1
ATOM 2259 N N . GLU A 1 289 ? -4.181 7.344 -20.332 1.00 64.50 289 GLU A N 1
ATOM 2260 C CA . GLU A 1 289 ? -2.871 7.337 -19.670 1.00 64.50 289 GLU A CA 1
ATOM 2261 C C . GLU A 1 289 ? -2.904 6.571 -18.331 1.00 64.50 289 GLU A C 1
ATOM 2263 O O . GLU A 1 289 ? -2.044 5.731 -18.045 1.00 64.50 289 GLU A O 1
ATOM 2268 N N . CYS A 1 290 ? -3.917 6.832 -17.498 1.00 66.00 290 CYS A N 1
ATOM 2269 C CA . CYS A 1 290 ? -4.072 6.143 -16.217 1.00 66.00 290 CYS A CA 1
ATOM 2270 C C . CYS A 1 290 ? -4.454 4.670 -16.398 1.00 66.00 290 CYS A C 1
ATOM 2272 O O . CYS A 1 290 ? -3.972 3.820 -15.647 1.00 66.00 290 CYS A O 1
ATOM 2274 N N . PHE A 1 291 ? -5.283 4.353 -17.394 1.00 68.94 291 PHE A N 1
ATOM 2275 C CA . PHE A 1 291 ? -5.598 2.980 -17.776 1.00 68.94 291 PHE A CA 1
ATOM 2276 C C . PHE A 1 291 ? -4.340 2.230 -18.229 1.00 68.94 291 PHE A C 1
ATOM 2278 O O . PHE A 1 291 ? -4.096 1.117 -17.769 1.00 68.94 291 PHE A O 1
ATOM 2285 N N . MET A 1 292 ? -3.489 2.854 -19.043 1.00 68.12 292 MET A N 1
ATOM 2286 C CA . MET A 1 292 ? -2.240 2.267 -19.523 1.00 68.12 292 MET A CA 1
ATOM 2287 C C . MET A 1 292 ? -1.228 2.075 -18.403 1.00 68.12 292 MET A C 1
ATOM 2289 O O . MET A 1 292 ? -0.649 0.999 -18.298 1.00 68.12 292 MET A O 1
ATOM 2293 N N . HIS A 1 293 ? -1.077 3.037 -17.493 1.00 73.75 293 HIS A N 1
ATOM 2294 C CA . HIS A 1 293 ? -0.292 2.831 -16.273 1.00 73.75 293 HIS A CA 1
ATOM 2295 C C . HIS A 1 293 ? -0.831 1.659 -15.432 1.00 73.75 293 HIS A C 1
ATOM 2297 O O . HIS A 1 293 ? -0.071 0.870 -14.858 1.00 73.75 293 HIS A O 1
ATOM 2303 N N . ALA A 1 294 ? -2.158 1.522 -15.359 1.00 71.56 294 ALA A N 1
ATOM 2304 C CA . ALA A 1 294 ? -2.791 0.444 -14.618 1.00 71.56 294 ALA A CA 1
ATOM 2305 C C . ALA A 1 294 ? -2.604 -0.923 -15.290 1.00 71.56 294 ALA A C 1
ATOM 2307 O O . ALA A 1 294 ? -2.448 -1.911 -14.576 1.00 71.56 294 ALA A O 1
ATOM 2308 N N . LYS A 1 295 ? -2.591 -0.998 -16.624 1.00 76.31 295 LYS A N 1
ATOM 2309 C CA . LYS A 1 295 ? -2.616 -2.260 -17.380 1.00 76.31 295 LYS A CA 1
ATOM 2310 C C . LYS A 1 295 ? -1.264 -2.706 -17.931 1.00 76.31 295 LYS A C 1
ATOM 2312 O O . LYS A 1 295 ? -1.010 -3.906 -17.951 1.00 76.31 295 LYS A O 1
ATOM 2317 N N . SER A 1 296 ? -0.385 -1.773 -18.281 1.00 84.56 296 SER A N 1
ATOM 2318 C CA . SER A 1 296 ? 0.956 -2.063 -18.781 1.00 84.56 296 SER A CA 1
ATOM 2319 C C . SER A 1 296 ? 1.992 -1.937 -17.673 1.00 84.56 296 SER A C 1
ATOM 2321 O O . SER A 1 296 ? 2.280 -0.849 -17.170 1.00 84.56 296 SER A O 1
ATOM 2323 N N . HIS A 1 297 ? 2.616 -3.060 -17.313 1.00 88.25 297 HIS A N 1
ATOM 2324 C CA . HIS A 1 297 ? 3.711 -3.059 -16.343 1.00 88.25 297 HIS A CA 1
ATOM 2325 C C . HIS A 1 297 ? 4.905 -2.226 -16.821 1.00 88.25 297 HIS A C 1
ATOM 2327 O O . HIS A 1 297 ? 5.534 -1.558 -16.007 1.00 88.25 297 HIS A O 1
ATOM 2333 N N . VAL A 1 298 ? 5.214 -2.232 -18.121 1.00 89.69 298 VAL A N 1
ATOM 2334 C CA . VAL A 1 298 ? 6.344 -1.453 -18.643 1.00 89.69 298 VAL A CA 1
ATOM 2335 C C . VAL A 1 298 ? 6.069 0.041 -18.566 1.00 89.69 298 VAL A C 1
ATOM 2337 O O . VAL A 1 298 ? 6.913 0.767 -18.048 1.00 89.69 298 VAL A O 1
ATOM 2340 N N . VAL A 1 299 ? 4.879 0.492 -18.977 1.00 88.00 299 VAL A N 1
ATOM 2341 C CA . VAL A 1 299 ? 4.479 1.902 -18.826 1.00 88.00 299 VAL A CA 1
ATOM 2342 C C . VAL A 1 299 ? 4.555 2.318 -17.360 1.00 88.00 299 VAL A C 1
ATOM 2344 O O . VAL A 1 299 ? 5.105 3.369 -17.039 1.00 88.00 299 VAL A O 1
ATOM 2347 N N . ARG A 1 300 ? 4.085 1.457 -16.450 1.00 89.94 300 ARG A N 1
ATOM 2348 C CA . ARG A 1 300 ? 4.150 1.688 -15.004 1.00 89.94 300 ARG A CA 1
ATOM 2349 C C . ARG A 1 300 ? 5.573 1.915 -14.497 1.00 89.94 300 ARG A C 1
ATOM 2351 O O . ARG A 1 300 ? 5.826 2.847 -13.735 1.00 89.94 300 ARG A O 1
ATOM 2358 N N . ILE A 1 301 ? 6.504 1.064 -14.922 1.00 94.00 301 ILE A N 1
ATOM 2359 C CA . ILE A 1 301 ? 7.909 1.140 -14.517 1.00 94.00 301 ILE A CA 1
ATOM 2360 C C . ILE A 1 301 ? 8.573 2.377 -15.117 1.00 94.00 301 ILE A C 1
ATOM 2362 O O . ILE A 1 301 ? 9.235 3.106 -14.387 1.00 94.00 301 ILE A O 1
ATOM 2366 N N . CYS A 1 302 ? 8.364 2.645 -16.407 1.00 92.94 302 CYS A N 1
ATOM 2367 C CA . CYS A 1 302 ? 8.887 3.830 -17.087 1.00 92.94 302 CYS A CA 1
ATOM 2368 C C . CYS A 1 302 ? 8.396 5.121 -16.425 1.00 92.94 302 CYS A C 1
ATOM 2370 O O . CYS A 1 302 ? 9.215 5.946 -16.038 1.00 92.94 302 CYS A O 1
ATOM 2372 N N . HIS A 1 303 ? 7.095 5.252 -16.154 1.00 89.31 303 HIS A N 1
ATOM 2373 C CA . HIS A 1 303 ? 6.555 6.418 -15.447 1.00 89.31 303 HIS A CA 1
ATOM 2374 C C . HIS A 1 303 ? 7.117 6.571 -14.027 1.00 89.31 303 HIS A C 1
ATOM 2376 O O . HIS A 1 303 ? 7.370 7.692 -13.581 1.00 89.31 303 HIS A O 1
ATOM 2382 N N . CYS A 1 304 ? 7.346 5.462 -13.319 1.00 93.12 304 CYS A N 1
ATOM 2383 C CA . CYS A 1 304 ? 8.017 5.483 -12.023 1.00 93.12 304 CYS A CA 1
ATOM 2384 C C . CYS A 1 304 ? 9.479 5.954 -12.149 1.00 93.12 304 CYS A C 1
ATOM 2386 O O . CYS A 1 304 ? 9.916 6.817 -11.387 1.00 93.12 304 CYS A O 1
ATOM 2388 N N . LEU A 1 305 ? 10.231 5.447 -13.131 1.00 94.88 305 LEU A N 1
ATOM 2389 C CA . LEU A 1 305 ? 11.601 5.886 -13.411 1.00 94.88 305 LEU A CA 1
ATOM 2390 C C . LEU A 1 305 ? 11.647 7.364 -13.802 1.00 94.88 305 LEU A C 1
ATOM 2392 O O . LEU A 1 305 ? 12.499 8.090 -13.300 1.00 94.88 305 LEU A O 1
ATOM 2396 N N . ASP A 1 306 ? 10.710 7.835 -14.621 1.00 91.06 306 ASP A N 1
ATOM 2397 C CA . ASP A 1 306 ? 10.612 9.237 -15.018 1.00 91.06 306 ASP A CA 1
ATOM 2398 C C . ASP A 1 306 ? 10.354 10.143 -13.809 1.00 91.06 306 ASP A C 1
ATOM 2400 O O . ASP A 1 306 ? 11.018 11.174 -13.654 1.00 91.06 306 ASP A O 1
ATOM 2404 N N . SER A 1 307 ? 9.447 9.741 -12.907 1.00 90.19 307 SER A N 1
ATOM 2405 C CA . SER A 1 307 ? 9.190 10.501 -11.681 1.00 90.19 307 SER A CA 1
ATOM 2406 C C . SER A 1 307 ? 10.405 10.519 -10.750 1.00 90.19 307 SER A C 1
ATOM 2408 O O . SER A 1 307 ? 10.735 11.565 -10.185 1.00 90.19 307 SER A O 1
ATOM 2410 N N . ILE A 1 308 ? 11.113 9.385 -10.641 1.00 93.75 308 ILE A N 1
ATOM 2411 C CA . ILE A 1 308 ? 12.366 9.276 -9.884 1.00 93.75 308 ILE A CA 1
ATOM 2412 C C . ILE A 1 308 ? 13.436 10.192 -10.486 1.00 93.75 308 ILE A C 1
ATOM 2414 O O . ILE A 1 308 ? 14.058 10.945 -9.745 1.00 93.75 308 ILE A O 1
ATOM 2418 N N . LEU A 1 309 ? 13.647 10.159 -11.803 1.00 91.94 309 LEU A N 1
ATOM 2419 C CA . LEU A 1 309 ? 14.683 10.932 -12.493 1.00 91.94 309 LEU A CA 1
ATOM 2420 C C . LEU A 1 309 ? 14.479 12.436 -12.338 1.00 91.94 309 LEU A C 1
ATOM 2422 O O . LEU A 1 309 ? 15.448 13.166 -12.125 1.00 91.94 309 LEU A O 1
ATOM 2426 N N . LEU A 1 310 ? 13.228 12.902 -12.377 1.00 86.44 310 LEU A N 1
ATOM 2427 C CA . LEU A 1 310 ? 12.946 14.311 -12.136 1.00 86.44 310 LEU A CA 1
ATOM 2428 C C . LEU A 1 310 ? 13.160 14.697 -10.664 1.00 86.44 310 LEU A C 1
ATOM 2430 O O . LEU A 1 310 ? 13.674 15.778 -10.375 1.00 86.44 310 LEU A O 1
ATOM 2434 N N . HIS A 1 311 ? 12.755 13.842 -9.721 1.00 87.06 311 HIS A N 1
ATOM 2435 C CA . HIS A 1 311 ? 12.846 14.158 -8.295 1.00 87.06 311 HIS A CA 1
ATOM 2436 C C . HIS A 1 311 ? 14.257 13.973 -7.714 1.00 87.06 311 HIS A C 1
ATOM 2438 O O . HIS A 1 311 ? 14.661 14.703 -6.808 1.00 87.06 311 HIS A O 1
ATOM 2444 N N . CYS A 1 312 ? 15.004 13.001 -8.231 1.00 91.94 312 CYS A N 1
ATOM 2445 C CA . CYS A 1 312 ? 16.319 12.582 -7.771 1.00 91.94 312 CYS A CA 1
ATOM 2446 C C . CYS A 1 312 ? 17.261 12.348 -8.973 1.00 91.94 312 CYS A C 1
ATOM 2448 O O . CYS A 1 312 ? 17.590 11.202 -9.285 1.00 91.94 312 CYS A O 1
ATOM 2450 N N . PRO A 1 313 ? 17.760 13.416 -9.630 1.00 91.81 313 PRO A N 1
ATOM 2451 C CA . PRO A 1 313 ? 18.672 13.299 -10.773 1.00 91.81 313 PRO A CA 1
ATOM 2452 C C . PRO A 1 313 ? 19.897 12.384 -10.568 1.00 91.81 313 PRO A C 1
ATOM 2454 O O . PRO A 1 313 ? 20.255 11.667 -11.504 1.00 91.81 313 PRO A O 1
ATOM 2457 N N . PRO A 1 314 ? 20.530 12.313 -9.371 1.00 93.38 314 PRO A N 1
ATOM 2458 C CA . PRO A 1 314 ? 21.639 11.384 -9.133 1.00 93.38 314 PRO A CA 1
ATOM 2459 C C . PRO A 1 314 ? 21.290 9.905 -9.361 1.00 93.38 314 PRO A C 1
ATOM 2461 O O . PRO A 1 314 ? 22.184 9.113 -9.655 1.00 93.38 314 PRO A O 1
ATOM 2464 N N . PHE A 1 315 ? 20.009 9.529 -9.280 1.00 95.88 315 PHE A N 1
ATOM 2465 C CA . PHE A 1 315 ? 19.548 8.163 -9.531 1.00 95.88 315 PHE A CA 1
ATOM 2466 C C . PHE A 1 315 ? 19.838 7.698 -10.970 1.00 95.88 315 PHE A C 1
ATOM 2468 O O . PHE A 1 315 ? 20.010 6.502 -11.206 1.00 95.88 315 PHE A O 1
ATOM 2475 N N . ALA A 1 316 ? 19.981 8.628 -11.925 1.00 96.38 316 ALA A N 1
ATOM 2476 C CA . ALA A 1 316 ? 20.371 8.319 -13.300 1.00 96.38 316 ALA A CA 1
ATOM 2477 C C . ALA A 1 316 ? 21.710 7.565 -13.377 1.00 96.38 316 ALA A C 1
ATOM 2479 O O . ALA A 1 316 ? 21.835 6.615 -14.145 1.00 96.38 316 ALA A O 1
ATOM 2480 N N . ALA A 1 317 ? 22.690 7.927 -12.541 1.00 96.38 317 ALA A N 1
ATOM 2481 C CA . ALA A 1 317 ? 23.979 7.235 -12.498 1.00 96.38 317 ALA A CA 1
ATOM 2482 C C . ALA A 1 317 ? 23.828 5.771 -12.046 1.00 96.38 317 ALA A C 1
ATOM 2484 O O . ALA A 1 317 ? 24.509 4.891 -12.569 1.00 96.38 317 ALA A O 1
ATOM 2485 N N . THR A 1 318 ? 22.900 5.501 -11.122 1.00 97.19 318 THR A N 1
ATOM 2486 C CA . THR A 1 318 ? 22.569 4.143 -10.668 1.00 97.19 318 THR A CA 1
ATOM 2487 C C . THR A 1 318 ? 21.911 3.330 -11.782 1.00 97.19 318 THR A C 1
ATOM 2489 O O . THR A 1 318 ? 22.307 2.188 -11.997 1.00 97.19 318 THR A O 1
ATOM 2492 N N . ILE A 1 319 ? 20.968 3.923 -12.527 1.00 96.88 319 ILE A N 1
ATOM 2493 C CA . ILE A 1 319 ? 20.338 3.280 -13.693 1.00 96.88 319 ILE A CA 1
ATOM 2494 C C . ILE A 1 319 ? 21.400 2.909 -14.730 1.00 96.88 319 ILE A C 1
ATOM 2496 O O . ILE A 1 319 ? 21.430 1.771 -15.189 1.00 96.88 319 ILE A O 1
ATOM 2500 N N . ILE A 1 320 ? 22.305 3.834 -15.060 1.00 96.19 320 ILE A N 1
ATOM 2501 C CA . ILE A 1 320 ? 23.392 3.587 -16.016 1.00 96.19 320 ILE A CA 1
ATOM 2502 C C . ILE A 1 320 ? 24.315 2.469 -15.515 1.00 96.19 320 ILE A C 1
ATOM 2504 O O . ILE A 1 320 ? 24.588 1.523 -16.249 1.00 96.19 320 ILE A O 1
ATOM 2508 N N . GLY A 1 321 ? 24.759 2.540 -14.255 1.00 94.81 321 GLY A N 1
ATOM 2509 C CA . GLY A 1 321 ? 25.656 1.546 -13.660 1.00 94.81 321 GLY A CA 1
ATOM 2510 C C . GLY A 1 321 ? 25.051 0.144 -13.527 1.00 94.81 321 GLY A C 1
ATOM 2511 O O . GLY A 1 321 ? 25.793 -0.825 -13.397 1.00 94.81 321 GLY A O 1
ATOM 2512 N N . LEU A 1 322 ? 23.721 0.029 -13.574 1.00 94.06 322 LEU A N 1
ATOM 2513 C CA . LEU A 1 322 ? 22.978 -1.232 -13.548 1.00 94.06 322 LEU A CA 1
ATOM 2514 C C . LEU A 1 322 ? 22.454 -1.658 -14.928 1.00 94.06 322 LEU A C 1
ATOM 2516 O O . LEU A 1 322 ? 21.541 -2.481 -15.005 1.00 94.06 322 LEU A O 1
ATOM 2520 N N . HIS A 1 323 ? 23.034 -1.136 -16.015 1.00 92.75 323 HIS A N 1
ATOM 2521 C CA . HIS A 1 323 ? 22.662 -1.487 -17.392 1.00 92.75 323 HIS A CA 1
ATOM 2522 C C . HIS A 1 323 ? 21.204 -1.140 -17.745 1.00 92.75 323 HIS A C 1
ATOM 2524 O O . HIS A 1 323 ? 20.565 -1.787 -18.571 1.00 92.75 323 HIS A O 1
ATOM 2530 N N . GLY A 1 324 ? 20.638 -0.108 -17.118 1.00 93.75 324 GLY A N 1
ATOM 2531 C CA . GLY A 1 324 ? 19.265 0.319 -17.380 1.00 93.75 324 GLY A CA 1
ATOM 2532 C C . GLY A 1 324 ? 19.052 0.893 -18.784 1.00 93.75 324 GLY A C 1
ATOM 2533 O O . GLY A 1 324 ? 17.943 0.810 -19.303 1.00 93.75 324 GLY A O 1
ATOM 2534 N N . VAL A 1 325 ? 20.104 1.422 -19.421 1.00 95.38 325 VAL A N 1
ATOM 2535 C CA . VAL A 1 325 ? 20.056 1.867 -20.826 1.00 95.38 325 VAL A CA 1
ATOM 2536 C C . VAL A 1 325 ? 19.820 0.668 -21.746 1.00 95.38 325 VAL A C 1
ATOM 2538 O O . VAL A 1 325 ? 18.857 0.676 -22.509 1.00 95.38 325 VAL A O 1
ATOM 2541 N N . ASP A 1 326 ? 20.609 -0.398 -21.589 1.00 92.62 326 ASP A N 1
ATOM 2542 C CA . ASP A 1 326 ? 20.449 -1.673 -22.298 1.00 92.62 326 ASP A CA 1
ATOM 2543 C C . ASP A 1 326 ? 19.027 -2.230 -22.118 1.00 92.62 326 ASP A C 1
ATOM 2545 O O . ASP A 1 326 ? 18.403 -2.687 -23.076 1.00 92.62 326 ASP A O 1
ATOM 2549 N N . ALA A 1 327 ? 18.482 -2.132 -20.898 1.00 91.69 327 ALA A N 1
ATOM 2550 C CA . ALA A 1 327 ? 17.123 -2.560 -20.563 1.00 91.69 327 ALA A CA 1
ATOM 2551 C C . ALA A 1 327 ? 16.049 -1.837 -21.378 1.00 91.69 327 ALA A C 1
ATOM 2553 O O . ALA A 1 327 ? 15.103 -2.454 -21.867 1.00 91.69 327 ALA A O 1
ATOM 2554 N N . LEU A 1 328 ? 16.179 -0.518 -21.495 1.00 94.50 328 LEU A N 1
ATOM 2555 C CA . LEU A 1 328 ? 15.218 0.312 -22.204 1.00 94.50 328 LEU A CA 1
ATOM 2556 C C . LEU A 1 328 ? 15.359 0.135 -23.719 1.00 94.50 328 LEU A C 1
ATOM 2558 O O . LEU A 1 328 ? 14.345 -0.015 -24.392 1.00 94.50 328 LEU A O 1
ATOM 2562 N N . VAL A 1 329 ? 16.584 0.045 -24.251 1.00 93.81 329 VAL A N 1
ATOM 2563 C CA . VAL A 1 329 ? 16.822 -0.275 -25.674 1.00 93.81 329 VAL A CA 1
ATOM 2564 C C . VAL A 1 329 ? 16.247 -1.647 -26.026 1.00 93.81 329 VAL A C 1
ATOM 2566 O O . VAL A 1 329 ? 15.598 -1.804 -27.059 1.00 93.81 329 VAL A O 1
ATOM 2569 N N . TYR A 1 330 ? 16.406 -2.629 -25.136 1.00 89.56 330 TYR A N 1
ATOM 2570 C CA . TYR A 1 330 ? 15.778 -3.938 -25.277 1.00 89.56 330 TYR A CA 1
ATOM 2571 C C . TYR A 1 330 ? 14.247 -3.818 -25.410 1.00 89.56 330 TYR A C 1
ATOM 2573 O O . TYR A 1 330 ? 13.657 -4.424 -26.303 1.00 89.56 330 TYR A O 1
ATOM 2581 N N . VAL A 1 331 ? 13.592 -3.013 -24.561 1.00 88.88 331 VAL A N 1
ATOM 2582 C CA . VAL A 1 331 ? 12.138 -2.776 -24.639 1.00 88.88 331 VAL A CA 1
ATOM 2583 C C . VAL A 1 331 ? 11.748 -2.117 -25.961 1.00 88.88 331 VAL A C 1
ATOM 2585 O O . VAL A 1 331 ? 10.760 -2.538 -26.564 1.00 88.88 331 VAL A O 1
ATOM 2588 N N . VAL A 1 332 ? 12.511 -1.120 -26.419 1.00 90.94 332 VAL A N 1
ATOM 2589 C CA . VAL A 1 332 ? 12.283 -0.428 -27.699 1.00 90.94 332 VAL A CA 1
ATOM 2590 C C . VAL A 1 332 ? 12.325 -1.421 -28.863 1.00 90.94 332 VAL A C 1
ATOM 2592 O O . VAL A 1 332 ? 11.412 -1.438 -29.681 1.00 90.94 332 VAL A O 1
ATOM 2595 N N . LEU A 1 333 ? 13.317 -2.312 -28.900 1.00 87.62 333 LEU A N 1
ATOM 2596 C CA . LEU A 1 333 ? 13.440 -3.323 -29.955 1.00 87.62 333 LEU A CA 1
ATOM 2597 C C . LEU A 1 333 ? 12.371 -4.431 -29.882 1.00 87.62 333 LEU A C 1
ATOM 2599 O O . LEU A 1 333 ? 11.934 -4.951 -30.912 1.00 87.62 333 LEU A O 1
ATOM 2603 N N . ALA A 1 334 ? 11.979 -4.830 -28.669 1.00 83.00 334 ALA A N 1
ATOM 2604 C CA . ALA A 1 334 ? 11.041 -5.929 -28.439 1.00 83.00 334 ALA A CA 1
ATOM 2605 C C . ALA A 1 334 ? 9.564 -5.538 -28.611 1.00 83.00 334 ALA A C 1
ATOM 2607 O O . ALA A 1 334 ? 8.708 -6.415 -28.721 1.00 83.00 334 ALA A O 1
ATOM 2608 N N . SER A 1 335 ? 9.247 -4.244 -28.605 1.00 82.44 335 SER A N 1
ATOM 2609 C CA . SER A 1 335 ? 7.870 -3.746 -28.678 1.00 82.44 335 SER A CA 1
ATOM 2610 C C . SER A 1 335 ? 7.459 -3.424 -30.114 1.00 82.44 335 SER A C 1
ATOM 2612 O O . SER A 1 335 ? 8.301 -3.203 -30.982 1.00 82.44 335 SER A O 1
ATOM 2614 N N . THR A 1 336 ? 6.152 -3.379 -30.374 1.00 81.56 336 THR A N 1
ATOM 2615 C CA . THR A 1 336 ? 5.626 -2.831 -31.630 1.00 81.56 336 THR A CA 1
ATOM 2616 C C . THR A 1 336 ? 5.908 -1.329 -31.671 1.00 81.56 336 THR A C 1
ATOM 2618 O O . THR A 1 336 ? 5.608 -0.618 -30.706 1.00 81.56 336 THR A O 1
ATOM 2621 N N . GLU A 1 337 ? 6.498 -0.850 -32.764 1.00 82.44 337 GLU A N 1
ATOM 2622 C CA . GLU A 1 337 ? 6.769 0.574 -32.981 1.00 82.44 337 GLU A CA 1
ATOM 2623 C C . GLU A 1 337 ? 5.485 1.402 -32.827 1.00 82.44 337 GLU A C 1
ATOM 2625 O O . GLU A 1 337 ? 4.403 0.982 -33.241 1.00 82.44 337 GLU A O 1
ATOM 2630 N N . GLY A 1 338 ? 5.585 2.548 -32.153 1.00 76.50 338 GLY A N 1
ATOM 2631 C CA . GLY A 1 338 ? 4.439 3.415 -31.876 1.00 76.50 338 GLY A CA 1
ATOM 2632 C C . GLY A 1 338 ? 3.472 2.920 -30.789 1.00 76.50 338 GLY A C 1
ATOM 2633 O O . GLY A 1 338 ? 2.575 3.676 -30.414 1.00 76.50 338 GLY A O 1
ATOM 2634 N N . SER A 1 339 ? 3.647 1.714 -30.230 1.00 78.81 339 SER A N 1
ATOM 2635 C CA . SER A 1 339 ? 2.876 1.265 -29.056 1.00 78.81 339 SER A CA 1
ATOM 2636 C C . SER A 1 339 ? 3.195 2.099 -27.809 1.00 78.81 339 SE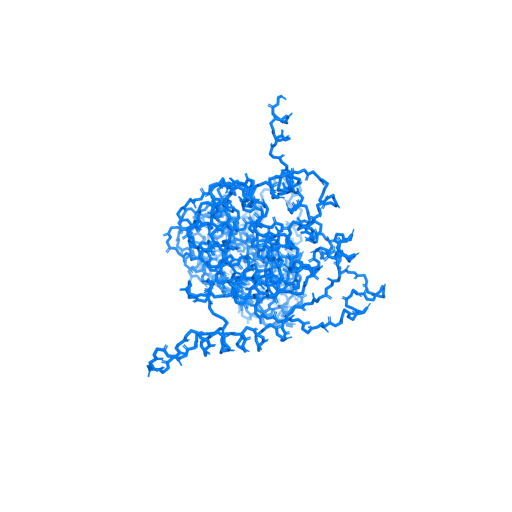R A C 1
ATOM 2638 O O . SER A 1 339 ? 4.303 2.614 -27.662 1.00 78.81 339 SER A O 1
ATOM 2640 N N . VAL A 1 340 ? 2.265 2.180 -26.854 1.00 78.88 340 VAL A N 1
ATOM 2641 C CA . VAL A 1 340 ? 2.471 2.932 -25.596 1.00 78.88 340 VAL A CA 1
ATOM 2642 C C . VAL A 1 340 ? 3.691 2.424 -24.810 1.00 78.88 340 VAL A C 1
ATOM 2644 O O . VAL A 1 340 ? 4.452 3.206 -24.246 1.00 78.88 340 VAL A O 1
ATOM 2647 N N . LYS A 1 341 ? 3.942 1.108 -24.825 1.00 83.19 341 LYS A N 1
ATOM 2648 C CA . LYS A 1 341 ? 5.134 0.492 -24.220 1.00 83.19 341 LYS A CA 1
ATOM 2649 C C . LYS A 1 341 ? 6.428 0.997 -24.858 1.00 83.19 341 LYS A C 1
ATOM 2651 O O . LYS A 1 341 ? 7.370 1.357 -24.150 1.00 83.19 341 LYS A O 1
ATOM 2656 N N . TRP A 1 342 ? 6.460 1.015 -26.190 1.00 86.69 342 TRP A N 1
ATOM 2657 C CA . TRP A 1 342 ? 7.583 1.533 -26.962 1.00 86.69 342 TRP A CA 1
ATOM 2658 C C . TRP A 1 342 ? 7.817 3.014 -26.647 1.00 86.69 342 TRP A C 1
ATOM 2660 O O . TRP A 1 342 ? 8.941 3.408 -26.340 1.00 86.69 342 TRP A O 1
ATOM 2670 N N . GLN A 1 343 ? 6.750 3.816 -26.614 1.00 85.44 343 GLN A N 1
ATOM 2671 C CA . GLN A 1 343 ? 6.834 5.247 -26.324 1.00 85.44 343 GLN A CA 1
ATOM 2672 C C . GLN A 1 343 ? 7.331 5.533 -24.911 1.00 85.44 343 GLN A C 1
ATOM 2674 O O . GLN A 1 343 ? 8.215 6.369 -24.741 1.00 85.44 343 GLN A O 1
ATOM 2679 N N . ALA A 1 344 ? 6.815 4.821 -23.907 1.00 87.19 344 ALA A N 1
ATOM 2680 C CA . ALA A 1 344 ? 7.238 4.987 -22.522 1.00 87.19 344 ALA A CA 1
ATOM 2681 C C . ALA A 1 344 ? 8.743 4.709 -22.364 1.00 87.19 344 ALA A C 1
ATOM 2683 O O . ALA A 1 344 ? 9.455 5.496 -21.744 1.00 87.19 344 ALA A O 1
ATOM 2684 N N . ALA A 1 345 ? 9.258 3.648 -22.997 1.00 92.00 345 ALA A N 1
ATOM 2685 C CA . ALA A 1 345 ? 10.688 3.345 -22.978 1.00 92.00 345 ALA A CA 1
ATOM 2686 C C . ALA A 1 345 ? 11.531 4.414 -23.692 1.00 92.00 345 ALA A C 1
ATOM 2688 O O . ALA A 1 345 ? 12.552 4.851 -23.156 1.00 92.00 345 ALA A O 1
ATOM 2689 N N . CYS A 1 346 ? 11.087 4.873 -24.865 1.00 91.56 346 CYS A N 1
ATOM 2690 C CA . CYS A 1 346 ? 11.743 5.947 -25.613 1.00 91.56 346 CYS A CA 1
ATOM 2691 C C . CYS A 1 346 ? 11.793 7.251 -24.807 1.00 91.56 346 CYS A C 1
ATOM 2693 O O . CYS A 1 346 ? 12.834 7.905 -24.727 1.00 91.56 346 CYS A O 1
ATOM 2695 N N . PHE A 1 347 ? 10.686 7.611 -24.161 1.00 90.19 347 PHE A N 1
ATOM 2696 C CA . PHE A 1 347 ? 10.591 8.802 -23.330 1.00 90.19 347 PHE A CA 1
ATOM 2697 C C . PHE A 1 347 ? 11.522 8.724 -22.115 1.00 90.19 347 PHE A C 1
ATOM 2699 O O . PHE A 1 347 ? 12.249 9.682 -21.845 1.00 90.19 347 PHE A O 1
ATOM 2706 N N . THR A 1 348 ? 11.583 7.577 -21.430 1.00 93.44 348 THR A N 1
ATOM 2707 C CA . THR A 1 348 ? 12.522 7.366 -20.319 1.00 93.44 348 THR A CA 1
ATOM 2708 C C . THR A 1 348 ? 13.987 7.411 -20.776 1.00 93.44 348 THR A C 1
ATOM 2710 O O . THR A 1 348 ? 14.826 7.972 -20.068 1.00 93.44 348 THR A O 1
ATOM 2713 N N . LEU A 1 349 ? 14.326 6.905 -21.971 1.00 95.31 349 LEU A N 1
ATOM 2714 C CA . LEU A 1 349 ? 15.676 7.045 -22.549 1.00 95.31 349 LEU A CA 1
ATOM 2715 C C . LEU A 1 349 ? 16.051 8.513 -22.773 1.00 95.31 349 LEU A C 1
ATOM 2717 O O . LEU A 1 349 ? 17.111 8.961 -22.333 1.00 95.31 349 LEU A O 1
ATOM 2721 N N . LEU A 1 350 ? 15.164 9.281 -23.403 1.00 92.38 350 LEU A N 1
ATOM 2722 C CA . LEU A 1 350 ? 15.365 10.714 -23.606 1.00 92.38 350 LEU A CA 1
ATOM 2723 C C . LEU A 1 350 ? 15.478 11.465 -22.270 1.00 92.38 350 LEU A C 1
ATOM 2725 O O . LEU A 1 350 ? 16.333 12.339 -22.112 1.00 92.38 350 LEU A O 1
ATOM 2729 N N . ARG A 1 351 ? 14.678 11.079 -21.268 1.00 90.81 351 ARG A N 1
ATOM 2730 C CA . ARG A 1 351 ? 14.764 11.626 -19.909 1.00 90.81 351 ARG A CA 1
ATOM 2731 C C . ARG A 1 351 ? 16.135 11.374 -19.287 1.00 90.81 351 ARG A C 1
ATOM 2733 O O . ARG A 1 351 ? 16.714 12.290 -18.698 1.00 90.81 351 ARG A O 1
ATOM 2740 N N . LEU A 1 352 ? 16.670 10.162 -19.423 1.00 95.12 352 LEU A N 1
ATOM 2741 C CA . LEU A 1 352 ? 18.014 9.811 -18.958 1.00 95.12 352 LEU A CA 1
ATOM 2742 C C . LEU A 1 352 ? 19.097 10.629 -19.670 1.00 95.12 352 LEU A C 1
ATOM 2744 O O . LEU A 1 352 ? 20.042 11.070 -19.013 1.00 95.12 352 LEU A O 1
ATOM 2748 N N . CYS A 1 353 ? 18.951 10.871 -20.975 1.00 94.56 353 CYS A N 1
ATOM 2749 C CA . CYS A 1 353 ? 19.861 11.710 -21.760 1.00 94.56 353 CYS A CA 1
ATOM 2750 C C . CYS A 1 353 ? 19.936 13.148 -21.232 1.00 94.56 353 CYS A C 1
ATOM 2752 O O . CYS A 1 353 ? 21.033 13.688 -21.112 1.00 94.56 353 CYS A O 1
ATOM 2754 N N . VAL A 1 354 ? 18.805 13.758 -20.854 1.00 92.44 354 VAL A N 1
ATOM 2755 C CA . VAL A 1 354 ? 18.827 15.099 -20.236 1.00 92.44 354 VAL A CA 1
ATOM 2756 C C . VAL A 1 354 ? 19.346 15.072 -18.803 1.00 92.44 354 VAL A C 1
ATOM 2758 O O . VAL A 1 354 ? 20.009 16.008 -18.361 1.00 92.44 354 VAL A O 1
ATOM 2761 N N . THR A 1 355 ? 19.027 14.019 -18.054 1.00 92.50 355 THR A N 1
ATOM 2762 C CA . THR A 1 355 ? 19.345 13.955 -16.621 1.00 92.50 355 THR A CA 1
ATOM 2763 C C . THR A 1 355 ? 20.830 13.676 -16.379 1.00 92.50 355 THR A C 1
ATOM 2765 O O . THR A 1 355 ? 21.391 14.150 -15.390 1.00 92.50 355 THR A O 1
ATOM 2768 N N . HIS A 1 356 ? 21.482 12.916 -17.264 1.00 95.06 356 HIS A N 1
ATOM 2769 C CA . HIS A 1 356 ? 22.871 12.513 -17.088 1.00 95.06 356 HIS A CA 1
ATOM 2770 C C . HIS A 1 356 ? 23.622 12.395 -18.419 1.00 95.06 356 HIS A C 1
ATOM 2772 O O . HIS A 1 356 ? 23.337 11.545 -19.256 1.00 95.06 356 HIS A O 1
ATOM 2778 N N . GLU A 1 357 ? 24.682 13.187 -18.565 1.00 93.44 357 GLU A N 1
ATOM 2779 C CA . GLU A 1 357 ? 25.475 13.288 -19.797 1.00 93.44 357 GLU A CA 1
ATOM 2780 C C . GLU A 1 357 ? 26.121 11.961 -20.238 1.00 93.44 357 GLU A C 1
ATOM 2782 O O . GLU A 1 357 ? 26.259 11.673 -21.427 1.00 93.44 357 GLU A O 1
ATOM 2787 N N . GLY A 1 358 ?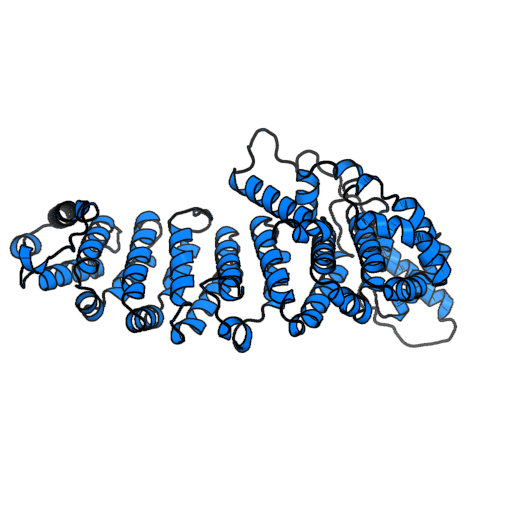 26.496 11.115 -19.273 1.00 93.19 358 GLY A N 1
ATOM 2788 C CA . GLY A 1 358 ? 27.056 9.788 -19.545 1.00 93.19 358 GLY A CA 1
ATOM 2789 C C . GLY A 1 358 ? 26.098 8.846 -20.284 1.00 93.19 358 GLY A C 1
ATOM 2790 O O . GLY A 1 358 ? 26.564 7.890 -20.901 1.00 93.19 358 GLY A O 1
ATOM 2791 N N . THR A 1 359 ? 24.788 9.128 -20.281 1.00 96.50 359 THR A N 1
ATOM 2792 C CA . THR A 1 359 ? 23.783 8.314 -20.979 1.00 96.50 359 THR A CA 1
ATOM 2793 C C . THR A 1 359 ? 24.064 8.248 -22.477 1.00 96.50 359 THR A C 1
ATOM 2795 O O . THR A 1 359 ? 23.997 7.166 -23.046 1.00 96.50 359 THR A O 1
ATOM 2798 N N . TYR A 1 360 ? 24.462 9.357 -23.117 1.00 97.19 360 TYR A N 1
ATOM 2799 C CA . TYR A 1 360 ? 24.773 9.366 -24.555 1.00 97.19 360 TYR A CA 1
ATOM 2800 C C . TYR A 1 360 ? 25.907 8.401 -24.917 1.00 97.19 360 TYR A C 1
ATOM 2802 O O . TYR A 1 360 ? 25.889 7.802 -25.988 1.00 97.19 360 TYR A O 1
ATOM 2810 N N . GLY A 1 361 ? 26.902 8.253 -24.035 1.00 96.75 361 GLY A N 1
ATOM 2811 C CA . GLY A 1 361 ? 28.021 7.335 -24.241 1.00 96.75 361 GLY A CA 1
ATOM 2812 C C . GLY A 1 361 ? 27.572 5.878 -24.215 1.00 96.75 361 GLY A C 1
ATOM 2813 O O . GLY A 1 361 ? 27.855 5.135 -25.149 1.00 96.75 361 GLY A O 1
ATOM 2814 N N . VAL A 1 362 ? 26.819 5.501 -23.180 1.00 96.44 362 VAL A N 1
ATOM 2815 C CA . VAL A 1 362 ? 26.315 4.129 -23.005 1.00 96.44 362 VAL A CA 1
ATOM 2816 C C . VAL A 1 362 ? 25.274 3.773 -24.063 1.00 96.44 362 VAL A C 1
ATOM 2818 O O . VAL A 1 362 ? 25.291 2.672 -24.604 1.00 96.44 362 VAL A O 1
ATOM 2821 N N . LEU A 1 363 ? 24.406 4.718 -24.427 1.00 96.25 363 LEU A N 1
ATOM 2822 C CA . LEU A 1 363 ? 23.428 4.523 -25.491 1.00 96.25 363 LEU A CA 1
ATOM 2823 C C . LEU A 1 363 ? 24.110 4.344 -26.853 1.00 96.25 363 LEU A C 1
ATOM 2825 O O . LEU A 1 363 ? 23.717 3.472 -27.616 1.00 96.25 363 LEU A O 1
ATOM 2829 N N . ALA A 1 364 ? 25.171 5.106 -27.136 1.00 96.38 364 ALA A N 1
ATOM 2830 C CA . ALA A 1 364 ? 25.972 4.921 -28.343 1.00 96.38 364 ALA A CA 1
ATOM 2831 C C . ALA A 1 364 ? 26.681 3.563 -28.378 1.00 96.38 364 ALA A C 1
ATOM 2833 O O . ALA A 1 364 ? 26.698 2.919 -29.422 1.00 96.38 364 ALA A O 1
ATOM 2834 N N . GLU A 1 365 ? 27.209 3.096 -27.245 1.00 95.44 365 GLU A N 1
ATOM 2835 C CA . GLU A 1 365 ? 27.772 1.749 -27.141 1.00 95.44 365 GLU A CA 1
ATOM 2836 C C . GLU A 1 365 ? 26.705 0.675 -27.398 1.00 95.44 365 GLU A C 1
ATOM 2838 O O . GLU A 1 365 ? 26.917 -0.221 -28.215 1.00 95.44 365 GLU A O 1
ATOM 2843 N N . THR A 1 366 ? 25.535 0.801 -26.772 1.00 94.25 366 THR A N 1
ATOM 2844 C CA . THR A 1 366 ? 24.430 -0.160 -26.917 1.00 94.25 366 THR A CA 1
ATOM 2845 C C . THR A 1 366 ? 23.934 -0.214 -28.361 1.00 94.25 366 THR A C 1
ATOM 2847 O O . THR A 1 366 ? 23.864 -1.284 -28.962 1.00 94.25 366 THR A O 1
ATOM 2850 N N . CYS A 1 367 ? 23.651 0.953 -28.942 1.00 95.12 367 CYS A N 1
ATOM 2851 C CA . CYS A 1 367 ? 23.137 1.112 -30.298 1.00 95.12 367 CYS A CA 1
ATOM 2852 C C . CYS A 1 367 ? 24.236 1.077 -31.373 1.00 95.12 367 CYS A C 1
ATOM 2854 O O . CYS A 1 367 ? 23.961 1.383 -32.519 1.00 95.12 367 CYS A O 1
ATOM 2856 N N . GLN A 1 368 ? 25.483 0.720 -31.043 1.00 94.38 368 GLN A N 1
ATOM 2857 C CA . GLN A 1 368 ? 26.576 0.562 -32.019 1.00 94.38 368 GLN A CA 1
ATOM 2858 C C . GLN A 1 368 ? 26.830 1.812 -32.895 1.00 94.38 368 GLN A C 1
ATOM 2860 O O . GLN A 1 368 ? 27.160 1.722 -34.081 1.00 94.38 368 GLN A O 1
ATOM 2865 N N . HIS A 1 369 ? 26.732 2.991 -32.281 1.00 95.94 369 HIS A N 1
ATOM 2866 C CA . HIS A 1 369 ? 26.975 4.299 -32.888 1.00 95.94 369 HIS A CA 1
ATOM 2867 C C . HIS A 1 369 ? 28.126 5.048 -32.199 1.00 95.94 369 HIS A C 1
ATOM 2869 O O . HIS A 1 369 ? 28.656 4.631 -31.170 1.00 95.94 369 HIS A O 1
ATOM 2875 N N . SER A 1 370 ? 28.531 6.198 -32.752 1.00 96.12 370 SER A N 1
ATOM 2876 C CA . SER A 1 370 ? 29.415 7.123 -32.036 1.00 96.12 370 SER A CA 1
ATOM 2877 C C . SER A 1 370 ? 28.621 7.993 -31.057 1.00 96.12 370 SER A C 1
ATOM 2879 O O . SER A 1 370 ? 27.481 8.378 -31.318 1.00 96.12 370 SER A O 1
ATOM 2881 N N . THR A 1 371 ? 29.236 8.371 -29.934 1.00 96.88 371 THR A N 1
ATOM 2882 C CA . THR A 1 371 ? 28.596 9.250 -28.939 1.00 96.88 371 THR A CA 1
ATOM 2883 C C . THR A 1 371 ? 28.192 10.608 -29.517 1.00 96.88 371 THR A C 1
ATOM 2885 O O . THR A 1 371 ? 27.175 11.160 -29.106 1.00 96.88 371 THR A O 1
ATOM 2888 N N . SER A 1 372 ? 28.962 11.148 -30.472 1.00 95.81 372 SER A N 1
ATOM 2889 C CA . SER A 1 372 ? 28.612 12.402 -31.149 1.00 95.81 372 SER A CA 1
ATOM 2890 C C . SER A 1 372 ? 27.348 12.247 -31.988 1.00 95.81 372 SER A C 1
ATOM 2892 O O . SER A 1 372 ? 26.457 13.074 -31.882 1.00 95.81 372 SER A O 1
ATOM 2894 N N . PHE A 1 373 ? 27.229 11.148 -32.740 1.00 96.12 373 PHE A N 1
ATOM 2895 C CA . PHE A 1 373 ? 26.053 10.866 -33.559 1.00 96.12 373 PHE A CA 1
ATOM 2896 C C . PHE A 1 373 ? 24.780 10.770 -32.711 1.00 96.12 373 PHE A C 1
ATOM 2898 O O . PHE A 1 373 ? 23.806 11.464 -32.981 1.00 96.12 373 PHE A O 1
ATOM 2905 N N . VAL A 1 374 ? 24.810 9.972 -31.636 1.00 95.56 374 VAL A N 1
ATOM 2906 C CA . VAL A 1 374 ? 23.649 9.813 -30.742 1.00 95.56 374 VAL A CA 1
ATOM 2907 C C . VAL A 1 374 ? 23.265 11.138 -30.084 1.00 95.56 374 VAL A C 1
ATOM 2909 O O . VAL A 1 374 ? 22.084 11.449 -29.953 1.00 95.56 374 VAL A O 1
ATOM 2912 N N . ARG A 1 375 ? 24.251 11.949 -29.692 1.00 95.25 375 ARG A N 1
ATOM 2913 C CA . ARG A 1 375 ? 23.998 13.274 -29.124 1.00 95.25 375 ARG A CA 1
ATOM 2914 C C . ARG A 1 375 ? 23.345 14.219 -30.126 1.00 95.25 375 ARG A C 1
ATOM 2916 O O . ARG A 1 375 ? 22.379 14.878 -29.758 1.00 95.25 375 ARG A O 1
ATOM 2923 N N . ASP A 1 376 ? 23.858 14.277 -31.350 1.00 93.94 376 ASP A N 1
ATOM 2924 C CA . ASP A 1 376 ? 23.360 15.184 -32.388 1.00 93.94 376 ASP A CA 1
ATOM 2925 C C . ASP A 1 376 ? 21.900 14.875 -32.758 1.00 93.94 376 ASP A C 1
ATOM 2927 O O . ASP A 1 376 ? 21.140 15.786 -33.067 1.00 93.94 376 ASP A O 1
ATOM 2931 N N . ILE A 1 377 ? 21.491 13.605 -32.677 1.00 92.88 377 ILE A N 1
ATOM 2932 C CA . ILE A 1 377 ? 20.121 13.170 -32.988 1.00 92.88 377 ILE A CA 1
ATOM 2933 C C . ILE A 1 377 ? 19.168 13.377 -31.813 1.00 92.88 377 ILE A C 1
ATOM 2935 O O . ILE A 1 377 ? 18.010 13.736 -32.016 1.00 92.88 377 ILE A O 1
ATOM 2939 N N . LEU A 1 378 ? 19.620 13.097 -30.587 1.00 92.44 378 LEU A N 1
ATOM 2940 C CA . LEU A 1 378 ? 18.723 13.021 -29.436 1.00 92.44 378 LEU A CA 1
ATOM 2941 C C . LEU A 1 378 ? 18.707 14.280 -28.579 1.00 92.44 378 LEU A C 1
ATOM 2943 O O . LEU A 1 378 ? 17.723 14.476 -27.882 1.00 92.44 378 LEU A O 1
ATOM 2947 N N . SER A 1 379 ? 19.749 15.118 -28.578 1.00 91.06 379 SER A N 1
ATOM 2948 C CA . SER A 1 379 ? 19.876 16.229 -27.617 1.00 91.06 379 SER A CA 1
ATOM 2949 C C . SER A 1 379 ? 18.677 17.180 -27.639 1.00 91.06 379 SER A C 1
ATOM 2951 O O . SER A 1 379 ? 18.139 17.509 -26.580 1.00 91.06 379 SER A O 1
ATOM 2953 N N . ASP A 1 380 ? 18.235 17.596 -28.826 1.00 89.12 380 ASP A N 1
ATOM 2954 C CA . ASP A 1 380 ? 17.138 18.558 -28.966 1.00 89.12 380 ASP A CA 1
ATOM 2955 C C . ASP A 1 380 ? 15.804 17.931 -28.534 1.00 89.12 380 ASP A C 1
ATOM 2957 O O . ASP A 1 380 ? 15.101 18.473 -27.679 1.00 89.12 380 ASP A O 1
ATOM 2961 N N . THR A 1 381 ? 15.507 16.722 -29.016 1.00 88.56 381 THR A N 1
ATOM 2962 C CA . THR A 1 381 ? 14.307 15.957 -28.637 1.00 88.56 381 THR A CA 1
ATOM 2963 C C . THR A 1 381 ? 14.301 15.592 -27.151 1.00 88.56 381 THR A C 1
ATOM 2965 O O . THR A 1 381 ? 13.264 15.625 -26.489 1.00 88.56 381 THR A O 1
ATOM 2968 N N . ALA A 1 382 ? 15.467 15.295 -26.581 1.00 88.88 382 ALA A N 1
ATOM 2969 C CA . ALA A 1 382 ? 15.623 15.017 -25.165 1.00 88.88 382 ALA A CA 1
ATOM 2970 C C . ALA A 1 382 ? 15.257 16.254 -24.342 1.00 88.88 382 ALA A C 1
ATOM 2972 O O . ALA A 1 382 ? 14.476 16.136 -23.396 1.00 88.88 382 ALA A O 1
ATOM 2973 N N . GLN A 1 383 ? 15.722 17.448 -24.724 1.00 87.38 383 GLN A N 1
ATOM 2974 C CA . GLN A 1 383 ? 15.358 18.694 -24.040 1.00 87.38 383 GLN A CA 1
ATOM 2975 C C . GLN A 1 383 ? 13.844 18.935 -24.027 1.00 87.38 383 GLN A C 1
ATOM 2977 O O . GLN A 1 383 ? 13.322 19.369 -22.995 1.00 87.38 383 GLN A O 1
ATOM 2982 N N . LEU A 1 384 ? 13.120 18.575 -25.093 1.00 83.62 384 LEU A N 1
ATOM 2983 C CA . LEU A 1 384 ? 11.653 18.673 -25.138 1.00 83.62 384 LEU A CA 1
ATOM 2984 C C . LEU A 1 384 ? 10.966 17.821 -24.069 1.00 83.62 384 LEU A C 1
ATOM 2986 O O . LEU A 1 384 ? 9.906 18.191 -23.578 1.00 83.62 384 LEU A O 1
ATOM 2990 N N . THR A 1 385 ? 11.586 16.738 -23.594 1.00 79.38 385 THR A N 1
ATOM 2991 C CA . THR A 1 385 ? 11.010 15.985 -22.472 1.00 79.38 385 THR A CA 1
ATOM 2992 C C . THR A 1 385 ? 10.869 16.862 -21.223 1.00 79.38 385 THR A C 1
ATOM 2994 O O . THR A 1 385 ? 9.989 16.630 -20.396 1.00 79.38 385 THR A O 1
ATOM 2997 N N . THR A 1 386 ? 11.713 17.880 -21.035 1.00 74.88 386 THR A N 1
ATOM 2998 C CA . THR A 1 386 ? 11.635 18.797 -19.881 1.00 74.88 386 THR A CA 1
ATOM 2999 C C . THR A 1 386 ? 10.613 19.920 -20.037 1.00 74.88 386 THR A C 1
ATOM 3001 O O . THR A 1 386 ? 10.343 20.627 -19.061 1.00 74.88 386 THR A O 1
ATOM 3004 N N . THR A 1 387 ? 10.035 20.093 -21.227 1.00 69.25 387 THR A N 1
ATOM 3005 C CA . THR A 1 387 ? 9.023 21.118 -21.497 1.00 69.25 387 THR A CA 1
ATOM 3006 C C . THR A 1 387 ? 7.614 20.567 -21.245 1.00 69.25 387 THR A C 1
ATOM 3008 O O . THR A 1 387 ? 7.409 19.370 -21.048 1.00 69.25 387 THR A O 1
ATOM 3011 N N . LYS A 1 388 ? 6.614 21.459 -21.162 1.00 57.41 388 LYS A N 1
ATOM 3012 C CA . LYS A 1 388 ? 5.221 21.071 -20.868 1.00 57.41 388 LYS A CA 1
ATOM 3013 C C . LYS A 1 388 ? 4.523 20.404 -22.065 1.00 57.41 388 LYS A C 1
ATOM 3015 O O . LYS A 1 388 ? 3.476 19.798 -21.854 1.00 57.41 388 LYS A O 1
ATOM 3020 N N . ASP A 1 389 ? 5.086 20.501 -23.272 1.00 56.75 389 ASP A N 1
ATOM 3021 C CA . ASP A 1 389 ? 4.433 20.071 -24.509 1.00 56.75 389 ASP A CA 1
ATOM 3022 C C . ASP A 1 389 ? 5.018 18.755 -25.034 1.00 56.75 389 ASP A C 1
ATOM 3024 O O . ASP A 1 389 ? 5.860 18.697 -25.924 1.00 56.75 389 ASP A O 1
ATOM 3028 N N . THR A 1 390 ? 4.585 17.656 -24.420 1.00 59.44 390 THR A N 1
ATOM 3029 C CA . THR A 1 390 ? 5.016 16.301 -24.800 1.00 59.44 390 THR A CA 1
ATOM 3030 C C . THR A 1 390 ? 4.480 15.856 -26.165 1.00 59.44 390 THR A C 1
ATOM 3032 O O . THR A 1 390 ? 4.972 14.871 -26.709 1.00 59.44 390 THR A O 1
ATOM 3035 N N . HIS A 1 391 ? 3.519 16.591 -26.738 1.00 59.41 391 HIS A N 1
ATOM 3036 C CA . HIS A 1 391 ? 2.910 16.290 -28.037 1.00 59.41 391 HIS A CA 1
ATOM 3037 C C . HIS A 1 391 ? 3.818 16.683 -29.213 1.00 59.41 391 HIS A C 1
ATOM 3039 O O . HIS A 1 391 ? 3.638 16.176 -30.317 1.00 59.41 391 HIS A O 1
ATOM 3045 N N . GLU A 1 392 ? 4.819 17.538 -28.979 1.00 61.69 392 GLU A N 1
ATOM 3046 C CA . GLU A 1 392 ? 5.802 17.959 -29.989 1.00 61.69 392 GLU A CA 1
ATOM 3047 C C . GLU A 1 392 ? 6.987 16.982 -30.125 1.00 61.69 392 GLU A C 1
ATOM 3049 O O . GLU A 1 392 ? 7.891 17.204 -30.928 1.00 61.69 392 GLU A O 1
ATOM 3054 N N . ILE A 1 393 ? 7.020 15.898 -29.339 1.00 72.44 393 ILE A N 1
ATOM 3055 C CA . ILE A 1 393 ? 8.146 14.959 -29.333 1.00 72.44 393 ILE A CA 1
ATOM 3056 C C . ILE A 1 393 ? 8.009 13.963 -30.496 1.00 72.44 393 ILE A C 1
ATOM 3058 O O . ILE A 1 393 ? 7.265 12.979 -30.430 1.00 72.44 393 ILE A O 1
ATOM 3062 N N . GLU A 1 394 ? 8.786 14.184 -31.555 1.00 74.12 394 GLU A N 1
ATOM 3063 C CA . GLU A 1 394 ? 8.939 13.251 -32.678 1.00 74.12 394 GLU A CA 1
ATOM 3064 C C . GLU A 1 394 ? 9.854 12.070 -32.299 1.00 74.12 394 GLU A C 1
ATOM 3066 O O . GLU A 1 394 ? 11.040 12.031 -32.626 1.00 74.12 394 GLU A O 1
ATOM 3071 N N . LEU A 1 395 ? 9.302 11.091 -31.573 1.00 82.31 395 LEU A N 1
ATOM 3072 C CA . LEU A 1 395 ? 10.035 9.884 -31.168 1.00 82.31 395 LEU A CA 1
ATOM 3073 C C . LEU A 1 395 ? 10.432 9.000 -32.357 1.00 82.31 395 LEU A C 1
ATOM 3075 O O . LEU A 1 395 ? 11.526 8.439 -32.349 1.00 82.31 395 LEU A O 1
ATOM 3079 N N . ASP A 1 396 ? 9.559 8.890 -33.360 1.00 82.56 396 ASP A N 1
ATOM 3080 C CA . ASP A 1 396 ? 9.688 7.934 -34.466 1.00 82.56 396 ASP A CA 1
ATOM 3081 C C . ASP A 1 396 ? 10.977 8.194 -35.266 1.00 82.56 396 ASP A C 1
ATOM 3083 O O . ASP A 1 396 ? 11.836 7.320 -35.364 1.00 82.56 396 ASP A O 1
ATOM 3087 N N . THR A 1 397 ? 11.199 9.443 -35.695 1.00 84.50 397 THR A N 1
ATOM 3088 C CA . THR A 1 397 ? 12.395 9.857 -36.448 1.00 84.50 397 THR A CA 1
ATOM 3089 C C . THR A 1 397 ? 13.692 9.606 -35.672 1.00 84.50 397 THR A C 1
ATOM 3091 O O . THR A 1 397 ? 14.650 9.039 -36.197 1.00 84.50 397 THR A O 1
ATOM 3094 N N . CYS A 1 398 ? 13.744 10.020 -34.402 1.00 86.12 398 CYS A N 1
ATOM 3095 C CA . CYS A 1 398 ? 14.942 9.878 -33.576 1.00 86.12 398 CYS A CA 1
ATOM 3096 C C . CYS A 1 398 ? 15.286 8.409 -33.307 1.00 86.12 398 CYS A C 1
ATOM 3098 O O . CYS A 1 398 ? 16.459 8.035 -33.326 1.00 86.12 398 CYS A O 1
ATOM 3100 N N . MET A 1 399 ? 14.272 7.585 -33.043 1.00 89.25 399 MET A N 1
ATOM 3101 C CA . MET A 1 399 ? 14.467 6.177 -32.712 1.00 89.25 399 MET A CA 1
ATOM 3102 C C . MET A 1 399 ? 14.750 5.337 -33.957 1.00 89.25 399 MET A C 1
ATOM 3104 O O . MET A 1 399 ? 15.584 4.441 -33.874 1.00 89.25 399 MET A O 1
ATOM 3108 N N . GLU A 1 400 ? 14.180 5.667 -35.120 1.00 88.69 400 GLU A N 1
ATOM 3109 C CA . GLU A 1 400 ? 14.562 5.060 -36.403 1.00 88.69 400 GLU A CA 1
ATOM 3110 C C . GLU A 1 400 ? 16.048 5.309 -36.703 1.00 88.69 400 GLU A C 1
ATOM 3112 O O . GLU A 1 400 ? 16.784 4.37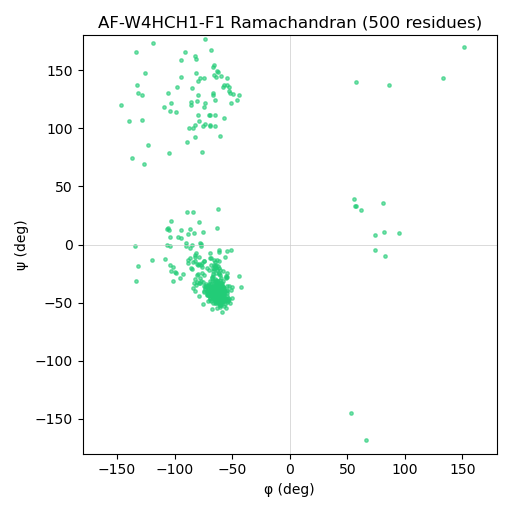9 -37.034 1.00 88.69 400 GLU A O 1
ATOM 3117 N N . MET A 1 401 ? 16.531 6.541 -36.506 1.00 89.56 401 MET A N 1
ATOM 3118 C CA . MET A 1 401 ? 17.947 6.870 -36.704 1.00 89.56 401 MET A CA 1
ATOM 3119 C C . MET A 1 401 ? 18.883 6.198 -35.688 1.00 89.56 401 MET A C 1
ATOM 3121 O O . MET A 1 401 ? 20.046 5.962 -36.011 1.00 89.56 401 MET A O 1
ATOM 3125 N N . LEU A 1 402 ? 18.398 5.925 -34.473 1.00 90.75 402 LEU A N 1
ATOM 3126 C CA . LEU A 1 402 ? 19.170 5.311 -33.389 1.00 90.75 402 LEU A CA 1
ATOM 3127 C C . LEU A 1 402 ? 19.220 3.780 -33.480 1.00 90.75 402 LEU A C 1
ATOM 3129 O O . LEU A 1 402 ? 20.210 3.166 -33.098 1.00 90.75 402 LEU A O 1
ATOM 3133 N N . VAL A 1 403 ? 18.116 3.163 -33.897 1.00 90.06 403 VAL A N 1
ATOM 3134 C CA . VAL A 1 403 ? 17.925 1.707 -33.895 1.00 90.06 403 VAL A CA 1
ATOM 3135 C C . VAL A 1 403 ? 18.182 1.105 -35.278 1.00 90.06 403 VAL A C 1
ATOM 3137 O O . VAL A 1 403 ? 18.563 -0.063 -35.384 1.00 90.06 403 VAL A O 1
ATOM 3140 N N . GLY A 1 404 ? 18.041 1.911 -36.331 1.00 89.38 404 GLY A N 1
ATOM 3141 C CA . GLY A 1 404 ? 18.372 1.568 -37.705 1.00 89.38 404 GLY A CA 1
ATOM 3142 C C . GLY A 1 404 ? 17.503 0.466 -38.311 1.00 89.38 404 GLY A C 1
ATOM 3143 O O . GLY A 1 404 ? 16.464 0.061 -37.781 1.00 89.38 404 GLY A O 1
ATOM 3144 N N . ASP A 1 405 ? 17.956 -0.021 -39.466 1.00 88.94 405 ASP A N 1
ATOM 3145 C CA . ASP A 1 405 ? 17.306 -1.098 -40.207 1.00 88.94 405 ASP A CA 1
ATOM 3146 C C . ASP A 1 405 ? 17.499 -2.477 -39.546 1.00 88.94 405 ASP A C 1
ATOM 3148 O O . ASP A 1 405 ? 18.205 -2.637 -38.551 1.00 88.94 405 ASP A O 1
ATOM 3152 N N . ALA A 1 406 ? 16.893 -3.518 -40.121 1.00 85.19 406 ALA A N 1
ATOM 3153 C CA . ALA A 1 406 ? 16.977 -4.878 -39.584 1.00 85.19 406 ALA A CA 1
ATOM 3154 C C . ALA A 1 406 ? 18.424 -5.407 -39.452 1.00 85.19 406 ALA A C 1
ATOM 3156 O O . ALA A 1 406 ? 18.724 -6.190 -38.542 1.00 85.19 406 ALA A O 1
ATOM 3157 N N . ALA A 1 407 ? 19.334 -4.983 -40.336 1.00 85.62 407 ALA A N 1
ATOM 3158 C CA . ALA A 1 407 ? 20.738 -5.372 -40.260 1.00 85.62 407 ALA A CA 1
ATOM 3159 C C . ALA A 1 407 ? 21.422 -4.695 -39.064 1.00 85.62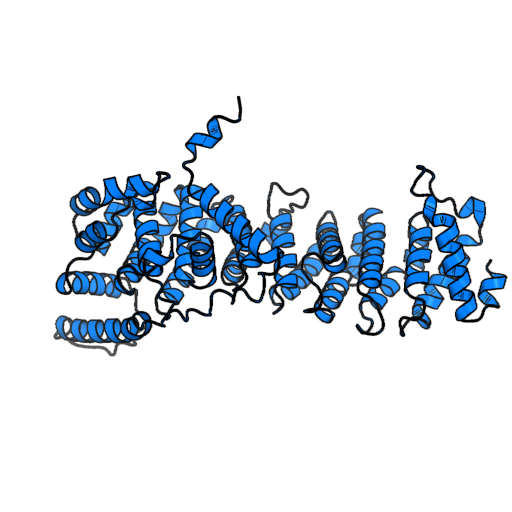 407 ALA A C 1
ATOM 3161 O O . ALA A 1 407 ? 22.132 -5.361 -38.306 1.00 85.62 407 ALA A O 1
ATOM 3162 N N . HIS A 1 408 ? 21.159 -3.406 -38.843 1.00 90.94 408 HIS A N 1
ATOM 3163 C CA . HIS A 1 408 ? 21.666 -2.683 -37.683 1.00 90.94 408 HIS A CA 1
ATOM 3164 C C . HIS A 1 408 ? 21.072 -3.211 -36.371 1.00 90.94 408 HIS A C 1
ATOM 3166 O O . HIS A 1 408 ? 21.821 -3.543 -35.452 1.00 90.94 408 HIS A O 1
ATOM 3172 N N . GLN A 1 409 ? 19.761 -3.445 -36.314 1.00 89.31 409 GLN A N 1
ATOM 3173 C CA . GLN A 1 409 ? 19.089 -4.060 -35.165 1.00 89.31 409 GLN A CA 1
ATOM 3174 C C . GLN A 1 409 ? 19.712 -5.406 -34.787 1.00 89.31 409 GLN A C 1
ATOM 3176 O O . GLN A 1 409 ? 19.914 -5.685 -33.608 1.00 89.31 409 GLN A O 1
ATOM 3181 N N . SER A 1 410 ? 20.101 -6.224 -35.771 1.00 84.44 410 SER A N 1
ATOM 3182 C CA . SER A 1 410 ? 20.801 -7.494 -35.521 1.00 84.44 410 SER A CA 1
ATOM 3183 C C . SER A 1 410 ? 22.147 -7.295 -34.810 1.00 84.44 410 SER A C 1
ATOM 3185 O O . SER A 1 410 ? 22.549 -8.122 -33.988 1.00 84.44 410 SER A O 1
ATOM 3187 N N . THR A 1 411 ? 22.849 -6.187 -35.073 1.00 89.19 411 THR A N 1
ATOM 3188 C CA . THR A 1 411 ? 24.085 -5.846 -34.349 1.00 89.19 411 THR A CA 1
ATOM 3189 C C . THR A 1 411 ? 23.821 -5.430 -32.904 1.00 89.19 411 THR A C 1
ATOM 3191 O O . THR A 1 411 ? 24.555 -5.866 -32.015 1.00 89.19 411 THR A O 1
ATOM 3194 N N . ILE A 1 412 ? 22.739 -4.687 -32.657 1.00 90.75 412 ILE A N 1
ATOM 3195 C CA . ILE A 1 412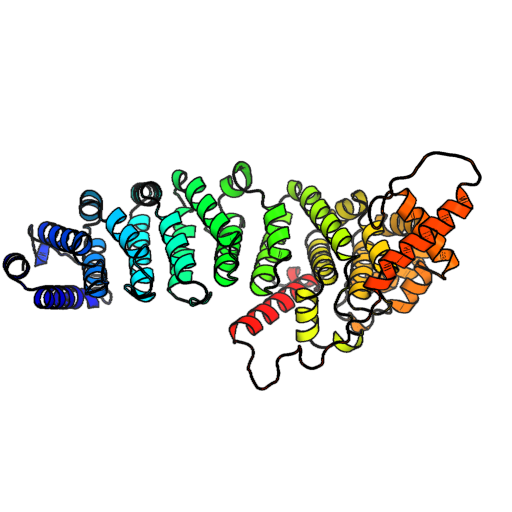 ? 22.305 -4.301 -31.309 1.00 90.75 412 ILE A CA 1
ATOM 3196 C C . ILE A 1 412 ? 21.876 -5.545 -30.521 1.00 90.75 412 ILE A C 1
ATOM 3198 O O . ILE A 1 412 ? 22.307 -5.747 -29.388 1.00 90.75 412 ILE A O 1
ATOM 3202 N N . TRP A 1 413 ? 21.114 -6.449 -31.142 1.00 86.00 413 TRP A N 1
ATOM 3203 C CA . TRP A 1 413 ? 20.738 -7.728 -30.539 1.00 86.00 413 TRP A CA 1
ATOM 3204 C C . TRP A 1 413 ? 21.949 -8.570 -30.139 1.00 86.00 413 TRP A C 1
ATOM 3206 O O . TRP A 1 413 ? 21.979 -9.109 -29.032 1.00 86.00 413 TRP A O 1
ATOM 3216 N N . ARG A 1 414 ? 22.975 -8.640 -30.997 1.00 84.50 414 ARG A N 1
ATOM 3217 C CA . ARG A 1 414 ? 24.242 -9.315 -30.679 1.00 84.50 414 ARG A CA 1
ATOM 3218 C C . ARG A 1 414 ? 24.934 -8.669 -29.473 1.00 84.50 414 ARG A C 1
ATOM 3220 O O . ARG A 1 414 ? 25.429 -9.383 -28.603 1.00 84.50 414 ARG A O 1
ATOM 3227 N N . HIS A 1 415 ? 24.957 -7.336 -29.400 1.00 88.25 415 HIS A N 1
ATOM 3228 C CA . HIS A 1 415 ? 25.515 -6.614 -28.256 1.00 88.25 415 HIS A CA 1
ATOM 3229 C C . HIS A 1 415 ? 24.779 -6.964 -26.954 1.00 88.25 415 HIS A C 1
ATOM 3231 O O . HIS A 1 415 ? 25.411 -7.402 -25.992 1.00 88.25 415 HIS A O 1
ATOM 3237 N N . LEU A 1 416 ? 23.447 -6.851 -26.941 1.00 85.56 416 LEU A N 1
ATOM 3238 C CA . LEU A 1 416 ? 22.616 -7.166 -25.774 1.00 85.56 416 LEU A CA 1
ATOM 3239 C C . LEU A 1 416 ? 22.803 -8.625 -25.327 1.00 85.56 416 LEU A C 1
ATOM 3241 O O . LEU A 1 416 ? 23.008 -8.898 -24.141 1.00 85.56 416 LEU A O 1
ATOM 3245 N N . TYR A 1 417 ? 22.832 -9.560 -26.278 1.00 80.94 417 TYR A N 1
ATOM 3246 C CA . TYR A 1 417 ? 23.104 -10.970 -26.005 1.00 80.94 417 TYR A CA 1
ATOM 3247 C C . TYR A 1 417 ? 24.452 -11.176 -25.293 1.00 80.94 417 TYR A C 1
ATOM 3249 O O . TYR A 1 417 ? 24.520 -11.862 -24.269 1.00 80.94 417 TYR A O 1
ATOM 3257 N N . ASN A 1 418 ? 25.515 -10.525 -25.775 1.00 81.69 418 ASN A N 1
ATOM 3258 C CA . ASN A 1 418 ? 26.846 -10.594 -25.164 1.00 81.69 418 ASN A CA 1
ATOM 3259 C C . ASN A 1 418 ? 26.879 -10.010 -23.744 1.00 81.69 418 ASN A C 1
ATOM 3261 O O . ASN A 1 418 ? 27.600 -10.518 -22.884 1.00 81.69 418 ASN A O 1
ATOM 3265 N N . GLN A 1 419 ? 26.048 -9.004 -23.468 1.00 78.88 419 GLN A N 1
ATOM 3266 C CA . GLN A 1 419 ? 25.846 -8.442 -22.129 1.00 78.88 419 GLN A CA 1
ATOM 3267 C C . GLN A 1 419 ? 24.989 -9.337 -21.214 1.00 78.88 419 GLN A C 1
ATOM 3269 O O . GLN A 1 419 ? 24.584 -8.925 -20.128 1.00 78.88 419 GLN A O 1
ATOM 3274 N N . LYS A 1 420 ? 24.719 -10.588 -21.618 1.00 71.62 420 LYS A N 1
ATOM 3275 C CA . LYS A 1 420 ? 23.865 -11.539 -20.891 1.00 71.62 420 LYS A CA 1
ATOM 3276 C C . LYS A 1 420 ? 22.463 -10.987 -20.644 1.00 71.62 420 LYS A C 1
ATOM 3278 O O . LYS A 1 420 ? 21.823 -11.342 -19.650 1.00 71.62 420 LYS A O 1
ATOM 3283 N N . TRP A 1 421 ? 21.961 -10.183 -21.575 1.00 66.62 421 TRP A N 1
ATOM 3284 C CA . TRP A 1 421 ? 20.535 -9.956 -21.733 1.00 66.62 421 TRP A CA 1
ATOM 3285 C C . TRP A 1 421 ? 19.980 -11.038 -22.670 1.00 66.62 421 TRP A C 1
ATOM 3287 O O . TRP A 1 421 ? 20.145 -10.908 -23.881 1.00 66.62 421 TRP A O 1
ATOM 3297 N N . PRO A 1 422 ? 19.335 -12.117 -22.169 1.00 57.78 422 PRO A N 1
ATOM 3298 C CA . PRO A 1 422 ? 18.535 -12.935 -23.059 1.00 57.78 422 PRO A CA 1
ATOM 3299 C C . PRO A 1 422 ? 17.109 -13.107 -22.555 1.00 57.78 422 PRO A C 1
ATOM 3301 O O . PRO A 1 422 ? 16.802 -13.237 -21.365 1.00 57.78 422 PRO A O 1
ATOM 3304 N N . LEU A 1 423 ? 16.239 -13.200 -23.538 1.00 56.88 423 LEU A N 1
ATOM 3305 C CA . LEU A 1 423 ? 14.932 -13.797 -23.428 1.00 56.88 423 LEU A CA 1
ATOM 3306 C C . LEU A 1 423 ? 15.069 -15.266 -23.023 1.00 56.88 423 LEU A C 1
ATOM 3308 O O . LEU A 1 423 ? 15.258 -16.131 -23.866 1.00 56.88 423 LEU A O 1
ATOM 3312 N N . ARG A 1 424 ? 14.997 -15.510 -21.706 1.00 49.12 424 ARG A N 1
ATOM 3313 C CA . ARG A 1 424 ? 15.336 -16.758 -20.990 1.00 49.12 424 ARG A CA 1
ATOM 3314 C C . ARG A 1 424 ? 16.788 -17.243 -21.211 1.00 49.12 424 ARG A C 1
ATOM 3316 O O . ARG A 1 424 ? 17.317 -17.193 -22.314 1.00 49.12 424 ARG A O 1
ATOM 3323 N N . PRO A 1 425 ? 17.468 -17.751 -20.166 1.00 41.25 425 PRO A N 1
ATOM 3324 C CA . PRO A 1 425 ? 18.819 -18.288 -20.309 1.00 41.25 425 PRO A CA 1
ATOM 3325 C C . PRO A 1 425 ? 18.823 -19.530 -21.212 1.00 41.25 425 PRO A C 1
ATOM 3327 O O . PRO A 1 425 ? 18.129 -20.511 -20.944 1.00 41.25 425 PRO A O 1
ATOM 3330 N N . VAL A 1 426 ? 19.631 -19.489 -22.269 1.00 42.19 426 VAL A N 1
ATOM 3331 C CA . VAL A 1 426 ? 19.875 -20.613 -23.178 1.00 42.19 426 VAL A CA 1
ATOM 3332 C C . VAL A 1 426 ? 20.997 -21.457 -22.591 1.00 42.19 426 VAL A C 1
ATOM 3334 O O . VAL A 1 426 ? 22.096 -20.961 -22.342 1.00 42.19 426 VAL A O 1
ATOM 3337 N N . VAL A 1 427 ? 20.734 -22.741 -22.359 1.00 38.47 427 VAL A N 1
ATOM 3338 C CA . VAL A 1 427 ? 21.789 -23.703 -22.027 1.00 38.47 427 VAL A CA 1
ATOM 3339 C C . VAL A 1 427 ? 22.562 -23.988 -23.313 1.00 38.47 427 VAL A C 1
ATOM 3341 O O . VAL A 1 427 ? 22.067 -24.697 -24.185 1.00 38.47 427 VAL A O 1
ATOM 3344 N N . MET A 1 428 ? 23.755 -23.409 -23.444 1.00 39.00 428 MET A N 1
ATOM 3345 C CA . MET A 1 428 ? 24.652 -23.675 -24.570 1.00 39.00 428 MET A CA 1
ATOM 3346 C C . MET A 1 428 ? 25.400 -24.997 -24.354 1.00 39.00 428 MET A C 1
ATOM 3348 O O . MET A 1 428 ? 26.002 -25.208 -23.301 1.00 39.00 428 MET A O 1
ATOM 3352 N N . LEU A 1 429 ? 25.361 -25.882 -25.354 1.00 37.44 429 LEU A N 1
ATOM 3353 C CA . LEU A 1 429 ? 26.258 -27.036 -25.457 1.00 37.44 429 LEU A CA 1
ATOM 3354 C C . LEU A 1 429 ? 27.557 -26.580 -26.138 1.00 37.44 429 LEU A C 1
ATOM 3356 O O . LEU A 1 429 ? 27.526 -25.832 -27.111 1.00 37.44 429 LEU A O 1
ATOM 3360 N N . GLU A 1 430 ? 28.698 -26.990 -25.589 1.00 39.78 430 GLU A N 1
ATOM 3361 C CA . GLU A 1 430 ? 30.025 -26.585 -26.060 1.00 39.78 430 GLU A CA 1
ATOM 3362 C C . GLU A 1 430 ? 30.350 -27.127 -27.472 1.00 39.78 430 GLU A C 1
ATOM 3364 O O . GLU A 1 430 ? 30.272 -28.341 -27.670 1.00 39.78 430 GLU A O 1
ATOM 3369 N N . ARG A 1 431 ? 30.808 -26.234 -28.375 1.00 44.09 431 ARG A N 1
ATOM 3370 C CA . ARG A 1 431 ? 32.022 -26.287 -29.239 1.00 44.09 431 ARG A CA 1
ATOM 3371 C C . ARG A 1 431 ? 31.895 -25.934 -30.739 1.00 44.09 431 ARG A C 1
ATOM 3373 O O . ARG A 1 431 ? 30.988 -26.371 -31.432 1.00 44.09 431 ARG A O 1
ATOM 3380 N N . ASP A 1 432 ? 32.989 -25.280 -31.157 1.00 38.38 432 ASP A N 1
ATOM 3381 C CA . ASP A 1 432 ? 33.666 -25.074 -32.450 1.00 38.38 432 ASP A CA 1
ATOM 3382 C C . ASP A 1 432 ? 33.289 -23.936 -33.435 1.00 38.38 432 ASP A C 1
ATOM 3384 O O . ASP A 1 432 ? 32.138 -23.603 -33.688 1.00 38.38 432 ASP A O 1
ATOM 3388 N N . ASP A 1 433 ? 34.360 -23.328 -33.973 1.00 42.91 433 ASP A N 1
ATOM 3389 C CA . ASP A 1 433 ? 34.541 -22.003 -34.603 1.00 42.91 433 ASP A CA 1
ATOM 3390 C C . ASP A 1 433 ? 33.752 -21.694 -35.907 1.00 42.91 433 ASP A C 1
ATOM 3392 O O . ASP A 1 433 ? 33.995 -20.668 -36.540 1.00 42.91 433 ASP A O 1
ATOM 3396 N N . GLU A 1 434 ? 32.732 -22.486 -36.263 1.00 46.09 434 GLU A N 1
ATOM 3397 C CA . GLU A 1 434 ? 31.599 -22.056 -37.128 1.00 46.09 434 GLU A CA 1
ATOM 3398 C C . GLU A 1 434 ? 30.569 -21.219 -36.326 1.00 46.09 434 GLU A C 1
ATOM 3400 O O . GLU A 1 434 ? 29.408 -21.047 -36.701 1.00 46.09 434 GLU A O 1
ATOM 3405 N N . TYR A 1 435 ? 31.027 -20.699 -35.184 1.00 51.44 435 TYR A N 1
ATOM 3406 C CA . TYR A 1 435 ? 30.247 -20.142 -34.092 1.00 51.44 435 TYR A CA 1
ATOM 3407 C C . TYR A 1 435 ? 29.466 -18.883 -34.469 1.00 51.44 435 TYR A C 1
ATOM 3409 O O . TYR A 1 435 ? 28.363 -18.727 -33.966 1.00 51.44 435 TYR A O 1
ATOM 3417 N N . ASP A 1 436 ? 29.980 -17.976 -35.304 1.00 58.91 436 ASP A N 1
ATOM 3418 C CA . ASP A 1 436 ? 29.383 -16.632 -35.406 1.00 58.91 436 ASP A CA 1
ATOM 3419 C C . ASP A 1 436 ? 28.060 -16.630 -36.194 1.00 58.91 436 ASP A C 1
ATOM 3421 O O . ASP A 1 436 ? 27.041 -16.197 -35.661 1.00 58.91 436 ASP A O 1
ATOM 3425 N N . ASP A 1 437 ? 28.017 -17.215 -37.399 1.00 60.00 437 ASP A N 1
ATOM 3426 C CA . ASP A 1 437 ? 26.790 -17.255 -38.218 1.00 60.00 437 ASP A CA 1
ATOM 3427 C C . ASP A 1 437 ? 25.708 -18.159 -37.606 1.00 60.00 437 ASP A C 1
ATOM 3429 O O . ASP A 1 437 ? 24.547 -17.762 -37.520 1.00 60.00 437 ASP A O 1
ATOM 3433 N N . HIS A 1 438 ? 26.070 -19.338 -37.086 1.00 65.38 438 HIS A N 1
ATOM 3434 C CA . HIS A 1 438 ? 25.092 -20.224 -36.447 1.00 65.38 438 HIS A CA 1
ATOM 3435 C C . HIS A 1 438 ? 24.558 -19.652 -35.123 1.00 65.38 438 HIS A C 1
ATOM 3437 O O . HIS A 1 438 ? 23.370 -19.791 -34.813 1.00 65.38 438 HIS A O 1
ATOM 3443 N N . THR A 1 439 ? 25.404 -18.965 -34.344 1.00 66.56 439 THR A N 1
ATOM 3444 C CA . THR A 1 439 ? 24.956 -18.253 -33.135 1.00 66.56 439 THR A CA 1
ATOM 3445 C C . THR A 1 439 ? 24.054 -17.088 -33.503 1.00 66.56 439 THR A C 1
ATOM 3447 O O . THR A 1 439 ? 23.084 -16.845 -32.794 1.00 66.56 439 THR A O 1
ATOM 3450 N N . LEU A 1 440 ? 24.314 -16.401 -34.617 1.00 68.31 440 LEU A N 1
ATOM 3451 C CA . LEU A 1 440 ? 23.470 -15.310 -35.095 1.00 68.31 440 LEU A CA 1
ATOM 3452 C C . LEU A 1 440 ? 22.116 -15.778 -35.603 1.00 68.31 440 LEU A C 1
ATOM 3454 O O . LEU A 1 440 ? 21.110 -15.167 -35.256 1.00 68.31 440 LEU A O 1
ATOM 3458 N N . GLU A 1 441 ? 22.065 -16.874 -36.355 1.00 71.31 441 GLU A N 1
ATOM 3459 C CA . GLU A 1 441 ? 20.805 -17.497 -36.764 1.00 71.31 441 GLU A CA 1
ATOM 3460 C C . GLU A 1 441 ? 20.010 -17.994 -35.551 1.00 71.31 441 GLU A C 1
ATOM 3462 O O . GLU A 1 441 ? 18.803 -17.765 -35.452 1.00 71.31 441 GLU A O 1
ATOM 3467 N N . THR A 1 442 ? 20.688 -18.619 -34.585 1.00 71.25 442 THR A N 1
ATOM 3468 C CA . THR A 1 442 ? 20.067 -19.086 -33.337 1.00 71.25 442 THR A CA 1
ATOM 3469 C C . THR A 1 442 ? 19.558 -17.916 -32.495 1.00 71.25 442 THR A C 1
ATOM 3471 O O . THR A 1 442 ? 18.450 -17.976 -31.961 1.00 71.25 442 THR A O 1
ATOM 3474 N N . LEU A 1 443 ? 20.333 -16.832 -32.404 1.00 72.88 443 LEU A N 1
ATOM 3475 C CA . LEU A 1 443 ? 19.951 -15.600 -31.721 1.00 72.88 443 LEU A CA 1
ATOM 3476 C C . LEU A 1 443 ? 18.745 -14.957 -32.405 1.00 72.88 443 LEU A C 1
ATOM 3478 O O . LEU A 1 443 ? 17.769 -14.647 -31.731 1.00 72.88 443 LEU A O 1
ATOM 3482 N N . ALA A 1 444 ? 18.773 -14.809 -33.730 1.00 73.31 444 ALA A N 1
ATOM 3483 C CA . ALA A 1 444 ? 17.664 -14.261 -34.504 1.00 73.31 444 ALA A CA 1
ATOM 3484 C C . ALA A 1 444 ? 16.383 -15.088 -34.310 1.00 73.31 444 ALA A C 1
ATOM 3486 O O . ALA A 1 444 ? 15.319 -14.522 -34.067 1.00 73.31 444 ALA A O 1
ATOM 3487 N N . ALA A 1 445 ? 16.485 -16.421 -34.319 1.00 74.50 445 ALA A N 1
ATOM 3488 C CA . ALA A 1 445 ? 15.354 -17.308 -34.061 1.00 74.50 445 ALA A CA 1
ATOM 3489 C C . ALA A 1 445 ? 14.798 -17.168 -32.632 1.00 74.50 445 ALA A C 1
ATOM 3491 O O . ALA A 1 445 ? 13.586 -17.217 -32.441 1.00 74.50 445 ALA A O 1
ATOM 3492 N N . GLN A 1 446 ? 15.654 -16.980 -31.623 1.00 72.31 446 GLN A N 1
ATOM 3493 C CA . GLN A 1 446 ? 15.233 -16.772 -30.230 1.00 72.31 446 GLN A CA 1
ATOM 3494 C C . GLN A 1 446 ? 14.601 -15.402 -29.996 1.00 72.31 446 GLN A C 1
ATOM 3496 O O . GLN A 1 446 ? 13.591 -15.296 -29.294 1.00 72.31 446 GLN A O 1
ATOM 3501 N N . VAL A 1 447 ? 15.202 -14.365 -30.580 1.00 74.56 447 VAL A N 1
ATOM 3502 C CA . VAL A 1 447 ? 14.681 -12.999 -30.594 1.00 74.56 447 VAL A CA 1
ATOM 3503 C C . VAL A 1 447 ? 13.289 -13.016 -31.211 1.00 74.56 447 VAL A C 1
ATOM 3505 O O . VAL A 1 447 ? 12.338 -12.610 -30.548 1.00 74.56 447 VAL A O 1
ATOM 3508 N N . GLU A 1 448 ? 13.136 -13.599 -32.402 1.00 78.00 448 GLU A N 1
ATOM 3509 C CA . GLU A 1 448 ? 11.836 -13.708 -33.062 1.00 78.00 448 GLU A CA 1
ATOM 3510 C C . GLU A 1 448 ? 10.851 -14.521 -32.216 1.00 78.00 448 GLU A C 1
ATOM 3512 O O . GLU A 1 448 ? 9.800 -14.006 -31.856 1.00 78.00 448 GLU A O 1
ATOM 3517 N N . ALA A 1 449 ? 11.216 -15.728 -31.769 1.00 74.56 449 ALA A N 1
ATOM 3518 C CA . ALA A 1 449 ? 10.339 -16.580 -30.960 1.00 74.56 449 ALA A CA 1
ATOM 3519 C C . ALA A 1 449 ? 9.824 -15.902 -29.683 1.00 74.56 449 ALA A C 1
ATOM 3521 O O . ALA A 1 449 ? 8.745 -16.245 -29.193 1.00 74.56 449 ALA A O 1
ATOM 3522 N N . THR A 1 450 ? 10.581 -14.954 -29.134 1.00 71.75 450 THR A N 1
ATOM 3523 C CA . THR A 1 450 ? 10.161 -14.251 -27.929 1.00 71.75 450 THR A CA 1
ATOM 3524 C C . THR A 1 450 ? 9.451 -12.933 -28.202 1.00 71.75 450 THR A C 1
ATOM 3526 O O . THR A 1 450 ? 8.607 -12.525 -27.409 1.00 71.75 450 THR A O 1
ATOM 3529 N N . ILE A 1 451 ? 9.761 -12.265 -29.310 1.00 73.25 451 ILE A N 1
ATOM 3530 C CA . ILE A 1 451 ? 9.127 -11.003 -29.684 1.00 73.25 451 ILE A CA 1
ATOM 3531 C C . ILE A 1 451 ? 7.798 -11.251 -30.397 1.00 73.25 451 ILE A C 1
ATOM 3533 O O . ILE A 1 451 ? 6.870 -10.474 -30.196 1.00 73.25 451 ILE A O 1
ATOM 3537 N N . THR A 1 452 ? 7.644 -12.336 -31.166 1.00 75.12 452 THR A N 1
ATOM 3538 C CA . THR A 1 452 ? 6.389 -12.635 -31.874 1.00 75.12 452 THR A CA 1
ATOM 3539 C C . THR A 1 452 ? 5.174 -12.614 -30.930 1.00 75.12 452 THR A C 1
ATOM 3541 O O . THR A 1 452 ? 4.201 -11.945 -31.268 1.00 75.12 452 THR A O 1
ATOM 3544 N N . PRO A 1 453 ? 5.186 -13.249 -29.735 1.00 71.06 453 PRO A N 1
ATOM 3545 C CA . PRO A 1 453 ? 4.065 -13.168 -28.793 1.00 71.06 453 PRO A CA 1
ATOM 3546 C C . PRO A 1 453 ? 3.864 -11.775 -28.181 1.00 71.06 453 PRO A C 1
ATOM 3548 O O . PRO A 1 453 ? 2.746 -11.433 -27.817 1.00 71.06 453 PRO A O 1
ATOM 3551 N N . VAL A 1 454 ? 4.929 -10.977 -28.054 1.00 68.06 454 VAL A N 1
ATOM 3552 C CA . VAL A 1 454 ? 4.870 -9.597 -27.533 1.00 68.06 454 VAL A CA 1
ATOM 3553 C C . VAL A 1 454 ? 4.270 -8.645 -28.570 1.00 68.06 454 VAL A C 1
ATOM 3555 O O . VAL A 1 454 ? 3.531 -7.736 -28.207 1.00 68.06 454 VAL A O 1
ATOM 3558 N N . ARG A 1 455 ? 4.554 -8.877 -29.858 1.00 67.12 455 ARG A N 1
ATOM 3559 C CA . ARG A 1 455 ? 4.006 -8.134 -31.002 1.00 67.12 455 ARG A CA 1
ATOM 3560 C C . ARG A 1 455 ? 2.589 -8.553 -31.389 1.00 67.12 455 ARG A C 1
ATOM 3562 O O . ARG A 1 455 ? 1.990 -7.893 -32.230 1.00 67.12 455 ARG A O 1
ATOM 3569 N N . GLN A 1 456 ? 2.056 -9.647 -30.840 1.00 62.31 456 GLN A N 1
ATOM 3570 C CA . GLN A 1 456 ? 0.672 -10.033 -31.106 1.00 62.31 456 GLN A CA 1
ATOM 3571 C C . GLN A 1 456 ? -0.269 -8.972 -30.534 1.00 62.31 456 GLN A C 1
ATOM 3573 O O . GLN A 1 456 ? -0.387 -8.821 -29.320 1.00 62.31 456 GLN A O 1
ATOM 3578 N N . ASP A 1 457 ? -0.938 -8.250 -31.432 1.00 52.12 457 ASP A N 1
ATOM 3579 C CA . ASP A 1 457 ? -1.945 -7.255 -31.091 1.00 52.12 457 ASP A CA 1
ATOM 3580 C C . ASP A 1 457 ? -3.138 -7.936 -30.419 1.00 52.12 457 ASP A C 1
ATOM 3582 O O . ASP A 1 457 ? -4.005 -8.526 -31.069 1.00 52.12 457 ASP A O 1
ATOM 3586 N N . PHE A 1 458 ? -3.209 -7.836 -29.094 1.00 55.38 458 PHE A N 1
ATOM 3587 C CA . PHE A 1 458 ? -4.490 -7.965 -28.421 1.00 55.38 458 PHE A CA 1
ATOM 3588 C C . PHE A 1 458 ? -5.291 -6.726 -28.792 1.00 55.38 458 PHE A C 1
ATOM 3590 O O . PHE A 1 458 ? -5.016 -5.639 -28.284 1.00 55.38 458 PHE A O 1
ATOM 3597 N N . ALA A 1 459 ? -6.235 -6.891 -29.722 1.00 48.91 459 ALA A N 1
ATOM 3598 C CA . ALA A 1 459 ? -7.154 -5.830 -30.095 1.00 48.91 459 ALA A CA 1
ATOM 3599 C C . ALA A 1 459 ? -7.758 -5.228 -28.823 1.00 48.91 459 ALA A C 1
ATOM 3601 O O . ALA A 1 459 ? -8.231 -5.956 -27.945 1.00 48.91 459 ALA A O 1
ATOM 3602 N N . PHE A 1 460 ? -7.712 -3.902 -28.725 1.00 49.59 460 PHE A N 1
ATOM 3603 C CA . PHE A 1 460 ? -8.468 -3.180 -27.722 1.00 49.59 460 PHE A CA 1
ATOM 3604 C C . PHE A 1 460 ? -9.944 -3.544 -27.909 1.00 49.59 460 PHE A C 1
ATOM 3606 O O . PHE A 1 460 ? -10.552 -3.200 -28.921 1.00 49.59 460 PHE A O 1
ATOM 3613 N N . GLU A 1 461 ? -10.510 -4.320 -26.984 1.00 47.66 461 GLU A N 1
ATOM 3614 C CA . GLU A 1 461 ? -11.951 -4.523 -26.969 1.00 47.66 461 GLU A CA 1
ATOM 3615 C C . GLU A 1 461 ? -12.574 -3.185 -26.565 1.00 47.66 461 GLU A C 1
ATOM 3617 O O . GLU A 1 461 ? -12.436 -2.766 -25.415 1.00 47.66 461 GLU A O 1
ATOM 3622 N N . ASP A 1 462 ? -13.272 -2.532 -27.500 1.00 41.81 462 ASP A N 1
ATOM 3623 C CA . ASP A 1 462 ? -14.000 -1.258 -27.328 1.00 41.81 462 ASP A CA 1
ATOM 3624 C C . ASP A 1 462 ? -14.974 -1.233 -26.120 1.00 41.81 462 ASP A C 1
ATOM 3626 O O . ASP A 1 462 ? -15.562 -0.199 -25.821 1.00 41.81 462 ASP A O 1
ATOM 3630 N N . GLY A 1 463 ? -15.151 -2.350 -25.401 1.00 40.25 463 GLY A N 1
ATOM 3631 C CA . GLY A 1 463 ? -15.949 -2.476 -24.176 1.00 40.25 463 GLY A CA 1
ATOM 3632 C C . GLY A 1 463 ? -15.160 -2.557 -22.857 1.00 40.25 463 GLY A C 1
ATOM 3633 O O . GLY A 1 463 ? -15.768 -2.834 -21.823 1.00 40.25 463 GLY A O 1
ATOM 3634 N N . LEU A 1 464 ? -13.829 -2.378 -22.858 1.00 42.00 464 LEU A N 1
ATOM 3635 C CA . LEU A 1 464 ? -13.001 -2.373 -21.633 1.00 42.00 464 LEU A CA 1
ATOM 3636 C C . LEU A 1 464 ? -12.944 -1.011 -20.926 1.00 42.00 464 LEU A C 1
ATOM 3638 O O . LEU A 1 464 ? -12.662 -0.960 -19.725 1.00 42.00 464 LEU A O 1
ATOM 3642 N N . LEU A 1 465 ? -13.233 0.079 -21.640 1.00 45.81 465 LEU A N 1
ATOM 3643 C CA . LEU A 1 465 ? -13.700 1.305 -21.000 1.00 45.81 465 LEU A CA 1
ATOM 3644 C C . LEU A 1 465 ? -15.139 1.025 -20.585 1.00 45.81 465 LEU A C 1
ATOM 3646 O O . LEU A 1 465 ? -15.941 0.610 -21.418 1.00 45.81 465 LEU A O 1
ATOM 3650 N N . ALA A 1 466 ? -15.422 1.144 -19.287 1.00 37.41 466 ALA A N 1
ATOM 3651 C CA . ALA A 1 466 ? -16.718 0.794 -18.726 1.00 37.41 466 ALA A CA 1
ATOM 3652 C C . ALA A 1 466 ? -17.849 1.359 -19.597 1.00 37.41 466 ALA A C 1
ATOM 3654 O O . ALA A 1 466 ? -17.889 2.561 -19.851 1.00 37.41 466 ALA A O 1
ATOM 3655 N N . ASP A 1 467 ? -18.742 0.474 -20.045 1.00 34.84 467 ASP A N 1
ATOM 3656 C CA . ASP A 1 467 ? -20.008 0.836 -20.671 1.00 34.84 467 ASP A CA 1
ATOM 3657 C C . ASP A 1 467 ? -20.642 1.975 -19.848 1.00 34.84 467 ASP A C 1
ATOM 3659 O O . ASP A 1 467 ? -20.745 1.862 -18.619 1.00 34.84 467 ASP A O 1
ATOM 3663 N N . GLU A 1 468 ? -21.046 3.076 -20.498 1.00 40.41 468 GLU A N 1
ATOM 3664 C CA . GLU A 1 468 ? -21.614 4.288 -19.864 1.00 40.41 468 GLU A CA 1
ATOM 3665 C C . GLU A 1 468 ? -22.833 3.990 -18.956 1.00 40.41 468 GLU A C 1
ATOM 3667 O O . GLU A 1 468 ? -23.359 4.862 -18.263 1.00 40.41 468 GLU A O 1
ATOM 3672 N N . THR A 1 469 ? -23.293 2.740 -18.935 1.00 36.66 469 THR A N 1
ATOM 3673 C CA . THR A 1 469 ? -24.367 2.214 -18.100 1.00 36.66 469 THR A CA 1
ATOM 3674 C C . THR A 1 469 ? -23.979 2.012 -16.629 1.00 36.66 469 THR A C 1
ATOM 3676 O O . THR A 1 469 ? -24.876 1.885 -15.792 1.00 36.66 469 THR A O 1
ATOM 3679 N N . SER A 1 470 ? -22.685 2.041 -16.274 1.00 35.38 470 SER A N 1
ATOM 3680 C CA . SER A 1 470 ? -22.212 1.990 -14.881 1.00 35.38 470 SER A CA 1
ATOM 3681 C C . SER A 1 470 ? -21.244 3.143 -14.592 1.00 35.38 470 SER A C 1
ATOM 3683 O O . SER A 1 470 ? -20.101 3.083 -15.043 1.00 35.38 470 SER A O 1
ATOM 3685 N N . PRO A 1 471 ? -21.627 4.187 -13.830 1.00 34.12 471 PRO A N 1
ATOM 3686 C CA . PRO A 1 471 ? -20.684 5.245 -13.487 1.00 34.12 471 PRO A CA 1
ATOM 3687 C C . PRO A 1 471 ? -19.480 4.632 -12.750 1.00 34.12 471 PRO A C 1
ATOM 3689 O O . PRO A 1 471 ? -19.695 3.796 -11.861 1.00 34.12 471 PRO A O 1
ATOM 3692 N N . PRO A 1 472 ? -18.228 5.021 -13.075 1.00 42.75 472 PRO A N 1
ATOM 3693 C CA . PRO A 1 472 ? -17.076 4.606 -12.288 1.00 42.75 472 PRO A CA 1
ATOM 3694 C C . PRO A 1 472 ? -17.373 4.942 -10.830 1.00 42.75 472 PRO A C 1
ATOM 3696 O O . PRO A 1 472 ? -17.834 6.046 -10.523 1.00 42.75 472 PRO A O 1
ATOM 3699 N N . GLN A 1 473 ? -17.183 3.975 -9.926 1.00 47.47 473 GLN A N 1
ATOM 3700 C CA . GLN A 1 473 ? -17.390 4.222 -8.502 1.00 47.47 473 GLN A CA 1
ATOM 3701 C C . GLN A 1 473 ? -16.597 5.480 -8.143 1.00 47.47 473 GLN A C 1
ATOM 3703 O O . GLN A 1 473 ? -15.390 5.524 -8.364 1.00 47.47 473 GLN A O 1
ATOM 3708 N N . HIS A 1 474 ? -17.279 6.505 -7.627 1.00 51.72 474 HIS A N 1
ATOM 3709 C CA . HIS A 1 474 ? -16.769 7.867 -7.409 1.00 51.72 474 HIS A CA 1
ATOM 3710 C C . HIS A 1 474 ? -15.351 7.937 -6.794 1.00 51.72 474 HIS A C 1
ATOM 3712 O O . HIS A 1 474 ? -14.624 8.906 -7.012 1.00 51.72 474 HIS A O 1
ATOM 3718 N N . GLY A 1 475 ? -14.951 6.907 -6.037 1.00 54.41 475 GLY A N 1
ATOM 3719 C CA . GLY A 1 475 ? -13.624 6.767 -5.446 1.00 54.41 475 GLY A CA 1
ATOM 3720 C C . GLY A 1 475 ? -12.486 6.483 -6.433 1.00 54.41 475 GLY A C 1
ATOM 3721 O O . GLY A 1 475 ? -11.388 6.968 -6.198 1.00 54.41 475 GLY A O 1
ATOM 3722 N N . ASP A 1 476 ? -12.687 5.746 -7.528 1.00 64.38 476 ASP A N 1
ATOM 3723 C CA . ASP A 1 476 ? -11.593 5.432 -8.467 1.00 64.38 476 ASP A CA 1
ATOM 3724 C C . ASP A 1 476 ? -11.203 6.653 -9.308 1.00 64.38 476 ASP A C 1
ATOM 3726 O O . ASP A 1 476 ? -10.015 6.907 -9.492 1.00 64.38 476 ASP A O 1
ATOM 3730 N N . HIS A 1 477 ? -12.177 7.481 -9.703 1.00 71.06 477 HIS A N 1
ATOM 3731 C CA . HIS A 1 477 ? -11.927 8.730 -10.433 1.00 71.06 477 HIS A CA 1
ATOM 3732 C C . HIS A 1 477 ? -11.032 9.704 -9.643 1.00 71.06 477 HIS A C 1
ATOM 3734 O O . HIS A 1 477 ? -10.117 10.303 -10.204 1.00 71.06 477 HIS A O 1
ATOM 3740 N N . TYR A 1 478 ? -11.216 9.805 -8.320 1.00 76.19 478 TYR A N 1
ATOM 3741 C CA . TYR A 1 478 ? -10.338 10.609 -7.461 1.00 76.19 478 TYR A CA 1
ATOM 3742 C C . TYR A 1 478 ? -8.882 10.123 -7.495 1.00 76.19 478 TYR A C 1
ATOM 3744 O O . TYR A 1 478 ? -7.961 10.935 -7.588 1.00 76.19 478 TYR A O 1
ATOM 3752 N N . TYR A 1 479 ? -8.649 8.807 -7.444 1.00 73.62 479 TYR A N 1
ATOM 3753 C CA . TYR A 1 479 ? -7.286 8.267 -7.461 1.00 73.62 479 TYR A CA 1
ATOM 3754 C C . TYR A 1 479 ? -6.657 8.281 -8.848 1.00 73.62 479 TYR A C 1
ATOM 3756 O O . TYR A 1 479 ? -5.458 8.516 -8.945 1.00 73.62 479 TYR A O 1
ATOM 3764 N N . ILE A 1 480 ? -7.453 8.140 -9.906 1.00 75.25 480 ILE A N 1
ATOM 3765 C CA . ILE A 1 480 ? -7.031 8.427 -11.280 1.00 75.25 480 ILE A CA 1
ATOM 3766 C C . ILE A 1 480 ? -6.544 9.878 -11.368 1.00 75.25 480 ILE A C 1
ATOM 3768 O O . ILE A 1 480 ? -5.423 10.129 -11.801 1.00 75.25 480 ILE A O 1
ATOM 3772 N N . GLN A 1 481 ? -7.315 10.838 -10.845 1.00 76.62 481 GLN A N 1
ATOM 3773 C CA . GLN A 1 481 ? -6.903 12.241 -10.817 1.00 76.62 481 GLN A CA 1
ATOM 3774 C C . GLN A 1 481 ? -5.645 12.462 -9.965 1.00 76.62 481 GLN A C 1
ATOM 3776 O O . GLN A 1 481 ? -4.784 13.255 -10.344 1.00 76.62 481 GLN A O 1
ATOM 3781 N N . LYS A 1 482 ? -5.501 11.778 -8.824 1.00 79.88 482 LYS A N 1
ATOM 3782 C CA . LYS A 1 482 ? -4.297 11.853 -7.979 1.00 79.88 482 LYS A CA 1
ATOM 3783 C C . LYS A 1 482 ? -3.070 11.266 -8.655 1.00 79.88 482 LYS A C 1
ATOM 3785 O O . LYS A 1 482 ? -2.011 11.876 -8.561 1.00 79.88 482 LYS A O 1
ATOM 3790 N N . LEU A 1 483 ? -3.209 10.137 -9.338 1.00 76.94 483 LEU A N 1
ATOM 3791 C CA . LEU A 1 483 ? -2.147 9.498 -10.104 1.00 76.94 483 LEU A CA 1
ATOM 3792 C C . LEU A 1 483 ? -1.727 10.386 -11.283 1.00 76.94 483 LEU A C 1
ATOM 3794 O O . LEU A 1 483 ? -0.547 10.678 -11.451 1.00 76.94 483 LEU A O 1
ATOM 3798 N N . HIS A 1 484 ? -2.693 10.937 -12.015 1.00 75.12 484 HIS A N 1
ATOM 3799 C CA . HIS A 1 484 ? -2.422 11.920 -13.057 1.00 75.12 484 HIS A CA 1
ATOM 3800 C C . HIS A 1 484 ? -1.753 13.180 -12.482 1.00 75.12 484 HIS A C 1
ATOM 3802 O O . HIS A 1 484 ? -0.750 13.648 -13.007 1.00 75.12 484 HIS A O 1
ATOM 3808 N N . THR A 1 485 ? -2.230 13.701 -11.346 1.00 76.38 485 THR A N 1
ATOM 3809 C CA . THR A 1 485 ? -1.612 14.848 -10.651 1.00 76.38 485 THR A CA 1
ATOM 3810 C C . THR A 1 485 ? -0.201 14.522 -10.170 1.00 76.38 485 THR A C 1
ATOM 3812 O O . THR A 1 485 ? 0.668 15.390 -10.209 1.00 76.38 485 THR A O 1
ATOM 3815 N N . HIS A 1 486 ? 0.042 13.290 -9.719 1.00 75.56 486 HIS A N 1
ATOM 3816 C CA . HIS A 1 486 ? 1.364 12.796 -9.363 1.00 75.56 486 HIS A CA 1
ATOM 3817 C C . HIS A 1 486 ? 2.271 12.909 -10.590 1.00 75.56 486 HIS A C 1
ATOM 3819 O O . HIS A 1 486 ? 3.222 13.684 -10.557 1.00 75.56 486 HIS A O 1
ATOM 3825 N N . PHE A 1 487 ? 1.925 12.283 -11.716 1.00 71.44 487 PHE A N 1
ATOM 3826 C CA . PHE A 1 487 ? 2.735 12.388 -12.934 1.00 71.44 487 PHE A CA 1
ATOM 3827 C C . PHE A 1 487 ? 2.872 13.817 -13.448 1.00 71.44 487 PHE A C 1
ATOM 3829 O O . PHE A 1 487 ? 3.972 14.221 -13.800 1.00 71.44 487 PHE A O 1
ATOM 3836 N N . GLN A 1 488 ? 1.825 14.641 -13.394 1.00 67.81 488 GLN A N 1
ATOM 3837 C CA . GLN A 1 488 ? 1.931 16.062 -13.728 1.00 67.81 488 GLN A CA 1
ATOM 3838 C C . GLN A 1 488 ? 2.919 16.799 -12.819 1.00 67.81 488 GLN A C 1
ATOM 3840 O O . GLN A 1 488 ? 3.744 17.571 -13.306 1.00 67.81 488 GLN A O 1
ATOM 3845 N N . LYS A 1 489 ? 2.859 16.579 -11.500 1.00 62.91 489 LYS A N 1
ATOM 3846 C CA . LYS A 1 489 ? 3.801 17.160 -10.533 1.00 62.91 489 LYS A CA 1
ATOM 3847 C C . LYS A 1 489 ? 5.233 16.762 -10.879 1.00 62.91 489 LYS A C 1
ATOM 3849 O O . LYS A 1 489 ? 6.117 17.607 -10.778 1.00 62.91 489 LYS A O 1
ATOM 3854 N N . TYR A 1 490 ? 5.435 15.524 -11.329 1.00 54.88 490 TYR A N 1
ATOM 3855 C CA . TYR A 1 490 ? 6.735 14.999 -11.738 1.00 54.88 490 TYR A CA 1
ATOM 3856 C C . TYR A 1 490 ? 7.030 15.108 -13.250 1.00 54.88 490 TYR A C 1
ATOM 3858 O O . TYR A 1 490 ? 8.007 14.542 -13.726 1.00 54.88 490 TYR A O 1
ATOM 3866 N N . ARG A 1 491 ? 6.231 15.869 -14.008 1.00 58.75 491 ARG A N 1
ATOM 3867 C CA . ARG A 1 491 ? 6.531 16.331 -15.377 1.00 58.75 491 ARG A CA 1
ATOM 3868 C C . ARG A 1 491 ? 6.842 17.826 -15.430 1.00 58.75 491 ARG A C 1
ATOM 3870 O O . ARG A 1 491 ? 7.327 18.317 -16.443 1.00 58.75 491 ARG A O 1
ATOM 3877 N N . ARG A 1 492 ? 6.568 18.575 -14.355 1.00 49.53 492 ARG A N 1
ATOM 3878 C CA . ARG A 1 492 ? 6.860 20.012 -14.280 1.00 49.53 492 ARG A CA 1
ATOM 3879 C C . ARG A 1 492 ? 8.339 20.234 -13.952 1.00 49.53 492 ARG A C 1
ATOM 3881 O O . ARG A 1 492 ? 8.780 19.775 -12.899 1.00 49.53 492 ARG A O 1
ATOM 3888 N N . PRO A 1 493 ? 9.105 20.976 -14.769 1.00 44.53 493 PRO A N 1
ATOM 3889 C CA . PRO A 1 493 ? 10.462 21.352 -14.398 1.00 44.53 493 PRO A CA 1
ATOM 3890 C C . PRO A 1 493 ? 10.459 22.116 -13.063 1.00 44.53 493 PRO A C 1
ATOM 3892 O O . PRO A 1 493 ? 9.624 22.989 -12.823 1.00 44.53 493 PRO A O 1
ATOM 3895 N N . VAL A 1 494 ? 11.422 21.789 -12.194 1.00 44.91 494 VAL A N 1
ATOM 3896 C CA . VAL A 1 494 ? 11.571 22.274 -10.801 1.00 44.91 494 VAL A CA 1
ATOM 3897 C C . VAL A 1 494 ? 11.627 23.813 -10.675 1.00 44.91 494 VAL A C 1
ATOM 3899 O O . VAL A 1 494 ? 11.482 24.358 -9.581 1.00 44.91 494 VAL A O 1
ATOM 3902 N N . GLN A 1 495 ? 11.767 24.546 -11.783 1.00 40.78 495 GLN A N 1
ATOM 3903 C CA . GLN A 1 495 ? 11.911 26.005 -11.803 1.00 40.78 495 GLN A CA 1
ATOM 3904 C C . GLN A 1 495 ? 10.695 26.793 -11.273 1.00 40.78 495 GLN A C 1
ATOM 3906 O O . GLN A 1 495 ? 10.863 27.944 -10.873 1.00 40.78 495 GLN A O 1
ATOM 3911 N N . GLU A 1 496 ? 9.500 26.200 -11.164 1.00 38.28 496 GLU A N 1
ATOM 3912 C CA . GLU A 1 496 ? 8.330 26.895 -10.589 1.00 38.28 496 GLU A CA 1
ATOM 3913 C C . GLU A 1 496 ? 8.224 26.787 -9.049 1.00 38.28 496 GLU A C 1
ATOM 3915 O O . GLU A 1 496 ? 7.475 27.546 -8.436 1.00 38.28 496 GLU A O 1
ATOM 3920 N N . ALA A 1 497 ? 9.004 25.926 -8.377 1.00 35.16 497 ALA A N 1
ATOM 3921 C CA . ALA A 1 497 ? 8.956 25.809 -6.910 1.00 35.16 497 ALA A CA 1
ATOM 3922 C C . ALA A 1 497 ? 9.722 26.928 -6.172 1.00 35.16 497 ALA A C 1
ATOM 3924 O O . ALA A 1 497 ? 9.483 27.165 -4.989 1.00 35.16 497 ALA A O 1
ATOM 3925 N N . ALA A 1 498 ? 10.607 27.652 -6.864 1.00 33.25 498 ALA A N 1
ATOM 3926 C CA . ALA A 1 498 ? 11.394 28.738 -6.275 1.00 33.25 498 ALA A CA 1
ATOM 3927 C C . ALA A 1 498 ? 10.639 30.080 -6.167 1.00 33.25 498 ALA A C 1
ATOM 3929 O O . ALA A 1 498 ? 11.154 31.006 -5.551 1.00 33.25 498 ALA A O 1
ATOM 3930 N N . HIS A 1 499 ? 9.429 30.201 -6.731 1.00 32.66 499 HIS A N 1
ATOM 3931 C CA . HIS A 1 499 ? 8.666 31.462 -6.740 1.00 32.66 499 HIS A CA 1
ATOM 3932 C C . HIS A 1 499 ? 7.500 31.526 -5.739 1.00 32.66 499 HIS A C 1
ATOM 3934 O O . HIS A 1 499 ? 6.869 32.571 -5.630 1.00 32.66 499 HIS A O 1
ATOM 3940 N N . ASN A 1 500 ? 7.243 30.463 -4.965 1.00 30.38 500 ASN A N 1
ATOM 3941 C CA . ASN A 1 500 ? 6.190 30.456 -3.933 1.00 30.38 500 ASN A CA 1
ATOM 3942 C C . ASN A 1 500 ? 6.722 30.529 -2.489 1.00 30.38 500 ASN A C 1
ATOM 3944 O O . ASN A 1 500 ? 5.972 30.326 -1.536 1.00 30.38 500 ASN A O 1
ATOM 3948 N N . HIS A 1 501 ? 8.001 30.868 -2.321 1.00 34.09 501 HIS A N 1
ATOM 3949 C CA . HIS A 1 501 ? 8.571 31.303 -1.046 1.00 34.09 501 HIS A CA 1
ATOM 3950 C C . HIS A 1 501 ? 9.283 32.646 -1.237 1.00 34.09 501 HIS A C 1
ATOM 3952 O O . HIS A 1 501 ? 10.509 32.727 -1.191 1.00 34.09 501 HIS A O 1
ATOM 3958 N N . ALA A 1 502 ? 8.488 33.688 -1.478 1.00 31.77 502 ALA A N 1
ATOM 3959 C CA . ALA A 1 502 ? 8.851 35.080 -1.241 1.00 31.77 502 ALA A CA 1
ATOM 3960 C C . ALA A 1 502 ? 7.770 35.717 -0.366 1.00 31.77 502 ALA A C 1
ATOM 3962 O O . ALA A 1 502 ? 6.576 35.496 -0.679 1.00 31.77 502 ALA A O 1
#

Foldseek 3Di:
DVVQCVPDDPVSVLVVLVVQLVVCVCCVVDVDQLAVCVVPNPCPLVVLLSLLVCLQPPLLQLRSLVSSLSSVVSCLRNPCLVSCVVSVVLLSLLVLLVRQPNRHDLVSLLSSLVSLVSQLVVDQVSLLVNLVSLVLVSLLVSVLNCPPVDALPDSSLVSNLVSLLSSLANHPNNLQSSVVSLVVQCPDPHPSSVLSSLVSLLLQLAPPHPSDDVCCVPPPDPLLVSLLSQCVDLALSSVLSSLSSVLSQLVDPVCLLVNLLSLLVQLLVQLLAAFAFDALVQVPDLVSLLVCCSGRSLLVSLLSLLLCCQSPLVSLVSCVVNCVLLSLVSSLLLADPRTSSNVSSLLSLLSSVVSDVCSLVSLCVLLVHDSVQLCVLRVVLSVCLLPPCPVPRPSPVSVCSSCDDPVSVLVSLVVSVVVVSFPDDDDDDDDDDVCPVVVSVVSVVRSCVRSVNRHPHPDDPPCPPPDPVDDDPPVSVVSSVVVSVSSVVSSHRPVVVVPVPD